Protein AF-A0A374BL50-F1 (afdb_monomer)

Structure (mmCIF, N/CA/C/O backbone):
data_AF-A0A374BL50-F1
#
_entry.id   AF-A0A374BL50-F1
#
loop_
_atom_site.group_PDB
_atom_site.id
_atom_site.type_symbol
_atom_site.label_atom_id
_atom_site.label_alt_id
_atom_site.label_comp_id
_atom_site.label_asym_id
_atom_site.label_entity_id
_atom_site.label_seq_id
_atom_site.pdbx_PDB_ins_code
_atom_site.Cartn_x
_atom_site.Cartn_y
_atom_site.Cartn_z
_atom_site.occupancy
_atom_site.B_iso_or_equiv
_atom_site.auth_seq_id
_atom_site.auth_comp_id
_atom_site.auth_asym_id
_atom_site.auth_atom_id
_atom_site.pdbx_PDB_model_num
ATOM 1 N N . MET A 1 1 ? 19.054 -0.940 -31.892 1.00 33.44 1 MET A N 1
ATOM 2 C CA . MET A 1 1 ? 20.082 -1.027 -32.967 1.00 33.44 1 MET A CA 1
ATOM 3 C C . MET A 1 1 ? 20.438 0.393 -33.382 1.00 33.44 1 MET A C 1
ATOM 5 O O . MET A 1 1 ? 19.577 1.066 -33.924 1.00 33.44 1 MET A O 1
ATOM 9 N N . SER A 1 2 ? 21.659 0.861 -33.114 1.00 37.41 2 SER A N 1
ATOM 10 C CA . SER A 1 2 ? 22.033 2.270 -33.328 1.00 37.41 2 SER A CA 1
ATOM 11 C C . SER A 1 2 ? 22.672 2.494 -34.707 1.00 37.41 2 SER A C 1
ATOM 13 O O . SER A 1 2 ? 23.585 1.762 -35.092 1.00 37.41 2 SER A O 1
ATOM 15 N N . PHE A 1 3 ? 22.212 3.503 -35.456 1.00 41.75 3 PHE A N 1
ATOM 16 C CA . PHE A 1 3 ? 22.745 3.871 -36.781 1.00 41.75 3 PHE A CA 1
ATOM 17 C C . PHE A 1 3 ? 23.564 5.167 -36.705 1.00 41.75 3 PHE A C 1
ATOM 19 O O . PHE A 1 3 ? 23.124 6.139 -36.090 1.00 41.75 3 PHE A O 1
ATOM 26 N N . LEU A 1 4 ? 24.747 5.195 -37.332 1.00 45.06 4 LEU A N 1
ATOM 27 C CA . LEU A 1 4 ? 25.677 6.330 -37.273 1.00 45.06 4 LEU A CA 1
ATOM 28 C C . LEU A 1 4 ? 26.194 6.681 -38.677 1.00 45.06 4 LEU A C 1
ATOM 30 O O . LEU A 1 4 ? 26.786 5.840 -39.353 1.00 45.06 4 LEU A O 1
ATOM 34 N N . THR A 1 5 ? 25.976 7.922 -39.123 1.00 43.84 5 THR A N 1
ATOM 35 C CA . THR A 1 5 ? 26.436 8.423 -40.432 1.00 43.84 5 THR A CA 1
ATOM 36 C C . THR A 1 5 ? 27.673 9.313 -40.291 1.00 43.84 5 THR A C 1
ATOM 38 O O . THR A 1 5 ? 27.915 9.940 -39.262 1.00 43.84 5 THR A O 1
ATOM 41 N N . TYR A 1 6 ? 28.523 9.317 -41.323 1.00 47.62 6 TYR A N 1
ATOM 42 C CA . TYR A 1 6 ? 29.935 9.671 -41.165 1.00 47.62 6 TYR A CA 1
ATOM 43 C C . TYR A 1 6 ? 30.295 11.167 -41.327 1.00 47.62 6 TYR A C 1
ATOM 45 O O . TYR A 1 6 ? 31.395 11.555 -40.936 1.00 47.62 6 TYR A O 1
ATOM 53 N N . GLN A 1 7 ? 29.451 12.051 -41.866 1.00 40.59 7 GLN A N 1
ATOM 54 C CA . GLN A 1 7 ? 29.935 13.398 -42.220 1.00 40.59 7 GLN A CA 1
ATOM 55 C C . GLN A 1 7 ? 29.113 14.547 -41.650 1.00 40.59 7 GLN A C 1
ATOM 57 O O . GLN A 1 7 ? 28.039 14.864 -42.137 1.00 40.59 7 GLN A O 1
ATOM 62 N N . ASN A 1 8 ? 29.738 15.212 -40.673 1.00 31.22 8 ASN A N 1
ATOM 63 C CA . ASN A 1 8 ? 29.365 16.475 -40.041 1.00 31.22 8 ASN A CA 1
ATOM 64 C C . ASN A 1 8 ? 28.033 16.478 -39.284 1.00 31.22 8 ASN A C 1
ATOM 66 O O . ASN A 1 8 ? 26.981 16.756 -39.835 1.00 31.22 8 ASN A O 1
ATOM 70 N N . ALA A 1 9 ? 28.154 16.300 -37.966 1.00 38.78 9 ALA A N 1
ATOM 71 C CA . ALA A 1 9 ? 27.214 16.793 -36.965 1.00 38.78 9 ALA A CA 1
ATOM 72 C C . ALA A 1 9 ? 25.729 16.489 -37.241 1.00 38.78 9 ALA A C 1
ATOM 74 O O . ALA A 1 9 ? 24.912 17.382 -37.452 1.00 38.78 9 ALA A O 1
ATOM 75 N N . GLY A 1 10 ? 25.382 15.219 -37.056 1.00 37.03 10 GLY A N 1
ATOM 76 C CA . GLY A 1 10 ? 24.228 14.897 -36.233 1.00 37.03 10 GLY A CA 1
ATOM 77 C C . GLY A 1 10 ? 23.183 14.012 -36.894 1.00 37.03 10 GLY A C 1
ATOM 78 O O . GLY A 1 10 ? 22.658 14.298 -37.965 1.00 37.03 10 GLY A O 1
ATOM 79 N N . GLY A 1 11 ? 22.900 12.925 -36.188 1.00 42.06 11 GLY A N 1
ATOM 80 C CA . GLY A 1 11 ? 21.750 12.071 -36.423 1.00 42.06 11 GLY A CA 1
ATOM 81 C C . GLY A 1 11 ? 22.007 10.685 -35.862 1.00 42.06 11 GLY A C 1
ATOM 82 O O . GLY A 1 11 ? 22.181 9.752 -36.636 1.00 42.06 11 GLY A O 1
ATOM 83 N N . MET A 1 12 ? 22.103 10.551 -34.535 1.00 45.78 12 MET A N 1
ATOM 84 C CA . MET A 1 12 ? 21.940 9.244 -33.894 1.00 45.78 12 MET A CA 1
ATOM 85 C C . MET A 1 12 ? 20.463 8.874 -33.978 1.00 45.78 12 MET A C 1
ATOM 87 O O . MET A 1 12 ? 19.620 9.700 -33.638 1.00 45.78 12 MET A O 1
ATOM 91 N N . ASN A 1 13 ? 20.173 7.644 -34.393 1.00 47.66 13 ASN A N 1
ATOM 92 C CA . ASN A 1 13 ? 18.867 7.022 -34.208 1.00 47.66 13 ASN A CA 1
ATOM 93 C C . ASN A 1 13 ? 19.090 5.769 -33.365 1.00 47.66 13 ASN A C 1
ATOM 95 O O . ASN A 1 13 ? 19.925 4.934 -33.729 1.00 47.66 13 ASN A O 1
ATOM 99 N N . THR A 1 14 ? 18.426 5.703 -32.217 1.00 47.06 14 THR A N 1
ATOM 100 C CA . THR A 1 14 ? 18.691 4.720 -31.155 1.00 47.06 14 THR A CA 1
ATOM 101 C C . THR A 1 14 ? 17.743 3.519 -31.208 1.00 47.06 14 THR A C 1
ATOM 103 O O . THR A 1 14 ? 18.144 2.419 -30.828 1.00 47.06 14 THR A O 1
ATOM 106 N N . ASP A 1 15 ? 16.545 3.688 -31.775 1.00 45.22 15 ASP A N 1
ATOM 107 C CA . ASP A 1 15 ? 15.545 2.631 -31.968 1.00 45.22 15 ASP A CA 1
ATOM 108 C C . ASP A 1 15 ? 15.338 2.255 -33.455 1.00 45.22 15 ASP A C 1
ATOM 110 O O . ASP A 1 15 ? 15.730 2.977 -34.382 1.00 45.22 15 ASP A O 1
ATOM 114 N N . PHE A 1 16 ? 14.726 1.090 -33.697 1.00 47.72 16 PHE A N 1
ATOM 115 C CA . PHE A 1 16 ? 14.512 0.546 -35.045 1.00 47.72 16 PHE A CA 1
ATOM 116 C C . PHE A 1 16 ? 13.621 1.445 -35.924 1.00 47.72 16 PHE A C 1
ATOM 118 O O . PHE A 1 16 ? 13.878 1.591 -37.124 1.00 47.72 16 PHE A O 1
ATOM 125 N N . THR A 1 17 ? 12.615 2.093 -35.338 1.00 45.84 17 THR A N 1
ATOM 126 C CA . THR A 1 17 ? 11.646 2.964 -36.024 1.00 45.84 17 THR A CA 1
ATOM 127 C C . THR A 1 17 ? 12.295 4.264 -36.505 1.00 45.84 17 THR A C 1
ATOM 129 O O . THR A 1 17 ? 12.089 4.690 -37.649 1.00 45.84 17 THR A O 1
ATOM 132 N N . SER A 1 18 ? 13.163 4.847 -35.687 1.00 50.06 18 SER A N 1
ATOM 133 C CA . SER A 1 18 ? 13.964 6.036 -35.968 1.00 50.06 18 SER A CA 1
ATOM 134 C C . SER A 1 18 ? 15.027 5.756 -37.024 1.00 50.06 18 SER A C 1
ATOM 136 O O . SER A 1 18 ? 15.184 6.529 -37.972 1.00 50.06 18 SER A O 1
ATOM 138 N N . VAL A 1 19 ? 15.702 4.601 -36.945 1.00 52.47 19 VAL A N 1
ATOM 139 C CA . VAL A 1 19 ? 16.656 4.162 -37.978 1.00 52.47 19 VAL A CA 1
ATOM 140 C C . VAL A 1 19 ? 15.948 3.964 -39.321 1.00 52.47 19 VAL A C 1
ATOM 142 O O . VAL A 1 19 ? 16.404 4.483 -40.342 1.00 52.47 19 VAL A O 1
ATOM 145 N N . LYS A 1 20 ? 14.797 3.279 -39.334 1.00 52.19 20 LYS A N 1
ATOM 146 C CA . LYS A 1 20 ? 13.976 3.061 -40.539 1.00 52.19 20 LYS A CA 1
ATOM 147 C C . LYS A 1 20 ? 13.470 4.378 -41.132 1.00 52.19 20 LYS A C 1
ATOM 149 O O . LYS A 1 20 ? 13.414 4.518 -42.353 1.00 52.19 20 LYS A O 1
ATOM 154 N N . SER A 1 21 ? 13.128 5.348 -40.289 1.00 53.53 21 SER A N 1
ATOM 155 C CA . SER A 1 21 ? 12.676 6.677 -40.714 1.00 53.53 21 SER A CA 1
ATOM 156 C C . SER A 1 21 ? 13.815 7.524 -41.283 1.00 53.53 21 SER A C 1
ATOM 158 O O . SER A 1 21 ? 13.632 8.169 -42.313 1.00 53.53 21 SER A O 1
ATOM 160 N N . ALA A 1 22 ? 15.008 7.471 -40.691 1.00 52.91 22 ALA A N 1
ATOM 161 C CA . ALA A 1 22 ? 16.180 8.184 -41.196 1.00 52.91 22 ALA A CA 1
ATOM 162 C C . ALA A 1 22 ? 16.725 7.605 -42.510 1.00 52.91 22 ALA A C 1
ATOM 164 O O . ALA A 1 22 ? 17.205 8.354 -43.356 1.00 52.91 22 ALA A O 1
ATOM 165 N N . LEU A 1 23 ? 16.604 6.289 -42.715 1.00 55.06 23 LEU A N 1
ATOM 166 C CA . LEU A 1 23 ? 16.967 5.616 -43.968 1.00 55.06 23 LEU A CA 1
ATOM 167 C C . LEU A 1 23 ? 15.950 5.829 -45.106 1.00 55.06 23 LEU A C 1
ATOM 169 O O . LEU A 1 23 ? 16.266 5.534 -46.256 1.00 55.06 23 LEU A O 1
ATOM 173 N N . LYS A 1 24 ? 14.732 6.308 -44.808 1.00 49.97 24 LYS A N 1
ATOM 174 C CA . LYS A 1 24 ? 13.670 6.569 -45.801 1.00 49.97 24 LYS A CA 1
ATOM 175 C C . LYS A 1 24 ? 13.839 7.885 -46.568 1.00 49.97 24 LYS A C 1
ATOM 177 O O . LYS A 1 24 ? 13.199 8.041 -47.606 1.00 49.97 24 LYS A O 1
ATOM 182 N N . TRP A 1 25 ? 14.632 8.831 -46.068 1.00 40.72 25 TRP A N 1
ATOM 183 C CA . TRP A 1 25 ? 14.906 10.079 -46.786 1.00 40.72 25 TRP A CA 1
ATOM 184 C C . TRP A 1 25 ? 15.932 9.843 -47.905 1.00 40.72 25 TRP A C 1
ATOM 186 O O . TRP A 1 25 ? 16.776 8.958 -47.782 1.00 40.72 25 TRP A O 1
ATOM 196 N N . ASP A 1 26 ? 15.804 10.608 -49.000 1.00 43.47 26 ASP A N 1
ATOM 197 C CA . ASP A 1 26 ? 16.636 10.570 -50.220 1.00 43.47 26 ASP A CA 1
ATOM 198 C C . ASP A 1 26 ? 18.128 10.301 -49.934 1.00 43.47 26 ASP A C 1
ATOM 200 O O . ASP A 1 26 ? 18.617 10.721 -48.880 1.00 43.47 26 ASP A O 1
ATOM 204 N N . PRO A 1 27 ? 18.876 9.653 -50.863 1.00 47.25 27 PRO A N 1
ATOM 205 C CA . PRO A 1 27 ? 20.282 9.305 -50.670 1.00 47.25 27 PRO A CA 1
ATOM 206 C C . PRO A 1 27 ? 21.025 10.473 -50.038 1.00 47.25 27 PRO A C 1
ATOM 208 O O . PRO A 1 27 ? 21.060 11.575 -50.584 1.00 47.25 27 PRO A O 1
ATOM 211 N N . ILE A 1 28 ? 21.566 10.225 -48.849 1.00 50.12 28 ILE A N 1
ATOM 212 C CA . ILE A 1 28 ? 22.195 11.245 -48.024 1.00 50.12 28 ILE A CA 1
ATOM 213 C C . ILE A 1 28 ? 23.483 11.698 -48.737 1.00 50.12 28 ILE A C 1
ATOM 215 O O . ILE A 1 28 ? 24.560 11.131 -48.552 1.00 50.12 28 ILE A O 1
ATOM 219 N N . TYR A 1 29 ? 23.360 12.688 -49.623 1.00 42.19 29 TYR A N 1
ATOM 220 C CA . TYR A 1 29 ? 24.457 13.235 -50.414 1.00 42.19 29 TYR A CA 1
ATOM 221 C C . TYR A 1 29 ? 25.183 14.318 -49.614 1.00 42.19 29 TYR A C 1
ATOM 223 O O . TYR A 1 29 ? 24.723 15.455 -49.517 1.00 42.19 29 TYR A O 1
ATOM 231 N N . TYR A 1 30 ? 26.371 13.987 -49.109 1.00 48.94 30 TYR A N 1
ATOM 232 C CA . TYR A 1 30 ? 27.316 14.961 -48.562 1.00 48.94 30 TYR A CA 1
ATOM 233 C C . TYR A 1 30 ? 28.615 14.961 -49.375 1.00 48.94 30 TYR A C 1
ATOM 235 O O . TYR A 1 30 ? 29.140 13.919 -49.763 1.00 48.94 30 TYR A O 1
ATOM 243 N N . SER A 1 31 ? 29.118 16.154 -49.703 1.00 38.53 31 SER A N 1
ATOM 244 C CA . SER A 1 31 ? 30.274 16.315 -50.586 1.00 38.53 31 SER A CA 1
ATOM 245 C C . SER A 1 31 ? 31.608 16.243 -49.825 1.00 38.53 31 SER A C 1
ATOM 247 O O . SER A 1 31 ? 31.864 17.107 -48.985 1.00 38.53 31 SER A O 1
ATOM 249 N N . ARG A 1 32 ? 32.493 15.335 -50.279 1.00 51.47 32 ARG A N 1
ATOM 250 C CA . ARG A 1 32 ? 33.956 15.171 -50.033 1.00 51.47 32 ARG A CA 1
ATOM 251 C C . ARG A 1 32 ? 34.375 13.984 -49.141 1.00 51.47 32 ARG A C 1
ATOM 253 O O . ARG A 1 32 ? 33.601 13.430 -48.388 1.00 51.47 32 ARG A O 1
ATOM 260 N N . THR A 1 33 ? 35.634 13.573 -49.328 1.00 53.88 33 THR A N 1
ATOM 26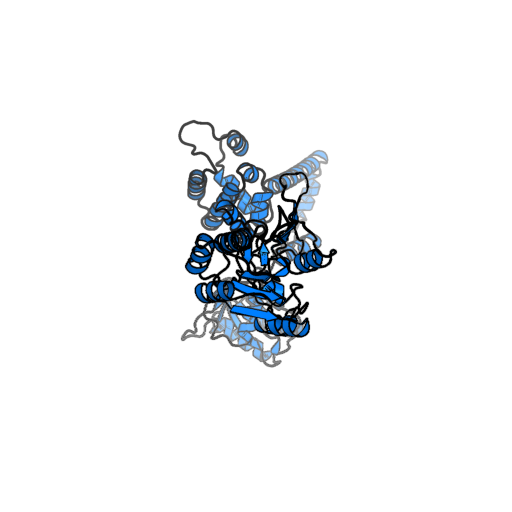1 C CA . THR A 1 33 ? 36.359 12.351 -48.891 1.00 53.88 33 THR A CA 1
ATOM 262 C C . THR A 1 33 ? 35.903 11.631 -47.610 1.00 53.88 33 THR A C 1
ATOM 264 O O . THR A 1 33 ? 35.863 12.231 -46.538 1.00 53.88 33 THR A O 1
ATOM 267 N N . ALA A 1 34 ? 35.713 10.307 -47.701 1.00 55.69 34 ALA A N 1
ATOM 268 C CA . ALA A 1 34 ? 35.482 9.403 -46.570 1.00 55.69 34 ALA A CA 1
ATOM 269 C C . ALA A 1 34 ? 36.708 9.321 -45.634 1.00 55.69 34 ALA A C 1
ATOM 271 O O . ALA A 1 34 ? 37.814 9.016 -46.070 1.00 55.69 34 ALA A O 1
ATOM 272 N N . ASN A 1 35 ? 36.528 9.559 -44.333 1.00 68.75 35 ASN A N 1
ATOM 273 C CA . ASN A 1 35 ? 37.573 9.445 -43.311 1.00 68.75 35 ASN A CA 1
ATOM 274 C C . ASN A 1 35 ? 37.141 8.416 -42.246 1.00 68.75 35 ASN A C 1
ATOM 276 O O . ASN A 1 35 ? 36.729 8.707 -41.125 1.00 68.75 35 ASN A O 1
ATOM 280 N N . ALA A 1 36 ? 37.259 7.146 -42.634 1.00 69.94 36 ALA A N 1
ATOM 281 C CA . ALA A 1 36 ? 36.863 5.992 -41.828 1.00 69.94 36 ALA A CA 1
ATOM 282 C C . ALA A 1 36 ? 37.413 6.007 -40.392 1.00 69.94 36 ALA A C 1
ATOM 284 O O . ALA A 1 36 ? 36.740 5.542 -39.477 1.00 69.94 36 ALA A O 1
ATOM 285 N N . SER A 1 37 ? 38.596 6.597 -40.178 1.00 70.44 37 SER A N 1
ATOM 286 C CA . SER A 1 37 ? 39.203 6.742 -38.849 1.00 70.44 37 SER A CA 1
ATOM 287 C C . SER A 1 37 ? 38.293 7.463 -37.859 1.00 70.44 37 SER A C 1
ATOM 289 O O . SER A 1 37 ? 38.127 7.000 -36.737 1.00 70.44 37 SER A O 1
ATOM 291 N N . TYR A 1 38 ? 37.681 8.575 -38.265 1.00 63.66 38 TYR A N 1
ATOM 292 C CA . TYR A 1 38 ? 36.820 9.345 -37.369 1.00 63.66 38 TYR A CA 1
ATOM 293 C C . TYR A 1 38 ? 35.494 8.621 -37.085 1.00 63.66 38 TYR A C 1
ATOM 295 O O . TYR A 1 38 ? 35.028 8.632 -35.952 1.00 63.66 38 TYR A O 1
ATOM 303 N N . GLY A 1 39 ? 34.919 7.937 -38.080 1.00 65.25 39 GLY A N 1
ATOM 304 C CA . GLY A 1 39 ? 33.624 7.264 -37.947 1.00 65.25 39 GLY A CA 1
ATOM 305 C C . GLY A 1 39 ? 33.715 6.044 -37.051 1.00 65.25 39 GLY A C 1
ATOM 306 O O . GLY A 1 39 ? 32.942 5.895 -36.110 1.00 65.25 39 GLY A O 1
ATOM 307 N N . ILE A 1 40 ? 34.729 5.216 -37.303 1.00 73.25 40 ILE A N 1
ATOM 308 C CA . ILE A 1 40 ? 35.036 4.054 -36.471 1.00 73.25 40 ILE A CA 1
ATOM 309 C C . ILE A 1 40 ? 35.467 4.498 -35.073 1.00 73.25 40 ILE A C 1
ATOM 311 O O . ILE A 1 40 ? 35.054 3.891 -34.092 1.00 73.25 40 ILE A O 1
ATOM 315 N N . GLY A 1 41 ? 36.260 5.568 -34.964 1.00 64.19 41 GLY A N 1
ATOM 316 C CA . GLY A 1 41 ? 36.694 6.095 -33.676 1.00 64.19 41 GLY A CA 1
ATOM 317 C C . GLY A 1 41 ? 35.541 6.566 -32.799 1.00 64.19 41 GLY A C 1
ATOM 318 O O . GLY A 1 41 ? 35.484 6.203 -31.629 1.00 64.19 41 GLY A O 1
ATOM 319 N N . LEU A 1 42 ? 34.600 7.319 -33.370 1.00 61.38 42 LEU A N 1
ATOM 320 C CA . LEU A 1 42 ? 33.415 7.783 -32.654 1.00 61.38 42 LEU A CA 1
ATOM 321 C C . LEU A 1 42 ? 32.501 6.617 -32.260 1.00 61.38 42 LEU A C 1
ATOM 323 O O . LEU A 1 42 ? 32.089 6.540 -31.107 1.00 61.38 42 LEU A O 1
ATOM 327 N N . ALA A 1 43 ? 32.245 5.685 -33.183 1.00 67.56 43 ALA A N 1
ATOM 328 C CA . ALA A 1 43 ? 31.451 4.491 -32.899 1.00 67.56 43 ALA A CA 1
ATOM 329 C C . ALA A 1 43 ? 32.069 3.653 -31.769 1.00 67.56 43 ALA A C 1
ATOM 331 O O . ALA A 1 43 ? 31.365 3.233 -30.859 1.00 67.56 43 ALA A O 1
ATOM 332 N N . ALA A 1 44 ? 33.389 3.456 -31.784 1.00 69.25 44 ALA A N 1
ATOM 333 C CA . ALA A 1 44 ? 34.070 2.685 -30.753 1.00 69.25 44 ALA A CA 1
ATOM 334 C C . ALA A 1 44 ? 34.000 3.361 -29.374 1.00 69.25 44 ALA A C 1
ATOM 336 O O . ALA A 1 44 ? 33.802 2.665 -28.386 1.00 69.25 44 ALA A O 1
ATOM 337 N N . VAL A 1 45 ? 34.135 4.693 -29.302 1.00 64.38 45 VAL A N 1
ATOM 338 C CA . VAL A 1 45 ? 34.012 5.456 -28.044 1.00 64.38 45 VAL A CA 1
ATOM 339 C C . VAL A 1 45 ? 32.604 5.352 -27.461 1.00 64.38 45 VAL A C 1
ATOM 341 O O . VAL A 1 45 ? 32.478 5.112 -26.268 1.00 64.38 45 VAL A O 1
ATOM 344 N N . ILE A 1 46 ? 31.565 5.470 -28.292 1.00 59.06 46 ILE A N 1
ATOM 345 C CA . ILE A 1 46 ? 30.164 5.341 -27.852 1.00 59.06 46 ILE A CA 1
ATOM 346 C C . ILE A 1 46 ? 29.915 3.950 -27.267 1.00 59.06 46 ILE A C 1
ATOM 348 O O . ILE A 1 46 ? 29.424 3.820 -26.153 1.00 59.06 46 ILE A O 1
ATOM 352 N N . LEU A 1 47 ? 30.357 2.909 -27.973 1.00 65.19 47 LEU A N 1
ATOM 353 C CA . LEU A 1 47 ? 30.214 1.523 -27.525 1.00 65.19 47 LEU A CA 1
ATOM 354 C C . LEU A 1 47 ? 31.038 1.181 -26.267 1.00 65.19 47 LEU A C 1
ATOM 356 O O . LEU A 1 47 ? 30.899 0.081 -25.745 1.00 65.19 47 LEU A O 1
ATOM 360 N N . ASN A 1 48 ? 31.912 2.081 -25.807 1.00 61.53 48 ASN A N 1
ATOM 361 C CA . ASN A 1 48 ? 32.709 1.922 -24.590 1.00 61.53 48 ASN A CA 1
ATOM 362 C C . ASN A 1 48 ? 32.123 2.665 -23.375 1.00 61.53 48 ASN A C 1
ATOM 364 O O . ASN A 1 48 ? 32.516 2.360 -22.254 1.00 61.53 48 ASN A O 1
ATOM 368 N N . ASP A 1 49 ? 31.257 3.660 -23.585 1.00 50.78 49 ASP A N 1
ATOM 369 C CA . ASP A 1 49 ? 30.714 4.517 -22.514 1.00 50.78 49 ASP A CA 1
ATOM 370 C C . ASP A 1 49 ? 29.382 3.986 -21.950 1.00 50.78 49 ASP A C 1
ATOM 372 O O . ASP A 1 49 ? 28.937 4.389 -20.880 1.00 50.78 49 ASP A O 1
ATOM 376 N N . GLU A 1 50 ? 28.747 3.045 -22.648 1.00 46.16 50 GLU A N 1
ATOM 377 C CA . GLU A 1 50 ? 27.427 2.524 -22.299 1.00 46.16 50 GLU A CA 1
ATOM 378 C C . GLU A 1 50 ? 27.528 1.111 -21.711 1.00 46.16 50 GLU A C 1
ATOM 380 O O . GLU A 1 50 ? 28.388 0.315 -22.091 1.00 46.16 50 GLU A O 1
ATOM 385 N N . ALA A 1 51 ? 26.607 0.782 -20.801 1.00 42.34 51 ALA A N 1
ATOM 386 C CA . ALA A 1 51 ? 26.394 -0.519 -20.161 1.00 42.34 51 ALA A CA 1
ATOM 387 C C . ALA A 1 51 ? 26.007 -1.657 -21.145 1.00 42.34 51 ALA A C 1
ATOM 389 O O . ALA A 1 51 ? 25.281 -2.585 -20.800 1.00 42.34 51 ALA A O 1
ATOM 390 N N . MET A 1 52 ? 26.491 -1.601 -22.386 1.00 45.09 52 MET A N 1
ATOM 391 C CA . MET A 1 52 ? 26.310 -2.591 -23.436 1.00 45.09 52 MET A CA 1
ATOM 392 C C . MET A 1 52 ? 27.303 -3.738 -23.227 1.00 45.09 52 MET A C 1
ATOM 394 O O . MET A 1 52 ? 28.434 -3.720 -23.717 1.00 45.09 52 MET A O 1
ATOM 398 N N . GLY A 1 53 ? 26.894 -4.754 -22.469 1.00 41.09 53 GLY A N 1
ATOM 399 C CA . GLY A 1 53 ? 27.673 -5.978 -22.297 1.00 41.09 53 GLY A CA 1
ATOM 400 C C . GLY A 1 53 ? 28.086 -6.595 -23.642 1.00 41.09 53 GLY A C 1
ATOM 401 O O . GLY A 1 53 ? 27.253 -6.766 -24.518 1.00 41.09 53 GLY A O 1
ATOM 402 N N . TYR A 1 54 ? 29.382 -6.903 -23.783 1.00 45.16 54 TYR A N 1
ATOM 403 C CA . TYR A 1 54 ? 30.112 -7.844 -24.668 1.00 45.16 54 TYR A CA 1
ATOM 404 C C . TYR A 1 54 ? 29.619 -8.248 -26.090 1.00 45.16 54 TYR A C 1
ATOM 406 O O . TYR A 1 54 ? 30.303 -9.046 -26.730 1.00 45.16 54 TYR A O 1
ATOM 414 N N . ASN A 1 55 ? 28.528 -7.709 -26.640 1.00 55.47 55 ASN A N 1
ATOM 415 C CA . ASN A 1 55 ? 27.919 -8.119 -27.917 1.00 55.47 55 ASN A CA 1
ATOM 416 C C . ASN A 1 55 ? 27.821 -6.990 -28.961 1.00 55.47 55 ASN A C 1
ATOM 418 O O . ASN A 1 55 ? 27.269 -7.192 -30.047 1.00 55.47 55 ASN A O 1
ATOM 422 N N . SER A 1 56 ? 28.387 -5.819 -28.675 1.00 66.31 56 SER A N 1
ATOM 423 C CA . SER A 1 56 ? 28.406 -4.671 -29.584 1.00 66.31 56 SER A CA 1
ATOM 424 C C . SER A 1 56 ? 29.310 -4.905 -30.796 1.00 66.31 56 SER A C 1
ATOM 426 O O . SER A 1 56 ? 30.435 -5.380 -30.665 1.00 66.31 56 SER A O 1
ATOM 428 N N . LYS A 1 57 ? 28.839 -4.548 -31.997 1.00 74.12 57 LYS A N 1
ATOM 429 C CA . LYS A 1 57 ? 29.573 -4.718 -33.263 1.00 74.12 57 LYS A CA 1
ATOM 430 C C . LYS A 1 57 ? 29.558 -3.412 -34.047 1.00 74.12 57 LYS A C 1
ATOM 432 O O . LYS A 1 57 ? 28.534 -2.737 -34.096 1.00 74.12 57 LYS A O 1
ATOM 437 N N . ILE A 1 58 ? 30.658 -3.092 -34.724 1.00 78.94 58 ILE A N 1
ATOM 438 C CA . ILE A 1 58 ? 30.699 -1.983 -35.686 1.00 78.94 58 ILE A CA 1
ATOM 439 C C . ILE A 1 58 ? 30.551 -2.568 -37.087 1.00 78.94 58 ILE A C 1
ATOM 441 O O . ILE A 1 58 ? 31.337 -3.428 -37.478 1.00 78.94 58 ILE A O 1
ATOM 445 N N . VAL A 1 59 ? 29.574 -2.088 -37.856 1.00 80.50 59 VAL A N 1
ATOM 446 C CA . VAL A 1 59 ? 29.432 -2.407 -39.284 1.00 80.50 59 VAL A CA 1
ATOM 447 C C . VAL A 1 59 ? 29.766 -1.159 -40.095 1.00 80.50 59 VAL A C 1
ATOM 449 O O . VAL A 1 59 ? 29.083 -0.145 -39.994 1.00 80.50 59 VAL A O 1
ATOM 452 N N . PHE A 1 60 ? 30.831 -1.226 -40.891 1.00 82.69 60 PHE A N 1
ATOM 453 C CA . PHE A 1 60 ? 31.310 -0.124 -41.718 1.00 82.69 60 PHE A CA 1
ATOM 454 C C . PHE A 1 60 ? 31.113 -0.443 -43.201 1.00 82.69 60 PHE A C 1
ATOM 456 O O . PHE A 1 60 ? 31.704 -1.390 -43.718 1.00 82.69 60 PHE A O 1
ATOM 463 N N . ILE A 1 61 ? 30.301 0.352 -43.895 1.00 81.81 61 ILE A N 1
ATOM 464 C CA . ILE A 1 61 ? 30.006 0.177 -45.323 1.00 81.81 61 ILE A CA 1
ATOM 465 C C . ILE A 1 61 ? 30.847 1.166 -46.131 1.00 81.81 61 ILE A C 1
ATOM 467 O O . ILE A 1 61 ? 30.889 2.354 -45.813 1.00 81.81 61 ILE A O 1
ATOM 471 N N . THR A 1 62 ? 31.533 0.689 -47.169 1.00 81.25 62 THR A N 1
ATOM 472 C CA . THR A 1 62 ? 32.392 1.523 -48.013 1.00 81.25 62 THR A CA 1
ATOM 473 C C . THR A 1 62 ? 32.506 0.986 -49.433 1.00 81.25 62 THR A C 1
ATOM 475 O O . THR A 1 62 ? 32.481 -0.219 -49.662 1.00 81.25 62 THR A O 1
ATOM 478 N N . ASP A 1 63 ? 32.652 1.892 -50.390 1.00 83.69 63 ASP A N 1
ATOM 479 C CA . ASP A 1 63 ? 32.873 1.615 -51.809 1.00 83.69 63 ASP A CA 1
ATOM 480 C C . ASP A 1 63 ? 34.329 1.860 -52.250 1.00 83.69 63 ASP A C 1
ATOM 482 O O . ASP A 1 63 ? 34.655 1.833 -53.437 1.00 83.69 63 ASP A O 1
ATOM 486 N N . SER A 1 64 ? 35.219 2.143 -51.296 1.00 82.31 64 SER A N 1
ATOM 487 C CA . SER A 1 64 ? 36.596 2.532 -51.570 1.00 82.31 64 SER A CA 1
ATOM 488 C C . SER A 1 64 ? 37.562 2.059 -50.487 1.00 82.31 64 SER A C 1
ATOM 490 O O . SER A 1 64 ? 37.192 1.711 -49.366 1.00 82.31 64 SER A O 1
ATOM 492 N N . SER A 1 65 ? 38.853 2.035 -50.825 1.00 80.75 65 SER A N 1
ATOM 493 C CA . SER A 1 65 ? 39.896 1.725 -49.848 1.00 80.75 65 SER A CA 1
ATOM 494 C C . SER A 1 65 ? 40.023 2.875 -48.850 1.00 80.75 65 SER A C 1
ATOM 496 O O . SER A 1 65 ? 40.322 4.004 -49.238 1.00 80.75 65 SER A O 1
ATOM 498 N N . VAL A 1 66 ? 39.879 2.574 -47.560 1.00 82.19 66 VAL A N 1
ATOM 499 C CA . VAL A 1 66 ? 39.973 3.555 -46.470 1.00 82.19 66 VAL A CA 1
ATOM 500 C C . VAL A 1 66 ? 41.059 3.182 -45.464 1.00 82.19 66 VAL A C 1
ATOM 502 O O . VAL A 1 66 ? 41.355 2.008 -45.246 1.00 82.19 66 VAL A O 1
ATOM 505 N N . SER A 1 67 ? 41.650 4.191 -44.824 1.00 83.00 67 SER A N 1
ATOM 506 C CA . SER A 1 67 ? 42.614 4.009 -43.735 1.00 83.00 67 SER A CA 1
ATOM 507 C C . SER A 1 67 ? 41.972 4.287 -42.378 1.00 83.00 67 SER A C 1
ATOM 509 O O . SER A 1 67 ? 41.290 5.305 -42.202 1.00 83.00 67 SER A O 1
ATOM 511 N N . VAL A 1 68 ? 42.253 3.420 -41.406 1.00 81.06 68 VAL A N 1
ATOM 512 C CA . VAL A 1 68 ? 41.805 3.568 -40.017 1.00 81.06 68 VAL A CA 1
ATOM 513 C C . VAL A 1 68 ? 43.013 3.830 -39.125 1.00 81.06 68 VAL A C 1
ATOM 515 O O . VAL A 1 68 ? 43.991 3.084 -39.148 1.00 81.06 68 VAL A O 1
ATOM 518 N N . ASP A 1 69 ? 42.954 4.903 -38.342 1.00 80.06 69 ASP A N 1
ATOM 519 C CA . ASP A 1 69 ? 43.988 5.254 -37.379 1.00 80.06 69 ASP A CA 1
ATOM 520 C C . ASP A 1 69 ? 44.138 4.136 -36.338 1.00 80.06 69 ASP A C 1
ATOM 522 O O . ASP A 1 69 ? 43.177 3.705 -35.694 1.00 80.06 69 ASP A O 1
ATOM 526 N N . SER A 1 70 ? 45.380 3.684 -36.155 1.00 80.56 70 SER A N 1
ATOM 527 C CA . SER A 1 70 ? 45.745 2.613 -35.226 1.00 80.56 70 SER A CA 1
ATOM 528 C C . SER A 1 70 ? 45.268 2.836 -33.788 1.00 80.56 70 SER A C 1
ATOM 530 O O . SER A 1 70 ? 45.067 1.862 -33.063 1.00 80.56 70 SER A O 1
ATOM 532 N N . ARG A 1 71 ? 45.066 4.091 -33.363 1.00 78.00 71 ARG A N 1
ATOM 533 C CA . ARG A 1 71 ? 44.553 4.426 -32.027 1.00 78.00 71 ARG A CA 1
ATOM 534 C C . ARG A 1 71 ? 43.143 3.881 -31.812 1.00 78.00 71 ARG A C 1
ATOM 536 O O . ARG A 1 71 ? 42.883 3.294 -30.768 1.00 78.00 71 ARG A O 1
ATOM 543 N N . PHE A 1 72 ? 42.270 4.006 -32.810 1.00 78.56 72 PHE A N 1
ATOM 544 C CA . PHE A 1 72 ? 40.889 3.523 -32.728 1.00 78.56 72 PHE A CA 1
ATOM 545 C C . PHE A 1 72 ? 40.797 2.006 -32.891 1.00 78.56 72 PHE A C 1
ATOM 547 O O . PHE A 1 72 ? 39.981 1.373 -32.231 1.00 78.56 72 PHE A O 1
ATOM 554 N N . LEU A 1 73 ? 41.691 1.406 -33.684 1.00 82.25 73 LEU A N 1
ATOM 555 C CA . LEU A 1 73 ? 41.807 -0.053 -33.762 1.00 82.25 73 LEU A CA 1
ATOM 556 C C . LEU A 1 73 ? 42.228 -0.646 -32.415 1.00 82.25 73 LEU A C 1
ATOM 558 O O . LEU A 1 73 ? 41.592 -1.574 -31.934 1.00 82.25 73 LEU A O 1
ATOM 562 N N . LYS A 1 74 ? 43.252 -0.078 -31.764 1.00 80.50 74 LYS A N 1
ATOM 563 C CA . LYS A 1 74 ? 43.668 -0.500 -30.415 1.00 80.50 74 LYS A CA 1
ATOM 564 C C . LYS A 1 74 ? 42.547 -0.339 -29.395 1.00 80.50 74 LYS A C 1
ATOM 566 O O . LYS A 1 74 ? 42.371 -1.209 -28.552 1.00 80.50 74 LYS A O 1
ATOM 571 N N . PHE A 1 75 ? 41.792 0.751 -29.488 1.00 77.25 75 PHE A N 1
ATOM 572 C CA . PHE A 1 75 ? 40.647 0.992 -28.622 1.00 77.25 75 PHE A CA 1
ATOM 573 C C . PHE A 1 75 ? 39.564 -0.085 -28.798 1.00 77.25 75 PHE A C 1
ATOM 575 O O . PHE A 1 75 ? 39.161 -0.706 -27.822 1.00 77.25 75 PHE A O 1
ATOM 582 N N . ALA A 1 76 ? 39.170 -0.386 -30.039 1.00 79.06 76 ALA A N 1
ATOM 583 C CA . ALA A 1 76 ? 38.208 -1.449 -30.334 1.00 79.06 76 ALA A CA 1
ATOM 584 C C . ALA A 1 76 ? 38.697 -2.834 -29.869 1.00 79.06 76 ALA A C 1
ATOM 586 O O . ALA A 1 76 ? 37.926 -3.587 -29.283 1.00 79.06 76 ALA A O 1
ATOM 587 N N . ILE A 1 77 ? 39.985 -3.149 -30.053 1.00 84.12 77 ILE A N 1
ATOM 588 C CA . ILE A 1 77 ? 40.598 -4.405 -29.582 1.00 84.12 77 ILE A CA 1
ATOM 589 C C . ILE A 1 77 ? 40.522 -4.522 -28.059 1.00 84.12 77 ILE A C 1
ATOM 591 O O . ILE A 1 77 ? 40.075 -5.546 -27.544 1.00 84.12 77 ILE A O 1
ATOM 595 N N . ASN A 1 78 ? 40.939 -3.478 -27.337 1.00 80.38 78 ASN A N 1
ATOM 596 C CA . ASN A 1 78 ? 40.941 -3.473 -25.873 1.00 80.38 78 ASN A CA 1
ATOM 597 C C . ASN A 1 78 ? 39.531 -3.669 -25.304 1.00 80.38 78 ASN A C 1
ATOM 599 O O . ASN A 1 78 ? 39.364 -4.364 -24.305 1.00 80.38 78 ASN A O 1
ATOM 603 N N . ASN A 1 79 ? 38.532 -3.113 -25.988 1.00 74.62 79 ASN A N 1
ATOM 604 C CA . ASN A 1 79 ? 37.129 -3.196 -25.601 1.00 74.62 79 ASN A CA 1
ATOM 605 C C . ASN A 1 79 ? 36.386 -4.383 -26.231 1.00 74.62 79 ASN A C 1
ATOM 607 O O . ASN A 1 79 ? 35.180 -4.510 -26.056 1.00 74.62 79 ASN A O 1
ATOM 611 N N . LYS A 1 80 ? 37.097 -5.279 -26.935 1.00 78.88 80 LYS A N 1
ATOM 612 C CA . LYS A 1 80 ? 36.543 -6.475 -27.596 1.00 78.88 80 LYS A CA 1
ATOM 613 C C . LYS A 1 80 ? 35.390 -6.167 -28.567 1.00 78.88 80 LYS A C 1
ATOM 615 O O . LYS A 1 80 ? 34.456 -6.954 -28.681 1.00 78.88 80 LYS A O 1
ATOM 620 N N . ILE A 1 81 ? 35.468 -5.043 -29.281 1.00 80.31 81 ILE A N 1
ATOM 621 C CA . ILE A 1 81 ? 34.464 -4.606 -30.259 1.00 80.31 81 ILE A CA 1
ATOM 622 C C . ILE A 1 81 ? 34.887 -5.078 -31.664 1.00 80.31 81 ILE A C 1
ATOM 624 O O . ILE A 1 81 ? 35.808 -4.492 -32.245 1.00 80.31 81 ILE A O 1
ATOM 628 N N . PRO A 1 82 ? 34.236 -6.100 -32.252 1.00 83.81 82 PRO A N 1
ATOM 629 C CA . PRO A 1 82 ? 34.525 -6.531 -33.614 1.00 83.81 82 PRO A CA 1
ATOM 630 C C . PRO A 1 82 ? 34.055 -5.512 -34.655 1.00 83.81 82 PRO A C 1
ATOM 632 O O . PRO A 1 82 ? 32.936 -4.992 -34.592 1.00 83.81 82 PRO A O 1
ATOM 635 N N . ILE A 1 83 ? 34.906 -5.272 -35.658 1.00 86.50 83 ILE A N 1
ATOM 636 C CA . ILE A 1 83 ? 34.614 -4.375 -36.780 1.00 86.50 83 ILE A CA 1
ATOM 637 C C . ILE A 1 83 ? 34.430 -5.189 -38.061 1.00 86.50 83 ILE A C 1
ATOM 639 O O . ILE A 1 83 ? 35.353 -5.844 -38.551 1.00 86.50 83 ILE A O 1
ATOM 643 N N . TYR A 1 84 ? 33.233 -5.110 -38.629 1.00 87.19 84 TYR A N 1
ATOM 644 C CA . TYR A 1 84 ? 32.862 -5.728 -39.892 1.00 87.19 84 TYR A CA 1
ATOM 645 C C . TYR A 1 84 ? 32.876 -4.691 -41.011 1.00 87.19 84 TYR A C 1
ATOM 647 O O . TYR A 1 84 ? 32.287 -3.622 -40.869 1.00 87.19 84 TYR A O 1
ATOM 655 N N . PHE A 1 85 ? 33.514 -5.007 -42.137 1.00 87.31 85 PHE A N 1
ATOM 656 C CA . PHE A 1 85 ? 33.561 -4.117 -43.300 1.00 87.31 85 PHE A CA 1
ATOM 657 C C . PHE A 1 85 ? 32.727 -4.685 -44.442 1.00 87.31 85 PHE A C 1
ATOM 659 O O . PHE A 1 85 ? 32.959 -5.818 -44.855 1.00 87.31 85 PHE A O 1
ATOM 666 N N . PHE A 1 86 ? 31.818 -3.889 -44.995 1.00 87.12 86 PHE A N 1
ATOM 667 C CA . PHE A 1 86 ? 31.117 -4.181 -46.243 1.00 87.12 86 PHE A CA 1
ATOM 668 C C . PHE A 1 86 ? 31.723 -3.354 -47.362 1.00 87.12 86 PHE A C 1
ATOM 670 O O . PHE A 1 86 ? 31.552 -2.139 -47.413 1.00 87.12 86 PHE A O 1
ATOM 677 N N . CYS A 1 87 ? 32.437 -4.034 -48.246 1.00 86.56 87 CYS A N 1
ATOM 678 C CA . CYS A 1 87 ? 33.083 -3.464 -49.412 1.00 86.56 87 CYS A CA 1
ATOM 679 C C . CYS A 1 87 ? 32.146 -3.603 -50.612 1.00 86.56 87 CYS A C 1
ATOM 681 O O . CYS A 1 87 ? 31.861 -4.723 -51.038 1.00 86.56 87 CYS A O 1
ATOM 683 N N . ILE A 1 88 ? 31.658 -2.480 -51.134 1.00 84.81 88 ILE A N 1
ATOM 684 C CA . ILE A 1 88 ? 30.752 -2.435 -52.282 1.00 84.81 88 ILE A CA 1
ATOM 685 C C . ILE A 1 88 ? 31.553 -2.058 -53.530 1.00 84.81 88 ILE A C 1
ATOM 687 O O . ILE A 1 88 ? 32.080 -0.956 -53.630 1.00 84.81 88 ILE A O 1
ATOM 691 N N . GLY A 1 89 ? 31.628 -2.964 -54.501 1.00 82.06 89 GLY A N 1
ATOM 692 C CA . GLY A 1 89 ? 32.387 -2.761 -55.737 1.00 82.06 89 GLY A CA 1
ATOM 693 C C . GLY A 1 89 ? 33.826 -3.281 -55.682 1.00 82.06 89 GLY A C 1
ATOM 694 O O . GLY A 1 89 ? 34.212 -4.020 -54.778 1.00 82.06 89 GLY A O 1
ATOM 695 N N . ASP A 1 90 ? 34.612 -2.934 -56.705 1.00 84.12 90 ASP A N 1
ATOM 696 C CA . ASP A 1 90 ? 35.952 -3.485 -56.930 1.00 84.12 90 ASP A CA 1
ATOM 697 C C . ASP A 1 90 ? 37.059 -2.497 -56.541 1.00 84.12 90 ASP A C 1
ATOM 699 O O . ASP A 1 90 ? 37.384 -1.567 -57.279 1.00 84.12 90 ASP A O 1
ATOM 703 N N . PHE A 1 91 ? 37.678 -2.731 -55.382 1.00 86.56 91 PHE A N 1
ATOM 704 C CA . PHE A 1 91 ? 38.834 -1.978 -54.891 1.00 86.56 91 PHE A CA 1
ATOM 705 C C . PHE A 1 91 ? 39.729 -2.841 -53.987 1.00 86.56 91 PHE A C 1
ATOM 707 O O . PHE A 1 91 ? 39.387 -3.962 -53.617 1.00 86.56 91 PHE A O 1
ATOM 714 N N . ASN A 1 92 ? 40.913 -2.332 -53.637 1.00 86.38 92 ASN A N 1
ATOM 715 C CA . ASN A 1 92 ? 41.847 -3.054 -52.773 1.00 86.38 92 ASN A CA 1
ATOM 716 C C . ASN A 1 92 ? 41.348 -3.091 -51.317 1.00 86.38 92 ASN A C 1
ATOM 718 O O . ASN A 1 92 ? 41.279 -2.057 -50.656 1.00 86.38 92 ASN A O 1
ATOM 722 N N . THR A 1 93 ? 41.062 -4.288 -50.804 1.00 87.19 93 THR A N 1
ATOM 723 C CA . THR A 1 93 ? 40.531 -4.516 -49.450 1.00 87.19 93 THR A CA 1
ATOM 724 C C . THR A 1 93 ? 41.575 -5.026 -48.452 1.00 87.19 93 THR A C 1
ATOM 726 O O . THR A 1 93 ? 41.240 -5.268 -47.293 1.00 87.19 93 THR A O 1
ATOM 729 N N . ALA A 1 94 ? 42.848 -5.163 -48.845 1.00 87.94 94 ALA A N 1
ATOM 730 C CA . ALA A 1 94 ? 43.881 -5.803 -48.021 1.00 87.94 94 ALA A CA 1
ATOM 731 C C . ALA A 1 94 ? 44.047 -5.155 -46.633 1.00 87.94 94 ALA A C 1
ATOM 733 O O . ALA A 1 94 ? 44.164 -5.856 -45.628 1.00 87.94 94 ALA A O 1
ATOM 734 N N . ALA A 1 95 ? 44.000 -3.821 -46.562 1.00 86.56 95 ALA A N 1
ATOM 735 C CA . ALA A 1 95 ? 44.069 -3.097 -45.292 1.00 86.56 95 ALA A CA 1
ATOM 736 C C . ALA A 1 95 ? 42.842 -3.371 -44.403 1.00 86.56 95 ALA A C 1
ATOM 738 O O . ALA A 1 95 ? 42.989 -3.590 -43.202 1.00 86.56 95 ALA A O 1
ATOM 739 N N . LEU A 1 96 ? 41.646 -3.428 -44.998 1.00 89.44 96 LEU A N 1
ATOM 740 C CA . LEU A 1 96 ? 40.388 -3.682 -44.289 1.00 89.44 96 LEU A CA 1
ATOM 741 C C . LEU A 1 96 ? 40.329 -5.107 -43.737 1.00 89.44 96 LEU A C 1
ATOM 743 O O . LEU A 1 96 ? 39.873 -5.308 -42.615 1.00 89.44 96 LEU A O 1
ATOM 747 N N . ILE A 1 97 ? 40.854 -6.081 -44.490 1.00 87.38 97 ILE A N 1
ATOM 748 C CA . ILE A 1 97 ? 41.005 -7.468 -44.026 1.00 87.38 97 ILE A CA 1
ATOM 749 C C . ILE A 1 97 ? 41.884 -7.503 -42.775 1.00 87.38 97 ILE A C 1
ATOM 751 O O . ILE A 1 97 ? 41.502 -8.120 -41.782 1.00 87.38 97 ILE A O 1
ATOM 755 N N . GLY A 1 98 ? 43.010 -6.782 -42.789 1.00 86.38 98 GLY A N 1
ATOM 756 C CA . GLY A 1 98 ? 43.879 -6.658 -41.621 1.00 86.38 98 GLY A CA 1
ATOM 757 C C . GLY A 1 98 ? 43.167 -6.039 -40.413 1.00 86.38 98 GLY A C 1
ATOM 758 O O . GLY A 1 98 ? 43.250 -6.572 -39.310 1.00 86.38 98 GLY A O 1
ATOM 759 N N . TYR A 1 99 ? 42.420 -4.949 -40.607 1.00 91.19 99 TYR A N 1
ATOM 760 C CA . TYR A 1 99 ? 41.678 -4.288 -39.524 1.00 91.19 99 TYR A CA 1
ATOM 761 C C . TYR A 1 99 ? 40.575 -5.173 -38.925 1.00 91.19 99 TYR A C 1
ATOM 763 O O . TYR A 1 99 ? 40.433 -5.243 -37.701 1.00 91.19 99 TYR A O 1
ATOM 771 N N . ALA A 1 100 ? 39.818 -5.873 -39.773 1.00 87.69 100 ALA A N 1
ATOM 772 C CA . ALA A 1 100 ? 38.762 -6.786 -39.347 1.00 87.69 100 ALA A CA 1
ATOM 773 C C . ALA A 1 100 ? 39.330 -7.945 -38.517 1.00 87.69 100 ALA A C 1
ATOM 775 O O . ALA A 1 100 ? 38.859 -8.206 -37.413 1.00 87.69 100 ALA A O 1
ATOM 776 N N . GLN A 1 101 ? 40.402 -8.582 -38.998 1.00 84.69 101 GLN A N 1
ATOM 777 C CA . GLN A 1 101 ? 41.053 -9.690 -38.294 1.00 84.69 101 GLN A CA 1
ATOM 778 C C . GLN A 1 101 ? 41.592 -9.273 -36.925 1.00 84.69 101 GLN A C 1
ATOM 780 O O . GLN A 1 101 ? 41.419 -10.006 -35.955 1.00 84.69 101 GLN A O 1
ATOM 785 N N . LEU A 1 102 ? 42.203 -8.087 -36.830 1.00 88.38 102 LEU A N 1
ATOM 786 C CA . LEU A 1 102 ? 42.743 -7.580 -35.568 1.00 88.38 102 LEU A CA 1
ATOM 787 C C . LEU A 1 102 ? 41.662 -7.371 -34.502 1.00 88.38 102 LEU A C 1
ATOM 789 O O . LEU A 1 102 ? 41.935 -7.573 -33.325 1.00 88.38 102 LEU A O 1
ATOM 793 N N . THR A 1 103 ? 40.454 -6.977 -34.905 1.00 87.44 103 THR A N 1
ATOM 794 C CA . THR A 1 103 ? 39.338 -6.674 -33.990 1.00 87.44 103 THR A CA 1
ATOM 795 C C . THR A 1 103 ? 38.402 -7.862 -33.752 1.00 87.44 103 THR A C 1
ATOM 797 O O . THR A 1 103 ? 37.509 -7.770 -32.919 1.00 87.44 103 THR A O 1
ATOM 800 N N . GLY A 1 104 ? 38.597 -8.986 -34.451 1.00 82.75 104 GLY A N 1
ATOM 801 C CA . GLY A 1 104 ? 37.702 -10.149 -34.384 1.00 82.75 104 GLY A CA 1
ATOM 802 C C . GLY A 1 104 ? 36.454 -10.041 -35.272 1.00 82.75 104 GLY A C 1
ATOM 803 O O . GLY A 1 104 ? 35.498 -10.788 -35.077 1.00 82.75 104 GLY A O 1
ATOM 804 N N . GLY A 1 105 ? 36.440 -9.114 -36.234 1.00 85.12 105 GLY A N 1
ATOM 805 C CA . GLY A 1 105 ? 35.396 -8.984 -37.251 1.00 85.12 105 GLY A CA 1
ATOM 806 C C . GLY A 1 105 ? 35.743 -9.664 -38.582 1.00 85.12 105 GLY A C 1
ATOM 807 O O . GLY A 1 105 ? 36.678 -10.460 -38.686 1.00 85.12 105 GLY A O 1
ATOM 808 N N . LYS A 1 106 ? 34.977 -9.352 -39.635 1.00 87.06 106 LYS A N 1
ATOM 809 C CA . LYS A 1 106 ? 35.119 -9.945 -40.980 1.00 87.06 106 LYS A CA 1
ATOM 810 C C . LYS A 1 106 ? 34.860 -8.915 -42.082 1.00 87.06 106 LYS A C 1
ATOM 812 O O . LYS A 1 106 ? 34.078 -7.984 -41.904 1.00 87.06 106 LYS A O 1
ATOM 817 N N . VAL A 1 107 ? 35.510 -9.101 -43.230 1.00 86.00 107 VAL A N 1
ATOM 818 C CA . VAL A 1 107 ? 35.234 -8.333 -44.450 1.00 86.00 107 VAL A CA 1
ATOM 819 C C . VAL A 1 107 ? 34.266 -9.107 -45.335 1.00 86.00 107 VAL A C 1
ATOM 821 O O . VAL A 1 107 ? 34.477 -10.286 -45.615 1.00 86.00 107 VAL A O 1
ATOM 824 N N . TYR A 1 108 ? 33.240 -8.411 -45.801 1.00 86.56 108 TYR A N 1
ATOM 825 C CA . TYR A 1 108 ? 32.284 -8.851 -46.801 1.00 86.56 108 TYR A CA 1
ATOM 826 C C . TYR A 1 108 ? 32.501 -8.014 -48.049 1.00 86.56 108 TYR A C 1
ATOM 828 O O . TYR A 1 108 ? 32.619 -6.794 -47.969 1.00 86.56 108 TYR A O 1
ATOM 836 N N . SER A 1 109 ? 32.617 -8.659 -49.201 1.00 82.75 109 SER A N 1
ATOM 837 C CA . SER A 1 109 ? 32.772 -7.976 -50.483 1.00 82.75 109 SER A CA 1
ATOM 838 C C . SER A 1 109 ? 31.588 -8.333 -51.357 1.00 82.75 109 SER A C 1
ATOM 840 O O . SER A 1 109 ? 31.292 -9.512 -51.535 1.00 82.75 109 SER A O 1
ATOM 842 N N . ALA A 1 110 ? 30.919 -7.317 -51.882 1.00 82.19 110 ALA A N 1
ATOM 843 C CA . ALA A 1 110 ? 29.761 -7.478 -52.739 1.00 82.19 110 ALA A CA 1
ATOM 844 C C . ALA A 1 110 ? 29.912 -6.590 -53.974 1.00 82.19 110 ALA A C 1
ATOM 846 O O . ALA A 1 110 ? 30.167 -5.390 -53.876 1.00 82.19 110 ALA A O 1
ATOM 847 N N . LYS A 1 111 ? 29.745 -7.187 -55.150 1.00 80.88 111 LYS A N 1
ATOM 848 C CA . LYS A 1 111 ? 29.726 -6.504 -56.449 1.00 80.88 111 LYS A CA 1
ATOM 849 C C . LYS A 1 111 ? 28.304 -6.329 -56.968 1.00 80.88 111 LYS A C 1
ATOM 851 O O . LYS A 1 111 ? 28.059 -5.501 -57.840 1.00 80.88 111 LYS A O 1
ATOM 856 N N . THR A 1 112 ? 27.367 -7.108 -56.434 1.00 76.31 112 THR A N 1
ATOM 857 C CA . THR A 1 112 ? 25.952 -7.092 -56.806 1.00 76.31 112 THR A CA 1
ATOM 858 C C . THR A 1 112 ? 25.059 -6.904 -55.583 1.00 76.31 112 THR A C 1
ATOM 860 O O . THR A 1 112 ? 25.417 -7.272 -54.466 1.00 76.31 112 THR A O 1
ATOM 863 N N . ALA A 1 113 ? 23.847 -6.385 -55.792 1.00 71.62 113 ALA A N 1
ATOM 864 C CA . ALA A 1 113 ? 22.848 -6.262 -54.727 1.00 71.62 113 ALA A CA 1
ATOM 865 C C . ALA A 1 113 ? 22.493 -7.619 -54.080 1.00 71.62 113 ALA A C 1
ATOM 867 O O . ALA A 1 113 ? 22.205 -7.683 -52.888 1.00 71.62 113 ALA A O 1
ATOM 868 N N . ALA A 1 114 ? 22.562 -8.716 -54.843 1.00 72.94 114 ALA A N 1
ATOM 869 C CA . ALA A 1 114 ? 22.332 -10.062 -54.323 1.00 72.94 114 ALA A CA 1
ATOM 870 C C . ALA A 1 114 ? 23.416 -10.491 -53.315 1.00 72.94 114 ALA A C 1
ATOM 872 O O . ALA A 1 114 ? 23.097 -11.039 -52.262 1.00 72.94 114 ALA A O 1
ATOM 873 N N . GLU A 1 115 ? 24.684 -10.184 -53.597 1.00 76.44 115 GLU A N 1
ATOM 874 C CA . GLU A 1 115 ? 25.809 -10.465 -52.693 1.00 76.44 115 GLU A CA 1
ATOM 875 C C . GLU A 1 115 ? 25.777 -9.586 -51.431 1.00 76.44 115 GLU A C 1
ATOM 877 O O . GLU A 1 115 ? 26.204 -10.031 -50.362 1.00 76.44 115 GLU A O 1
ATOM 882 N N . ILE A 1 116 ? 25.222 -8.367 -51.522 1.00 73.12 116 ILE A N 1
ATOM 883 C CA . ILE A 1 116 ? 24.944 -7.523 -50.348 1.00 73.12 116 ILE A CA 1
ATOM 884 C C . ILE A 1 116 ? 23.932 -8.227 -49.441 1.00 73.12 116 ILE A C 1
ATOM 886 O O . ILE A 1 116 ? 24.210 -8.419 -48.260 1.00 73.12 116 ILE A O 1
ATOM 890 N N . ASN A 1 117 ? 22.799 -8.677 -49.992 1.00 68.31 117 ASN A N 1
ATOM 891 C CA . ASN A 1 117 ? 21.763 -9.375 -49.222 1.00 68.31 117 ASN A CA 1
ATOM 892 C C . ASN A 1 117 ? 22.295 -10.656 -48.564 1.00 68.31 117 ASN A C 1
ATOM 894 O O . ASN A 1 117 ? 22.009 -10.915 -47.396 1.00 68.31 117 ASN A O 1
ATOM 898 N N . GLN A 1 118 ? 23.114 -11.428 -49.281 1.00 73.62 118 GLN A N 1
ATOM 899 C CA . GLN A 1 118 ? 23.772 -12.608 -48.720 1.00 73.62 118 GLN A CA 1
ATOM 900 C C . GLN A 1 118 ? 24.684 -12.240 -47.539 1.00 73.62 118 GLN A C 1
ATOM 902 O O . GLN A 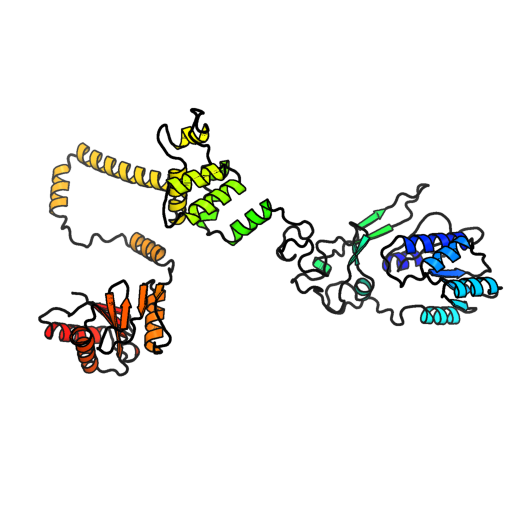1 118 ? 24.619 -12.874 -46.488 1.00 73.62 118 GLN A O 1
ATOM 907 N N . SER A 1 119 ? 25.493 -11.191 -47.691 1.00 75.31 119 SER A N 1
ATOM 908 C CA . SER A 1 119 ? 26.405 -10.723 -46.644 1.00 75.31 119 SER A CA 1
ATOM 909 C C . SER A 1 119 ? 25.658 -10.175 -45.418 1.00 75.31 119 SER A C 1
ATOM 911 O O . SER A 1 119 ? 26.078 -10.406 -44.286 1.00 75.31 119 SER A O 1
ATOM 913 N N . CYS A 1 120 ? 24.520 -9.500 -45.618 1.00 66.62 120 CYS A N 1
ATOM 914 C CA . CYS A 1 120 ? 23.652 -9.035 -44.533 1.00 66.62 120 CYS A CA 1
ATOM 915 C C . CYS A 1 120 ? 23.053 -10.202 -43.732 1.00 66.62 120 CYS A C 1
ATOM 917 O O . CYS A 1 120 ? 23.047 -10.151 -42.503 1.00 66.62 120 CYS A O 1
ATOM 919 N N . ASN A 1 121 ? 22.623 -11.275 -44.404 1.00 65.06 121 ASN A N 1
ATOM 920 C CA . ASN A 1 121 ? 22.055 -12.464 -43.755 1.00 65.06 121 ASN A CA 1
ATOM 921 C C . ASN A 1 121 ? 23.074 -13.244 -42.901 1.00 65.06 121 ASN A C 1
ATOM 923 O O . ASN A 1 121 ? 22.683 -13.954 -41.979 1.00 65.06 121 ASN A O 1
ATOM 927 N N . GLU A 1 122 ? 24.375 -13.125 -43.189 1.00 67.56 122 GLU A N 1
ATOM 928 C CA . GLU A 1 122 ? 25.437 -13.756 -42.390 1.00 67.56 122 GLU A CA 1
ATOM 929 C C . GLU A 1 122 ? 25.739 -13.009 -41.076 1.00 67.56 122 GLU A C 1
ATOM 931 O O . GLU A 1 122 ? 26.274 -13.614 -40.145 1.00 67.56 122 GLU A O 1
ATOM 936 N N . ILE A 1 123 ? 25.416 -11.713 -40.984 1.00 62.53 123 ILE A N 1
ATOM 937 C CA . ILE A 1 123 ? 25.750 -10.856 -39.827 1.00 62.53 123 ILE A CA 1
ATOM 938 C C . ILE A 1 123 ? 24.528 -10.498 -38.986 1.00 62.53 123 ILE A C 1
ATOM 940 O O . ILE A 1 123 ? 24.659 -10.338 -37.768 1.00 62.53 123 ILE A O 1
ATOM 944 N N . GLY A 1 124 ? 23.371 -10.326 -39.628 1.00 52.66 124 GLY A N 1
ATOM 945 C CA . GLY A 1 124 ? 22.119 -10.011 -38.954 1.00 52.66 124 GLY A CA 1
ATOM 946 C C . GLY A 1 124 ? 21.633 -11.160 -38.063 1.00 52.66 124 GLY A C 1
ATOM 947 O O . GLY A 1 124 ? 22.063 -12.306 -38.235 1.00 52.66 124 GLY A O 1
ATOM 948 N N . PRO A 1 125 ? 20.734 -10.889 -37.099 1.00 47.09 125 PRO A N 1
ATOM 949 C CA . PRO A 1 125 ? 20.012 -11.960 -36.425 1.00 47.09 125 PRO A CA 1
ATOM 950 C C . PRO A 1 125 ? 19.305 -12.822 -37.482 1.00 47.09 125 PRO A C 1
ATOM 952 O O . PRO A 1 125 ? 18.686 -12.299 -38.408 1.00 47.09 125 PRO A O 1
ATOM 955 N N . LYS A 1 126 ? 19.421 -14.153 -37.365 1.00 41.12 126 LYS A N 1
ATOM 956 C CA . LYS A 1 126 ? 18.881 -15.123 -38.345 1.00 41.12 126 LYS A CA 1
ATOM 957 C C . LYS A 1 126 ? 17.350 -15.077 -38.482 1.00 41.12 126 LYS A C 1
ATOM 959 O O . LYS A 1 126 ? 16.804 -15.700 -39.386 1.00 41.12 126 LYS A O 1
ATOM 964 N N . THR A 1 127 ? 16.685 -14.313 -37.625 1.00 36.00 127 THR A N 1
ATOM 965 C CA . THR A 1 127 ? 15.256 -14.021 -37.631 1.00 36.00 127 THR A CA 1
ATOM 966 C C . THR A 1 127 ? 15.070 -12.562 -37.222 1.00 36.00 127 THR A C 1
ATOM 968 O O . THR A 1 127 ? 15.250 -12.212 -36.062 1.00 36.00 127 THR A O 1
ATOM 971 N N . PHE A 1 128 ? 14.720 -11.698 -38.175 1.00 38.88 128 PHE A N 1
ATOM 972 C CA . PHE A 1 128 ? 14.018 -10.455 -37.862 1.00 38.88 128 PHE A CA 1
ATOM 973 C C . PHE A 1 128 ? 12.554 -10.839 -37.623 1.00 38.88 128 PHE A C 1
ATOM 975 O O . PHE A 1 128 ? 11.785 -10.958 -38.576 1.00 38.88 128 PHE A O 1
ATOM 982 N N . VAL A 1 129 ? 12.194 -11.119 -36.371 1.00 38.69 129 VAL A N 1
ATOM 983 C CA . VAL A 1 129 ? 10.791 -11.220 -35.946 1.00 38.69 129 VAL A CA 1
ATOM 984 C C . VAL A 1 129 ? 10.338 -9.789 -35.692 1.00 38.69 129 VAL A C 1
ATOM 986 O O . VAL A 1 129 ? 10.596 -9.213 -34.645 1.00 38.69 129 VAL A O 1
ATOM 989 N N . GLY A 1 130 ? 9.823 -9.153 -36.741 1.00 48.22 130 GLY A N 1
ATOM 990 C CA . GLY A 1 130 ? 9.166 -7.860 -36.615 1.00 48.22 130 GLY A CA 1
ATOM 991 C C . GLY A 1 130 ? 7.782 -8.044 -36.005 1.00 48.22 130 GLY A C 1
ATOM 992 O O . GLY A 1 130 ? 7.091 -8.994 -36.366 1.00 48.22 130 GLY A O 1
ATOM 993 N N . GLU A 1 131 ? 7.404 -7.124 -35.118 1.00 55.25 131 GLU A N 1
ATOM 994 C CA . GLU A 1 131 ? 6.025 -6.872 -34.659 1.00 55.25 131 GLU A CA 1
ATOM 995 C C . GLU A 1 131 ? 5.307 -8.055 -33.986 1.00 55.25 131 GLU A C 1
ATOM 997 O O . GLU A 1 131 ? 4.100 -7.999 -33.790 1.00 55.25 131 GLU A O 1
ATOM 1002 N N . THR A 1 132 ? 6.017 -9.138 -33.655 1.00 65.50 132 THR A N 1
ATOM 1003 C CA . THR A 1 132 ? 5.446 -10.212 -32.835 1.00 65.50 132 THR A CA 1
ATOM 1004 C C . THR A 1 132 ? 5.597 -9.806 -31.381 1.00 65.50 132 THR A C 1
ATOM 1006 O O . THR A 1 132 ? 6.704 -9.465 -30.978 1.00 65.50 132 THR A O 1
ATOM 1009 N N . ASP A 1 133 ? 4.480 -9.835 -30.678 1.00 79.38 133 ASP A N 1
ATOM 1010 C CA . ASP A 1 133 ? 4.283 -9.630 -29.248 1.00 79.38 133 ASP A CA 1
ATOM 1011 C C . 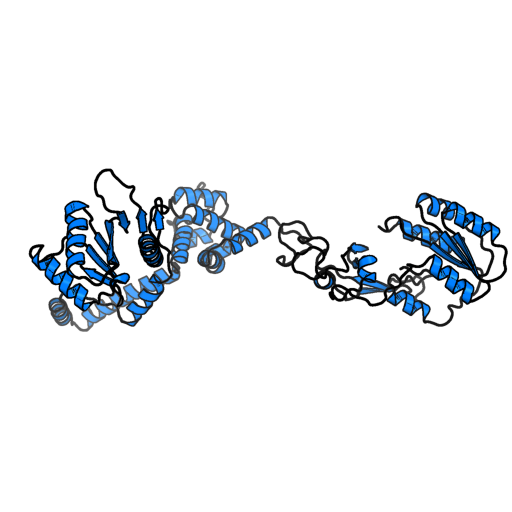ASP A 1 133 ? 3.639 -10.947 -28.774 1.00 79.38 133 ASP A C 1
ATOM 1013 O O . ASP A 1 133 ? 2.595 -11.352 -29.307 1.00 79.38 133 ASP A O 1
ATOM 1017 N N . THR A 1 134 ? 4.374 -11.741 -27.992 1.00 82.94 134 THR A N 1
ATOM 1018 C CA . THR A 1 134 ? 4.047 -13.166 -27.777 1.00 82.94 134 THR A CA 1
ATOM 1019 C C . THR A 1 134 ? 3.193 -13.396 -26.545 1.00 82.94 134 THR A C 1
ATOM 1021 O O . THR A 1 134 ? 2.330 -14.280 -26.567 1.00 82.94 134 THR A O 1
ATOM 1024 N N . ASP A 1 135 ? 3.431 -12.623 -25.502 1.00 83.19 135 ASP A N 1
ATOM 1025 C CA . ASP A 1 135 ? 2.654 -12.563 -24.269 1.00 83.19 135 ASP A CA 1
ATOM 1026 C C . ASP A 1 135 ? 1.500 -11.559 -24.340 1.00 83.19 135 ASP A C 1
ATOM 1028 O O . ASP A 1 135 ? 0.498 -11.760 -23.650 1.00 83.19 135 ASP A O 1
ATOM 1032 N N . GLY A 1 136 ? 1.543 -10.602 -25.265 1.00 85.75 136 GLY A N 1
ATOM 1033 C CA . GLY A 1 136 ? 0.440 -9.692 -25.547 1.00 85.75 136 GLY A CA 1
ATOM 1034 C C . GLY A 1 136 ? 0.415 -8.465 -24.645 1.00 85.75 136 GLY A C 1
ATOM 1035 O O . GLY A 1 136 ? -0.662 -7.875 -24.506 1.00 85.75 136 GLY A O 1
ATOM 1036 N N . ASP A 1 137 ? 1.544 -8.107 -24.034 1.00 83.88 137 ASP A N 1
ATOM 1037 C CA . ASP A 1 137 ? 1.688 -6.941 -23.158 1.00 83.88 137 ASP A CA 1
ATOM 1038 C C . ASP A 1 137 ? 1.832 -5.634 -23.962 1.00 83.88 137 ASP A C 1
ATOM 1040 O O . ASP A 1 137 ? 1.724 -4.537 -23.433 1.00 83.88 137 ASP A O 1
ATOM 1044 N N . GLY A 1 138 ? 2.001 -5.693 -25.283 1.00 78.62 138 GLY A N 1
ATOM 1045 C CA . GLY A 1 138 ? 2.143 -4.515 -26.135 1.00 78.62 138 GLY A CA 1
ATOM 1046 C C . GLY A 1 138 ? 3.581 -4.041 -26.349 1.00 78.62 138 GLY A C 1
ATOM 1047 O O . GLY A 1 138 ? 3.773 -3.101 -27.134 1.00 78.62 138 GLY A O 1
ATOM 1048 N N . PHE A 1 139 ? 4.579 -4.702 -25.761 1.00 74.44 139 PHE A N 1
ATOM 1049 C CA . PHE A 1 139 ? 5.945 -4.676 -26.258 1.00 74.44 139 PHE A CA 1
ATOM 1050 C C . PHE A 1 139 ? 6.158 -5.782 -27.288 1.00 74.44 139 PHE A C 1
ATOM 1052 O O . PHE A 1 139 ? 5.596 -6.868 -27.259 1.00 74.44 139 PHE A O 1
ATOM 1059 N N . THR A 1 140 ? 6.962 -5.494 -28.307 1.00 71.38 140 THR A N 1
ATOM 1060 C CA . THR A 1 140 ? 7.338 -6.541 -29.255 1.00 71.38 140 THR A CA 1
ATOM 1061 C C . THR A 1 140 ? 8.479 -7.367 -28.677 1.00 71.38 140 THR A C 1
ATOM 1063 O O . THR A 1 140 ? 9.418 -6.804 -28.114 1.00 71.38 140 THR A O 1
ATOM 1066 N N . ASN A 1 141 ? 8.530 -8.666 -28.992 1.00 64.62 141 ASN A N 1
ATOM 1067 C CA . ASN A 1 141 ? 9.617 -9.547 -28.553 1.00 64.62 141 ASN A CA 1
ATOM 1068 C C . ASN A 1 141 ? 11.013 -8.957 -28.830 1.00 64.62 141 ASN A C 1
ATOM 1070 O O . ASN A 1 141 ? 11.990 -9.270 -28.156 1.00 64.62 141 ASN A O 1
ATOM 1074 N N . ILE A 1 142 ? 11.159 -8.163 -29.900 1.00 63.38 142 ILE A N 1
ATOM 1075 C CA . ILE A 1 142 ? 12.441 -7.547 -30.253 1.00 63.38 142 ILE A CA 1
ATOM 1076 C C . ILE A 1 142 ? 12.796 -6.356 -29.358 1.00 63.38 142 ILE A C 1
ATOM 1078 O O . ILE A 1 142 ? 13.989 -6.126 -29.158 1.00 63.38 142 ILE A O 1
ATOM 1082 N N . GLU A 1 143 ? 11.818 -5.601 -28.860 1.00 68.00 143 GLU A N 1
ATOM 1083 C CA . GLU A 1 143 ? 12.025 -4.513 -27.896 1.00 68.00 143 GLU A CA 1
ATOM 1084 C C . GLU A 1 143 ? 12.536 -5.086 -26.577 1.00 68.00 143 GLU A C 1
ATOM 1086 O O . GLU A 1 143 ? 13.609 -4.699 -26.116 1.00 68.00 143 GLU A O 1
ATOM 1091 N N . GLU A 1 144 ? 11.875 -6.122 -26.087 1.00 68.50 144 GLU A N 1
ATOM 1092 C CA . GLU A 1 144 ? 12.194 -6.813 -24.841 1.00 68.50 144 GLU A CA 1
ATOM 1093 C C . GLU A 1 144 ? 13.527 -7.568 -24.898 1.00 68.50 144 GLU A C 1
ATOM 1095 O O . GLU A 1 144 ? 14.424 -7.349 -24.082 1.00 68.50 144 GLU A O 1
ATOM 1100 N N . MET A 1 145 ? 13.759 -8.363 -25.955 1.00 63.28 145 MET A N 1
ATOM 1101 C CA . MET A 1 145 ? 15.050 -9.035 -26.175 1.00 63.28 145 MET A CA 1
ATOM 1102 C C . MET A 1 145 ? 16.213 -8.051 -26.384 1.00 63.28 145 MET A C 1
ATOM 1104 O O . MET A 1 145 ? 17.380 -8.431 -26.231 1.00 63.28 145 MET A O 1
ATOM 1108 N N . SER A 1 146 ? 15.925 -6.817 -26.815 1.00 59.84 146 SER A N 1
ATOM 1109 C CA . SER A 1 146 ? 16.930 -5.754 -26.949 1.00 59.84 146 SER A CA 1
ATOM 1110 C C . SER A 1 146 ? 17.138 -4.965 -25.653 1.00 59.84 146 SER A C 1
ATOM 1112 O O . SER A 1 146 ? 18.149 -4.262 -25.556 1.00 59.84 146 SER A O 1
ATOM 1114 N N . GLY A 1 147 ? 16.220 -5.102 -24.695 1.00 63.44 147 GLY A N 1
ATOM 1115 C CA . GLY A 1 147 ? 16.124 -4.324 -23.470 1.00 63.44 147 GLY A CA 1
ATOM 1116 C C . GLY A 1 147 ? 15.495 -2.939 -23.681 1.00 63.44 147 GLY A C 1
ATOM 1117 O O . GLY A 1 147 ? 15.834 -2.212 -24.624 1.00 63.44 147 GLY A O 1
ATOM 1118 N N . LEU A 1 148 ? 14.614 -2.554 -22.757 1.00 69.25 148 LEU A N 1
ATOM 1119 C CA . LEU A 1 148 ? 13.908 -1.274 -22.724 1.00 69.25 148 LEU A CA 1
ATOM 1120 C C . LEU A 1 148 ? 14.832 -0.180 -22.169 1.00 69.25 148 LEU A C 1
ATOM 1122 O O . LEU A 1 148 ? 15.408 -0.310 -21.087 1.00 69.25 148 LEU A O 1
ATOM 1126 N N . ILE A 1 149 ? 15.012 0.912 -22.920 1.00 61.44 149 ILE A N 1
ATOM 1127 C CA . ILE A 1 149 ? 15.917 2.008 -22.532 1.00 61.44 149 ILE A CA 1
ATOM 1128 C C . ILE A 1 149 ? 15.123 3.127 -21.852 1.00 61.44 149 ILE A C 1
ATOM 1130 O O . ILE A 1 149 ? 14.377 3.857 -22.511 1.00 61.44 149 ILE A O 1
ATOM 1134 N N . VAL A 1 150 ? 15.356 3.330 -20.555 1.00 62.06 150 VAL A N 1
ATOM 1135 C CA . VAL A 1 150 ? 14.613 4.313 -19.749 1.00 62.06 150 VAL A CA 1
ATOM 1136 C C . VAL A 1 150 ? 15.313 5.679 -19.656 1.00 62.06 150 VAL A C 1
ATOM 1138 O O . VAL A 1 150 ? 16.541 5.794 -19.568 1.00 62.06 150 VAL A O 1
ATOM 1141 N N . SER A 1 151 ? 14.513 6.749 -19.711 1.00 55.12 151 SER A N 1
ATOM 1142 C CA . SER A 1 151 ? 14.939 8.152 -19.883 1.00 55.12 151 SER A CA 1
ATOM 1143 C C . SER A 1 151 ? 15.734 8.728 -18.715 1.00 55.12 151 SER A C 1
ATOM 1145 O O . SER A 1 151 ? 16.615 9.568 -18.913 1.00 55.12 151 SER A O 1
ATOM 1147 N N . SER A 1 152 ? 15.435 8.271 -17.501 1.00 50.28 152 SER A N 1
ATOM 1148 C CA . SER A 1 152 ? 15.913 8.855 -16.248 1.00 50.28 152 SER A CA 1
ATOM 1149 C C . SER A 1 152 ? 17.419 8.671 -16.033 1.00 50.28 152 SER A C 1
ATOM 1151 O O . SER A 1 152 ? 18.059 9.503 -15.387 1.00 50.28 152 SER A O 1
ATOM 1153 N N . ASN A 1 153 ? 18.013 7.617 -16.600 1.00 50.66 153 ASN A N 1
ATOM 1154 C CA . ASN A 1 153 ? 19.423 7.267 -16.393 1.00 50.66 153 ASN A CA 1
ATOM 1155 C C . ASN A 1 153 ? 20.065 6.450 -17.538 1.00 50.66 153 ASN A C 1
ATOM 1157 O O . ASN A 1 153 ? 21.206 6.015 -17.387 1.00 50.66 153 ASN A O 1
ATOM 1161 N N . CYS A 1 154 ? 19.377 6.247 -18.672 1.00 49.19 154 CYS A N 1
ATOM 1162 C CA . CYS A 1 154 ? 19.820 5.354 -19.757 1.00 49.19 154 CYS A CA 1
ATOM 1163 C C . CYS A 1 154 ? 20.093 3.908 -19.288 1.00 49.19 154 CYS A C 1
ATOM 1165 O O . CYS A 1 154 ? 20.909 3.207 -19.894 1.00 49.19 154 CYS A O 1
ATOM 1167 N N . LYS A 1 155 ? 19.444 3.465 -18.201 1.00 59.34 155 LYS A N 1
ATOM 1168 C CA . LYS A 1 155 ? 19.453 2.065 -17.770 1.00 59.34 155 LYS A CA 1
ATOM 1169 C C . LYS A 1 155 ? 18.706 1.231 -18.809 1.00 59.34 155 LYS A C 1
ATOM 1171 O O . LYS A 1 155 ? 17.734 1.689 -19.407 1.00 59.34 155 LYS A O 1
ATOM 1176 N N . ILE A 1 156 ? 19.209 0.022 -19.027 1.00 61.12 156 ILE A N 1
ATOM 1177 C CA . ILE A 1 156 ? 18.520 -1.006 -19.799 1.00 61.12 156 ILE A CA 1
ATOM 1178 C C . ILE A 1 156 ? 17.783 -1.878 -18.791 1.00 61.12 156 ILE A C 1
ATOM 1180 O O . ILE A 1 156 ? 18.414 -2.422 -17.880 1.00 61.12 156 ILE A O 1
ATOM 1184 N N . VAL A 1 157 ? 16.473 -1.970 -18.952 1.00 68.25 157 VAL A N 1
ATOM 1185 C CA . VAL A 1 157 ? 15.613 -2.904 -18.231 1.00 68.25 157 VAL A CA 1
ATOM 1186 C C . VAL A 1 157 ? 15.351 -4.086 -19.160 1.00 68.25 157 VAL A C 1
ATOM 1188 O O . VAL A 1 157 ? 15.115 -3.883 -20.350 1.00 68.25 157 VAL A O 1
ATOM 1191 N N . ASN A 1 158 ? 15.500 -5.311 -18.660 1.00 74.12 158 ASN A N 1
ATOM 1192 C CA . ASN A 1 158 ? 15.269 -6.512 -19.463 1.00 74.12 158 ASN A CA 1
ATOM 1193 C C . ASN A 1 158 ? 13.997 -7.186 -18.967 1.00 74.12 158 ASN A C 1
ATOM 1195 O O . ASN A 1 158 ? 13.900 -7.437 -17.769 1.00 74.12 158 ASN A O 1
ATOM 1199 N N . THR A 1 159 ? 13.123 -7.519 -19.902 1.00 76.69 159 THR A N 1
ATOM 1200 C CA . THR A 1 159 ? 11.874 -8.249 -19.690 1.00 76.69 159 THR A CA 1
ATOM 1201 C C . THR A 1 159 ? 11.942 -9.623 -20.365 1.00 76.69 159 THR A C 1
ATOM 1203 O O . THR A 1 159 ? 12.871 -9.902 -21.146 1.00 76.69 159 THR A O 1
ATOM 1206 N N . ASP A 1 160 ? 11.023 -10.522 -20.024 1.00 80.38 160 ASP A N 1
ATOM 1207 C CA . ASP A 1 160 ? 10.875 -11.832 -20.655 1.00 80.38 160 ASP A CA 1
ATOM 1208 C C . ASP A 1 160 ? 9.683 -11.832 -21.611 1.00 80.38 160 ASP A C 1
ATOM 1210 O O . ASP A 1 160 ? 8.576 -12.094 -21.180 1.00 80.38 160 ASP A O 1
ATOM 1214 N N . TYR A 1 161 ? 9.960 -11.710 -22.914 1.00 79.88 161 TYR A N 1
ATOM 1215 C CA . TYR A 1 161 ? 8.991 -11.683 -24.032 1.00 79.88 161 TYR A CA 1
ATOM 1216 C C . TYR A 1 161 ? 7.959 -12.819 -24.145 1.00 79.88 161 TYR A C 1
ATOM 1218 O O . TYR A 1 161 ? 7.277 -12.973 -25.163 1.00 79.88 161 TYR A O 1
ATOM 1226 N N . MET A 1 162 ? 7.956 -13.747 -23.198 1.00 85.88 162 MET A N 1
ATOM 1227 C CA . MET A 1 162 ? 6.989 -14.828 -23.075 1.00 85.88 162 MET A CA 1
ATOM 1228 C C . MET A 1 162 ? 6.063 -14.648 -21.860 1.00 85.88 162 MET A C 1
ATOM 1230 O O . MET A 1 162 ? 5.242 -15.543 -21.610 1.00 85.88 162 MET A O 1
ATOM 1234 N N . LYS A 1 163 ? 6.225 -13.573 -21.083 1.00 87.94 163 LYS A N 1
ATOM 1235 C CA . LYS A 1 163 ? 5.561 -13.276 -19.814 1.00 87.94 163 LYS A CA 1
ATOM 1236 C C . LYS A 1 163 ? 5.214 -11.785 -19.802 1.00 87.94 163 LYS A C 1
ATOM 1238 O O . LYS A 1 163 ? 6.098 -10.966 -19.640 1.00 87.94 163 LYS A O 1
ATOM 1243 N N . ALA A 1 164 ? 3.916 -11.489 -19.871 1.00 91.31 164 ALA A N 1
ATOM 1244 C CA . ALA A 1 164 ? 3.426 -10.113 -19.830 1.00 91.31 164 ALA A CA 1
ATOM 1245 C C . ALA A 1 164 ? 3.798 -9.380 -18.532 1.00 91.31 164 ALA A C 1
ATOM 1247 O O . ALA A 1 164 ? 3.960 -8.175 -18.556 1.00 91.31 164 ALA A O 1
ATOM 1248 N N . ASP A 1 165 ? 3.942 -10.131 -17.440 1.00 93.50 165 ASP A N 1
ATOM 1249 C CA . ASP A 1 165 ? 4.434 -9.704 -16.132 1.00 93.50 165 ASP A CA 1
ATOM 1250 C C . ASP A 1 165 ? 5.725 -10.505 -15.867 1.00 93.50 165 ASP A C 1
ATOM 1252 O O . ASP A 1 165 ? 5.713 -11.739 -15.659 1.00 93.50 165 ASP A O 1
ATOM 1256 N N . THR A 1 166 ? 6.872 -9.844 -16.030 1.00 91.62 166 THR A N 1
ATOM 1257 C CA . THR A 1 166 ? 8.172 -10.516 -16.004 1.00 91.62 166 THR A CA 1
ATOM 1258 C C . THR A 1 166 ? 8.506 -11.046 -14.604 1.00 91.62 166 THR A C 1
ATOM 1260 O O . THR A 1 166 ? 9.023 -12.176 -14.497 1.00 91.62 166 THR A O 1
ATOM 1263 N N . ASP A 1 167 ? 8.208 -10.295 -13.545 1.00 90.25 167 ASP A N 1
ATOM 1264 C CA . ASP A 1 167 ? 8.582 -10.601 -12.158 1.00 90.25 167 ASP A CA 1
ATOM 1265 C C . ASP A 1 167 ? 7.458 -11.185 -11.278 1.00 90.25 167 ASP A C 1
ATOM 1267 O O . ASP A 1 167 ? 7.734 -11.638 -10.160 1.00 90.25 167 ASP A O 1
ATOM 1271 N N . ASP A 1 168 ? 6.272 -11.348 -11.861 1.00 93.06 168 ASP A N 1
ATOM 1272 C CA . ASP A 1 168 ? 5.063 -11.948 -11.303 1.00 93.06 168 ASP A CA 1
ATOM 1273 C C . ASP A 1 168 ? 4.454 -11.148 -10.118 1.00 93.06 168 ASP A C 1
ATOM 1275 O O . ASP A 1 168 ? 3.927 -11.764 -9.176 1.00 93.06 168 ASP A O 1
ATOM 1279 N N . ASP A 1 169 ? 4.532 -9.809 -10.132 1.00 88.81 169 ASP A N 1
ATOM 1280 C CA . ASP A 1 169 ? 3.993 -8.910 -9.091 1.00 88.81 169 ASP A CA 1
ATOM 1281 C C . ASP A 1 169 ? 2.533 -8.457 -9.314 1.00 88.81 169 ASP A C 1
ATOM 1283 O O . ASP A 1 169 ? 1.867 -7.977 -8.388 1.00 88.81 169 ASP A O 1
ATOM 1287 N N . GLY A 1 170 ? 1.990 -8.712 -10.507 1.00 91.19 170 GLY A N 1
ATOM 1288 C CA . GLY A 1 170 ? 0.632 -8.361 -10.907 1.00 91.19 170 GLY A CA 1
ATOM 1289 C C . GLY A 1 170 ? 0.500 -7.112 -11.781 1.00 91.19 170 GLY A C 1
ATOM 1290 O O . GLY A 1 170 ? -0.648 -6.757 -12.084 1.00 91.19 170 GLY A O 1
ATOM 1291 N N . LEU A 1 171 ? 1.602 -6.475 -12.178 1.00 90.56 171 LEU A N 1
ATOM 1292 C CA . LEU A 1 171 ? 1.672 -5.436 -13.204 1.00 90.56 171 LEU A CA 1
ATOM 1293 C C . LEU A 1 171 ? 2.279 -6.013 -14.491 1.00 90.56 171 LEU A C 1
ATOM 1295 O O . LEU A 1 171 ? 3.258 -6.746 -14.458 1.00 90.56 171 LEU A O 1
ATOM 1299 N N . ASP A 1 172 ? 1.685 -5.693 -15.643 1.00 92.94 172 ASP A N 1
ATOM 1300 C CA . ASP A 1 172 ? 2.310 -6.046 -16.922 1.00 92.94 172 ASP A CA 1
ATOM 1301 C C . ASP A 1 172 ? 3.495 -5.085 -17.199 1.00 92.94 172 ASP A C 1
ATOM 1303 O O . ASP A 1 172 ? 3.441 -3.897 -16.858 1.00 92.94 172 ASP A O 1
ATOM 1307 N N . ASP A 1 173 ? 4.538 -5.543 -17.897 1.00 86.94 173 ASP A N 1
ATOM 1308 C CA . ASP A 1 173 ? 5.786 -4.797 -18.120 1.00 86.94 173 ASP A CA 1
ATOM 1309 C C . ASP A 1 173 ? 5.543 -3.422 -18.788 1.00 86.94 173 ASP A C 1
ATOM 1311 O O . ASP A 1 173 ? 6.291 -2.455 -18.588 1.00 86.94 173 ASP A O 1
ATOM 1315 N N . ASN A 1 174 ? 4.479 -3.309 -19.592 1.00 86.25 174 ASN A N 1
ATOM 1316 C CA . ASN A 1 174 ? 4.047 -2.076 -20.259 1.00 86.25 174 ASN A CA 1
ATOM 1317 C C . ASN A 1 174 ? 3.329 -1.066 -19.335 1.00 86.25 174 ASN A C 1
ATOM 1319 O O . ASN A 1 174 ? 3.213 0.114 -19.688 1.00 86.25 174 ASN A O 1
ATOM 1323 N N . GLU A 1 175 ? 2.809 -1.505 -18.188 1.00 89.25 175 GLU A N 1
ATOM 1324 C CA . GLU A 1 175 ? 2.222 -0.656 -17.147 1.00 89.25 175 GLU A CA 1
ATOM 1325 C C . GLU A 1 175 ? 3.341 -0.059 -16.284 1.00 89.25 175 GLU A C 1
ATOM 1327 O O . GLU A 1 175 ? 3.312 1.123 -15.908 1.00 89.25 175 GLU A O 1
ATOM 1332 N N . GLU A 1 176 ? 4.381 -0.856 -16.059 1.00 87.88 176 GLU A N 1
ATOM 1333 C CA . GLU A 1 176 ? 5.588 -0.481 -15.334 1.00 87.88 176 GLU A CA 1
ATOM 1334 C C . GLU A 1 176 ? 6.516 0.422 -16.152 1.00 87.88 176 GLU A C 1
ATOM 1336 O O . GLU A 1 176 ? 7.151 1.339 -15.620 1.00 87.88 176 GLU A O 1
ATOM 1341 N N . VAL A 1 177 ? 6.575 0.219 -17.470 1.00 84.25 177 VAL A N 1
ATOM 1342 C CA . VAL A 1 177 ? 7.389 1.012 -18.394 1.00 84.25 177 VAL A CA 1
ATOM 1343 C C . VAL A 1 177 ? 6.515 1.602 -19.500 1.00 84.25 177 VAL A C 1
ATOM 1345 O O . VAL A 1 177 ? 6.037 0.909 -20.386 1.00 84.25 177 VAL A O 1
ATOM 1348 N N . ASP A 1 178 ? 6.367 2.928 -19.513 1.00 70.75 178 ASP A N 1
ATOM 1349 C CA . ASP A 1 178 ? 5.513 3.616 -20.483 1.00 70.75 178 ASP A CA 1
ATOM 1350 C C . ASP A 1 178 ? 6.041 3.479 -21.926 1.00 70.75 178 ASP A C 1
ATOM 1352 O O . ASP A 1 178 ? 7.241 3.596 -22.227 1.00 70.75 178 ASP A O 1
ATOM 1356 N N . VAL A 1 179 ? 5.095 3.318 -22.847 1.00 59.19 179 VAL A N 1
ATOM 1357 C CA . VAL A 1 179 ? 5.290 3.327 -24.298 1.00 59.19 179 VAL A CA 1
ATOM 1358 C C . VAL A 1 179 ? 5.434 4.767 -24.831 1.00 59.19 179 VAL A C 1
ATOM 1360 O O . VAL A 1 179 ? 5.898 4.971 -25.959 1.00 59.19 179 VAL A O 1
ATOM 1363 N N . GLU A 1 180 ? 5.080 5.800 -24.051 1.00 54.41 180 GLU A N 1
ATOM 1364 C CA . GLU A 1 180 ? 5.210 7.204 -24.453 1.00 54.41 180 GLU A CA 1
ATOM 1365 C C . GLU A 1 180 ? 6.683 7.638 -24.554 1.00 54.41 180 GLU A C 1
ATOM 1367 O O . GLU A 1 180 ? 7.377 8.002 -23.601 1.00 54.41 180 GLU A O 1
ATOM 1372 N N . LEU A 1 181 ? 7.177 7.625 -25.789 1.00 54.72 181 LEU A N 1
ATOM 1373 C CA . LEU A 1 181 ? 8.551 7.980 -26.089 1.00 54.72 181 LEU A CA 1
ATOM 1374 C C . LEU A 1 181 ? 8.802 9.480 -25.869 1.00 54.72 181 LEU A C 1
ATOM 1376 O O . LEU A 1 181 ? 8.356 10.333 -26.646 1.00 54.72 181 LEU A O 1
ATOM 1380 N N . THR A 1 182 ? 9.629 9.825 -24.882 1.00 49.16 182 THR A N 1
ATOM 1381 C CA . THR A 1 182 ? 10.029 11.224 -24.678 1.00 49.16 182 THR A CA 1
ATOM 1382 C C . THR A 1 182 ? 11.006 11.664 -25.769 1.00 49.16 182 THR A C 1
ATOM 1384 O O . THR A 1 182 ? 12.150 11.208 -25.819 1.00 49.16 182 THR A O 1
ATOM 1387 N N . LYS A 1 183 ? 10.580 12.597 -26.631 1.00 51.12 183 LYS A N 1
ATOM 1388 C CA . LYS A 1 183 ? 11.427 13.203 -27.670 1.00 51.12 183 LYS A CA 1
ATOM 1389 C C . LYS A 1 183 ? 12.355 14.255 -27.060 1.00 51.12 183 LYS A C 1
ATOM 1391 O O . LYS A 1 183 ? 11.920 15.358 -26.731 1.00 51.12 183 LYS A O 1
ATOM 1396 N N . VAL A 1 184 ? 13.654 13.969 -27.006 1.00 45.38 184 VAL A N 1
ATOM 1397 C CA . VAL A 1 184 ? 14.662 14.959 -26.589 1.00 45.38 184 VAL A CA 1
ATOM 1398 C C . VAL A 1 184 ? 15.358 15.556 -27.811 1.00 45.38 184 VAL A C 1
ATOM 1400 O O . VAL A 1 184 ? 16.044 14.852 -28.555 1.00 45.38 184 VAL A O 1
ATOM 1403 N N . GLU A 1 185 ? 15.203 16.868 -28.013 1.00 46.78 185 GLU A N 1
ATOM 1404 C CA . GLU A 1 185 ? 15.963 17.628 -29.013 1.00 46.78 185 GLU A CA 1
ATOM 1405 C C . GLU A 1 185 ? 17.289 18.098 -28.413 1.00 46.78 185 GLU A C 1
ATOM 1407 O O . GLU A 1 185 ? 17.323 18.917 -27.493 1.00 46.78 185 GLU A O 1
ATOM 1412 N N . VAL A 1 186 ? 18.405 17.593 -28.939 1.00 43.59 186 VAL A N 1
ATOM 1413 C CA . VAL A 1 186 ? 19.736 18.005 -28.473 1.00 43.59 186 VAL A CA 1
ATOM 1414 C C . VAL A 1 186 ? 20.233 19.174 -29.336 1.00 43.59 186 VAL A C 1
ATOM 1416 O O . VAL A 1 186 ? 20.312 19.028 -30.562 1.00 43.59 186 VAL A O 1
ATOM 1419 N N . PRO A 1 187 ? 20.592 20.335 -28.750 1.00 40.78 187 PRO A N 1
ATOM 1420 C CA . PRO A 1 187 ? 21.078 21.474 -29.520 1.00 40.78 187 PRO A CA 1
ATOM 1421 C C . PRO A 1 187 ? 22.387 21.140 -30.250 1.00 40.78 187 PRO A C 1
ATOM 1423 O O . PRO A 1 187 ? 23.441 20.968 -29.635 1.00 40.78 187 PRO A O 1
ATOM 1426 N N . GLY A 1 188 ? 22.340 21.084 -31.581 1.00 43.00 188 GLY A N 1
ATOM 1427 C CA . GLY A 1 188 ? 23.537 21.016 -32.414 1.00 43.00 188 GLY A CA 1
ATOM 1428 C C . GLY A 1 188 ? 24.265 22.365 -32.445 1.00 43.00 188 GLY A C 1
ATOM 1429 O O . GLY A 1 188 ? 23.644 23.430 -32.497 1.00 43.00 188 GLY A O 1
ATOM 1430 N N . LYS A 1 189 ? 25.605 22.362 -32.464 1.00 41.88 189 LYS A N 1
ATOM 1431 C CA . LYS A 1 189 ? 26.357 23.567 -32.857 1.00 41.88 189 LYS A CA 1
ATOM 1432 C C . LYS A 1 189 ? 26.092 23.828 -34.346 1.00 41.88 189 LYS A C 1
ATOM 1434 O O . LYS A 1 189 ? 26.435 22.984 -35.161 1.00 41.88 189 LYS A O 1
ATOM 1439 N N . GLN A 1 190 ? 25.578 25.025 -34.660 1.00 41.44 190 GLN A N 1
ATOM 1440 C CA . GLN A 1 190 ? 25.170 25.545 -35.987 1.00 41.44 190 GLN A CA 1
ATOM 1441 C C . GLN A 1 190 ? 23.683 25.407 -36.375 1.00 41.44 190 GLN A C 1
ATOM 1443 O O . GLN A 1 190 ? 23.364 25.278 -37.550 1.00 41.44 190 GLN A O 1
ATOM 1448 N N . GLY A 1 191 ? 22.756 25.537 -35.421 1.00 40.19 191 GLY A N 1
ATOM 1449 C CA . GLY A 1 191 ? 21.379 25.953 -35.740 1.00 40.19 191 GLY A CA 1
ATOM 1450 C C . GLY A 1 191 ? 20.483 24.909 -36.416 1.00 40.19 191 GLY A C 1
ATOM 1451 O O . GLY A 1 191 ? 19.339 25.232 -36.710 1.00 40.19 191 GLY A O 1
ATOM 1452 N N . ASN A 1 192 ? 20.958 23.674 -36.590 1.00 40.28 192 ASN A N 1
ATOM 1453 C CA . ASN A 1 192 ? 20.123 22.508 -36.864 1.00 40.28 192 ASN A CA 1
ATOM 1454 C C . ASN A 1 192 ? 20.173 21.580 -35.632 1.00 40.28 192 ASN A C 1
ATOM 1456 O O . ASN A 1 192 ? 21.262 21.111 -35.284 1.00 40.28 192 ASN A O 1
ATOM 1460 N N . PRO A 1 193 ? 19.053 21.346 -34.922 1.00 39.97 193 PRO A N 1
ATOM 1461 C CA . PRO A 1 193 ? 18.979 20.287 -33.922 1.00 39.97 193 PRO A CA 1
ATOM 1462 C C . PRO A 1 193 ? 19.045 18.948 -34.661 1.00 39.97 193 PRO A C 1
ATOM 1464 O O . PRO A 1 193 ? 18.158 18.624 -35.443 1.00 39.97 193 PRO A O 1
ATOM 1467 N N . SER A 1 194 ? 20.128 18.197 -34.471 1.00 44.28 194 SER A N 1
ATOM 1468 C CA . SER A 1 194 ? 20.429 17.045 -35.329 1.00 44.28 194 SER A CA 1
ATOM 1469 C C . SER A 1 194 ? 20.429 15.704 -34.592 1.00 44.28 194 SER A C 1
ATOM 1471 O O . SER A 1 194 ? 21.067 14.774 -35.057 1.00 44.28 194 SER A O 1
ATOM 1473 N N . THR A 1 195 ? 19.743 15.535 -33.462 1.00 42.59 195 THR A N 1
ATOM 1474 C CA . THR A 1 195 ? 19.542 14.192 -32.877 1.00 42.59 195 THR A CA 1
ATOM 1475 C C . THR A 1 195 ? 18.215 14.123 -32.137 1.00 42.59 195 THR A C 1
ATOM 1477 O O . THR A 1 195 ? 17.972 14.962 -31.268 1.00 42.59 195 THR A O 1
ATOM 1480 N N . PHE A 1 196 ? 17.409 13.111 -32.461 1.00 40.97 196 PHE A N 1
ATOM 1481 C CA . PHE A 1 196 ? 16.222 12.725 -31.705 1.00 40.97 196 PHE A CA 1
ATOM 1482 C C . PHE A 1 196 ? 16.586 11.498 -30.874 1.00 40.97 196 PHE A C 1
ATOM 1484 O O . PHE A 1 196 ? 17.094 10.518 -31.417 1.00 40.97 196 PHE A O 1
ATOM 1491 N N . LYS A 1 197 ? 16.375 11.572 -29.562 1.00 45.25 197 LYS A N 1
ATOM 1492 C CA . LYS A 1 197 ? 16.397 10.393 -28.696 1.00 45.25 197 LYS A CA 1
ATOM 1493 C C . LYS A 1 197 ? 14.978 10.137 -28.220 1.00 45.25 197 LYS A C 1
ATOM 1495 O O . LYS A 1 197 ? 14.289 11.095 -27.869 1.00 45.25 197 LYS A O 1
ATOM 1500 N N . TYR A 1 198 ? 14.593 8.872 -28.249 1.00 49.22 198 TYR A N 1
ATOM 1501 C CA . TYR A 1 198 ? 13.342 8.355 -27.724 1.00 49.22 198 TYR A CA 1
ATOM 1502 C C . TYR A 1 198 ? 13.692 7.456 -26.542 1.00 49.22 198 TYR A C 1
ATOM 1504 O O . TYR A 1 198 ? 14.611 6.641 -26.644 1.00 49.22 198 TYR A O 1
ATOM 1512 N N . TYR A 1 199 ? 13.018 7.673 -25.421 1.00 56.47 199 TYR A N 1
ATOM 1513 C CA . TYR A 1 199 ? 13.245 6.961 -24.173 1.00 56.47 199 TYR A CA 1
ATOM 1514 C C . TYR A 1 199 ? 11.907 6.584 -23.553 1.00 56.47 199 TYR A C 1
ATOM 1516 O O . TYR A 1 199 ? 10.968 7.379 -23.649 1.00 56.47 199 TYR A O 1
ATOM 1524 N N . HIS A 1 200 ? 11.876 5.446 -22.868 1.00 66.88 200 HIS A N 1
ATOM 1525 C CA . HIS A 1 200 ? 10.741 5.031 -22.054 1.00 66.88 200 HIS A CA 1
ATOM 1526 C C . HIS A 1 200 ? 10.734 5.765 -20.709 1.00 66.88 200 HIS A C 1
ATOM 1528 O O . HIS A 1 200 ? 11.796 6.123 -20.173 1.00 66.88 200 HIS A O 1
ATOM 1534 N N . HIS A 1 201 ? 9.549 6.013 -20.162 1.00 73.31 201 HIS A N 1
ATOM 1535 C CA . HIS A 1 201 ? 9.408 6.402 -18.762 1.00 73.31 201 HIS A CA 1
ATOM 1536 C C . HIS A 1 201 ? 9.293 5.129 -17.924 1.00 73.31 201 HIS A C 1
ATOM 1538 O O . HIS A 1 201 ? 8.535 4.242 -18.272 1.00 73.31 201 HIS A O 1
ATOM 1544 N N . MET A 1 202 ? 10.055 5.039 -16.836 1.00 81.19 202 MET A N 1
ATOM 1545 C CA . MET A 1 202 ? 9.959 3.934 -15.879 1.00 81.19 202 MET A CA 1
ATOM 1546 C C . MET A 1 202 ? 9.087 4.373 -14.700 1.00 81.19 202 MET A C 1
ATOM 1548 O O . MET A 1 202 ? 9.423 5.388 -14.082 1.00 81.19 202 MET A O 1
ATOM 1552 N N . ASN A 1 203 ? 7.989 3.669 -14.444 1.00 86.12 203 ASN A N 1
ATOM 1553 C CA . ASN A 1 203 ? 7.152 3.800 -13.248 1.00 86.12 203 ASN A CA 1
ATOM 1554 C C . ASN A 1 203 ? 7.656 2.844 -12.154 1.00 86.12 203 ASN A C 1
ATOM 1556 O O . ASN A 1 203 ? 7.816 3.287 -11.022 1.00 86.12 203 ASN A O 1
ATOM 1560 N N . SER A 1 204 ? 8.019 1.619 -12.543 1.00 88.62 204 SER A N 1
ATOM 1561 C CA . SER A 1 204 ? 8.695 0.570 -11.757 1.00 88.62 204 SER A CA 1
ATOM 1562 C C . SER A 1 204 ? 9.641 -0.250 -12.663 1.00 88.62 204 SER A C 1
ATOM 1564 O O . SER A 1 204 ? 9.729 -0.013 -13.871 1.00 88.62 204 SER A O 1
ATOM 1566 N N . ASP A 1 205 ? 10.492 -1.089 -12.074 1.00 86.88 205 ASP A N 1
ATOM 1567 C CA . ASP A 1 205 ? 11.476 -1.958 -12.728 1.00 86.88 205 ASP A CA 1
ATOM 1568 C C . ASP A 1 205 ? 10.879 -3.367 -12.913 1.00 86.88 205 ASP A C 1
ATOM 1570 O O . ASP A 1 205 ? 11.052 -4.153 -11.988 1.00 86.88 205 ASP A O 1
ATOM 1574 N N . PRO A 1 206 ? 10.360 -3.741 -14.105 1.00 89.19 206 PRO A N 1
ATOM 1575 C CA . PRO A 1 206 ? 9.637 -5.006 -14.376 1.00 89.19 206 PRO A CA 1
ATOM 1576 C C . PRO A 1 206 ? 10.410 -6.308 -14.143 1.00 89.19 206 PRO A C 1
ATOM 1578 O O . PRO A 1 206 ? 9.991 -7.412 -14.462 1.00 89.19 206 PRO A O 1
ATOM 1581 N N . SER A 1 207 ? 11.644 -6.205 -13.660 1.00 87.38 207 SER A N 1
ATOM 1582 C CA . SER A 1 207 ? 12.443 -7.358 -13.257 1.00 87.38 207 SER A CA 1
ATOM 1583 C C . SER A 1 207 ? 12.459 -7.571 -11.741 1.00 87.38 207 SER A C 1
ATOM 1585 O O . SER A 1 207 ? 13.256 -8.386 -11.247 1.00 87.38 207 SER A O 1
ATOM 1587 N N . LYS A 1 208 ? 11.659 -6.806 -10.995 1.00 89.62 208 LYS A N 1
ATOM 1588 C CA . LYS A 1 208 ? 11.584 -6.783 -9.540 1.00 89.62 208 LYS A CA 1
ATOM 15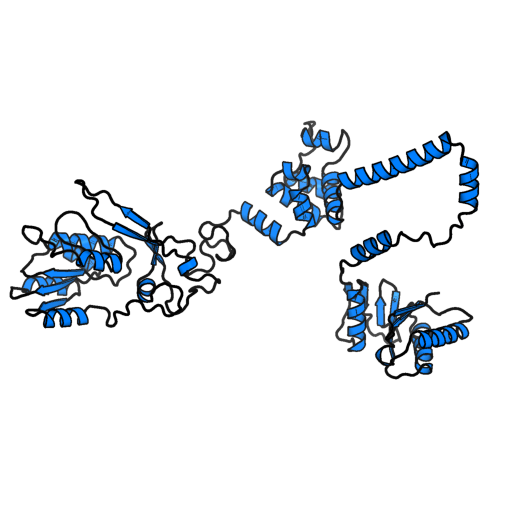89 C C . LYS A 1 208 ? 10.191 -6.362 -9.047 1.00 89.62 208 LYS A C 1
ATOM 1591 O O . LYS A 1 208 ? 9.898 -5.179 -9.008 1.00 89.62 208 LYS A O 1
ATOM 1596 N N . ALA A 1 209 ? 9.524 -7.300 -8.385 1.00 93.75 209 ALA A N 1
ATOM 1597 C CA . ALA A 1 209 ? 8.266 -7.035 -7.691 1.00 93.75 209 ALA A CA 1
ATOM 1598 C C . ALA A 1 209 ? 8.294 -5.895 -6.646 1.00 93.75 209 ALA A C 1
ATOM 1600 O O . ALA A 1 209 ? 7.245 -5.424 -6.246 1.00 93.75 209 ALA A O 1
ATOM 1601 N N . ASP A 1 210 ? 9.474 -5.496 -6.154 1.00 92.44 210 ASP A N 1
ATOM 1602 C CA . ASP A 1 210 ? 9.686 -4.344 -5.262 1.00 92.44 210 ASP A CA 1
ATOM 1603 C C . ASP A 1 210 ? 10.911 -3.580 -5.785 1.00 92.44 210 ASP A C 1
ATOM 1605 O O . ASP A 1 210 ? 12.079 -3.981 -5.598 1.00 92.44 210 ASP A O 1
ATOM 1609 N N . THR A 1 211 ? 10.647 -2.518 -6.540 1.00 90.94 211 THR A N 1
ATOM 1610 C CA . THR A 1 211 ? 11.649 -1.812 -7.337 1.00 90.94 211 THR A CA 1
ATOM 1611 C C . THR A 1 211 ? 12.708 -1.136 -6.479 1.00 90.94 211 THR A C 1
ATOM 1613 O O . THR A 1 211 ? 13.917 -1.194 -6.799 1.00 90.94 211 THR A O 1
ATOM 1616 N N . ASP A 1 212 ? 12.274 -0.485 -5.402 1.00 87.56 212 ASP A N 1
ATOM 1617 C CA . ASP A 1 212 ? 13.117 0.318 -4.525 1.00 87.56 212 ASP A CA 1
ATOM 1618 C C . ASP A 1 212 ? 13.599 -0.414 -3.261 1.00 87.56 212 ASP A C 1
ATOM 1620 O O . ASP A 1 212 ? 14.571 0.027 -2.623 1.00 87.56 212 ASP A O 1
ATOM 1624 N N . GLY A 1 213 ? 13.043 -1.595 -2.996 1.00 90.75 213 GLY A N 1
ATOM 1625 C CA . GLY A 1 213 ? 13.470 -2.520 -1.958 1.00 90.75 213 GLY A CA 1
ATOM 1626 C C . GLY A 1 213 ? 12.981 -2.141 -0.567 1.00 90.75 213 GLY A C 1
ATOM 1627 O O . GLY A 1 213 ? 13.672 -2.452 0.418 1.00 90.75 213 GLY A O 1
ATOM 1628 N N . ASP A 1 214 ? 11.878 -1.407 -0.458 1.00 85.31 214 ASP A N 1
ATOM 1629 C CA . ASP A 1 214 ? 11.335 -1.001 0.827 1.00 85.31 214 ASP A CA 1
ATOM 1630 C C . ASP A 1 214 ? 10.424 -2.074 1.464 1.00 85.31 214 ASP A C 1
ATOM 1632 O O . ASP A 1 214 ? 10.227 -2.087 2.685 1.00 85.31 214 ASP A O 1
ATOM 1636 N N . GLY A 1 215 ? 9.971 -3.060 0.694 1.00 87.06 215 GLY A N 1
ATOM 1637 C CA . GLY A 1 215 ? 9.129 -4.165 1.138 1.00 87.06 215 GLY A CA 1
ATOM 1638 C C . GLY A 1 215 ? 7.631 -3.956 0.924 1.00 87.06 215 GLY A C 1
ATOM 1639 O O . GLY A 1 215 ? 6.853 -4.655 1.581 1.00 87.06 215 GLY A O 1
ATOM 1640 N N . LEU A 1 216 ? 7.239 -2.996 0.085 1.00 87.25 216 LEU A N 1
ATOM 1641 C CA . LEU A 1 216 ? 5.949 -2.968 -0.600 1.00 87.25 216 LEU A CA 1
ATOM 1642 C C . LEU A 1 216 ? 6.156 -3.417 -2.045 1.00 87.25 216 LEU A C 1
ATOM 1644 O O . LEU A 1 216 ? 7.110 -2.983 -2.677 1.00 87.25 216 LEU A O 1
ATOM 1648 N N . ASP A 1 217 ? 5.283 -4.297 -2.532 1.00 90.38 217 ASP A N 1
ATOM 1649 C CA . ASP A 1 217 ? 5.316 -4.687 -3.941 1.00 90.38 217 ASP A CA 1
ATOM 1650 C C . ASP A 1 217 ? 4.811 -3.506 -4.799 1.00 90.38 217 ASP A C 1
ATOM 1652 O O . ASP A 1 217 ? 3.943 -2.745 -4.347 1.00 90.38 217 ASP A O 1
ATOM 1656 N N . ASP A 1 218 ? 5.312 -3.348 -6.024 1.00 89.75 218 ASP A N 1
ATOM 1657 C CA . ASP A 1 218 ? 5.098 -2.146 -6.844 1.00 89.75 218 ASP A CA 1
ATOM 1658 C C . ASP A 1 218 ? 3.609 -1.916 -7.176 1.00 89.75 218 ASP A C 1
ATOM 1660 O O . ASP A 1 218 ? 3.151 -0.773 -7.252 1.00 89.75 218 ASP A O 1
ATOM 1664 N N . MET A 1 219 ? 2.811 -2.989 -7.258 1.00 89.12 219 MET A N 1
ATOM 1665 C CA . MET A 1 219 ? 1.347 -2.924 -7.391 1.00 89.12 219 MET A CA 1
ATOM 1666 C C . MET A 1 219 ? 0.643 -2.230 -6.204 1.00 89.12 219 MET A C 1
ATOM 1668 O O . MET A 1 219 ? -0.421 -1.616 -6.366 1.00 89.12 219 MET A O 1
ATOM 1672 N N . GLU A 1 220 ? 1.187 -2.360 -4.991 1.00 85.06 220 GLU A N 1
ATOM 1673 C CA . GLU A 1 220 ? 0.635 -1.779 -3.760 1.00 85.06 220 GLU A CA 1
ATOM 1674 C C . GLU A 1 220 ? 1.309 -0.452 -3.374 1.00 85.06 220 GLU A C 1
ATOM 1676 O O . GLU A 1 220 ? 0.737 0.317 -2.587 1.00 85.06 220 GLU A O 1
ATOM 1681 N N . ASP A 1 221 ? 2.495 -0.166 -3.918 1.00 84.62 221 ASP A N 1
ATOM 1682 C CA . ASP A 1 221 ? 3.237 1.059 -3.646 1.00 84.62 221 ASP A CA 1
ATOM 1683 C C . ASP A 1 221 ? 2.705 2.252 -4.460 1.00 84.62 221 ASP A C 1
ATOM 1685 O O . ASP A 1 221 ? 2.442 2.208 -5.659 1.00 84.62 221 ASP A O 1
ATOM 1689 N N . PHE A 1 222 ? 2.540 3.382 -3.779 1.00 85.44 222 PHE A N 1
ATOM 1690 C CA . PHE A 1 222 ? 2.142 4.635 -4.405 1.00 85.44 222 PHE A CA 1
ATOM 1691 C C . PHE A 1 222 ? 3.307 5.344 -5.122 1.00 85.44 222 PHE A C 1
ATOM 1693 O O . PHE A 1 222 ? 3.056 6.175 -5.999 1.00 85.44 222 PHE A O 1
ATOM 1700 N N . ASP A 1 223 ? 4.559 5.079 -4.732 1.00 86.56 223 ASP A N 1
ATOM 1701 C CA . ASP A 1 223 ? 5.766 5.650 -5.353 1.00 86.56 223 ASP A CA 1
ATOM 1702 C C . ASP A 1 223 ? 6.876 4.577 -5.488 1.00 86.56 223 ASP A C 1
ATOM 1704 O O . ASP A 1 223 ? 7.897 4.691 -4.810 1.00 86.56 223 ASP A O 1
ATOM 1708 N N . PRO A 1 224 ? 6.718 3.585 -6.396 1.00 87.19 224 PRO A N 1
ATOM 1709 C CA . PRO A 1 224 ? 7.555 2.367 -6.481 1.00 87.19 224 PRO A CA 1
ATOM 1710 C C . PRO A 1 224 ? 9.068 2.585 -6.667 1.00 87.19 224 PRO A C 1
ATOM 1712 O O . PRO A 1 224 ? 9.897 1.690 -6.525 1.00 87.19 224 PRO A O 1
ATOM 1715 N N . ILE A 1 225 ? 9.473 3.791 -7.064 1.00 86.75 225 ILE A N 1
ATOM 1716 C CA . ILE A 1 225 ? 10.876 4.140 -7.333 1.00 86.75 225 ILE A CA 1
ATOM 1717 C C . ILE A 1 225 ? 11.540 4.885 -6.174 1.00 86.75 225 ILE A C 1
ATOM 1719 O O . ILE A 1 225 ? 12.698 5.320 -6.306 1.00 86.75 225 ILE A O 1
ATOM 1723 N N . LYS A 1 226 ? 10.826 5.111 -5.069 1.00 88.69 226 LYS A N 1
ATOM 1724 C CA . LYS A 1 226 ? 11.306 5.925 -3.960 1.00 88.69 226 LYS A CA 1
ATOM 1725 C C . LYS A 1 226 ? 10.931 5.310 -2.604 1.00 88.69 226 LYS A C 1
ATOM 1727 O O . LYS A 1 226 ? 9.830 5.555 -2.110 1.00 88.69 226 LYS A O 1
ATOM 1732 N N . PRO A 1 227 ? 11.932 4.775 -1.876 1.00 89.56 227 PRO A N 1
ATOM 1733 C CA . PRO A 1 227 ? 11.655 3.978 -0.695 1.00 89.56 227 PRO A CA 1
ATOM 1734 C C . PRO A 1 227 ? 11.038 4.841 0.399 1.00 89.56 227 PRO A C 1
ATOM 1736 O O . PRO A 1 227 ? 11.510 5.962 0.672 1.00 89.56 227 PRO A O 1
ATOM 1739 N N . LEU A 1 228 ? 10.025 4.300 1.074 1.00 86.50 228 LEU A N 1
ATOM 1740 C CA . LEU A 1 228 ? 9.375 4.929 2.212 1.00 86.50 228 LEU A CA 1
ATOM 1741 C C . LEU A 1 228 ? 10.403 5.248 3.292 1.00 86.50 228 LEU A C 1
ATOM 1743 O O . LEU A 1 228 ? 11.213 4.423 3.733 1.00 86.50 228 LEU A O 1
ATOM 1747 N N . SER A 1 229 ? 10.321 6.467 3.810 1.00 88.75 229 SER A N 1
ATOM 1748 C CA . SER A 1 229 ? 11.019 6.805 5.039 1.00 88.75 229 SER A CA 1
ATOM 1749 C C . SER A 1 229 ? 10.457 6.003 6.218 1.00 88.75 229 SER A C 1
ATOM 1751 O O . SER A 1 229 ? 9.308 5.563 6.228 1.00 88.75 229 SER A O 1
ATOM 1753 N N . ASN A 1 230 ? 11.246 5.878 7.288 1.00 88.31 230 ASN A N 1
ATOM 1754 C CA . ASN A 1 230 ? 10.788 5.230 8.523 1.00 88.31 230 ASN A CA 1
ATOM 1755 C C . ASN A 1 230 ? 9.492 5.846 9.080 1.00 88.31 230 ASN A C 1
ATOM 1757 O O . ASN A 1 230 ? 8.693 5.150 9.703 1.00 88.31 230 ASN A O 1
ATOM 1761 N N . ASP A 1 231 ? 9.294 7.152 8.894 1.00 88.06 231 ASP A N 1
ATOM 1762 C CA . ASP A 1 231 ? 8.097 7.853 9.353 1.00 88.06 231 ASP A CA 1
ATOM 1763 C C . ASP A 1 231 ? 6.877 7.481 8.501 1.00 88.06 231 ASP A C 1
ATOM 1765 O O . ASP A 1 231 ? 5.816 7.199 9.056 1.00 88.06 231 ASP A O 1
ATOM 1769 N N . GLU A 1 232 ? 7.029 7.416 7.176 1.00 85.75 232 GLU A N 1
ATOM 1770 C CA . GLU A 1 232 ? 5.963 6.995 6.258 1.00 85.75 232 GLU A CA 1
ATOM 1771 C C . GLU A 1 232 ? 5.593 5.522 6.478 1.00 85.75 232 GLU A C 1
ATOM 1773 O O . GLU A 1 232 ? 4.412 5.213 6.628 1.00 85.75 232 GLU A O 1
ATOM 1778 N N . ARG A 1 233 ? 6.583 4.639 6.662 1.00 86.56 233 ARG A N 1
ATOM 1779 C CA . ARG A 1 233 ? 6.353 3.231 7.024 1.00 86.56 233 ARG A CA 1
ATOM 1780 C C . ARG A 1 233 ? 5.589 3.080 8.336 1.00 86.56 233 ARG A C 1
ATOM 1782 O O . ARG A 1 233 ? 4.628 2.326 8.414 1.00 86.56 233 ARG A O 1
ATOM 1789 N N . ASN A 1 234 ? 5.951 3.855 9.362 1.00 85.81 234 ASN A N 1
ATOM 1790 C CA . ASN A 1 234 ? 5.219 3.862 10.632 1.00 85.81 234 ASN A CA 1
ATOM 1791 C C . ASN A 1 234 ? 3.749 4.285 10.471 1.00 85.81 234 ASN A C 1
ATOM 1793 O O . ASN A 1 234 ? 2.897 3.833 11.241 1.00 85.81 234 ASN A O 1
ATOM 1797 N N . ILE A 1 235 ? 3.462 5.183 9.526 1.00 86.50 235 ILE A N 1
ATOM 1798 C CA . ILE A 1 235 ? 2.102 5.629 9.210 1.00 86.50 235 ILE A CA 1
ATOM 1799 C C . ILE A 1 235 ? 1.352 4.533 8.448 1.00 86.50 235 ILE A C 1
ATOM 1801 O O . ILE A 1 235 ? 0.231 4.203 8.835 1.00 86.50 235 ILE A O 1
ATOM 1805 N N . TYR A 1 236 ? 1.978 3.943 7.430 1.00 83.81 236 TYR A N 1
ATOM 1806 C CA . TYR A 1 236 ? 1.429 2.836 6.648 1.00 83.81 236 TYR A CA 1
ATOM 1807 C C . TYR A 1 236 ? 1.059 1.642 7.541 1.00 83.81 236 TYR A C 1
ATOM 1809 O O . TYR A 1 236 ? -0.102 1.230 7.600 1.00 83.81 236 TYR A O 1
ATOM 1817 N N . ASP A 1 237 ? 2.010 1.184 8.360 1.00 86.75 237 ASP A N 1
ATOM 1818 C CA . ASP A 1 237 ? 1.812 0.093 9.315 1.00 86.75 237 ASP A CA 1
ATOM 1819 C C . ASP A 1 237 ? 0.679 0.387 10.300 1.00 86.75 237 ASP A C 1
ATOM 1821 O O . ASP A 1 237 ? -0.063 -0.515 10.696 1.00 86.75 237 ASP A O 1
ATOM 1825 N N . PHE A 1 238 ? 0.536 1.645 10.728 1.00 88.25 238 PHE A N 1
ATOM 1826 C CA . PHE A 1 238 ? -0.555 2.033 11.609 1.00 88.25 238 PHE A CA 1
ATOM 1827 C C . PHE A 1 238 ? -1.910 1.850 10.927 1.00 88.25 238 PHE A C 1
ATOM 1829 O O . PHE A 1 238 ? -2.764 1.186 11.506 1.00 88.25 238 PHE A O 1
ATOM 1836 N N . PHE A 1 239 ? -2.110 2.395 9.725 1.00 85.94 239 PHE A N 1
ATOM 1837 C CA . PHE A 1 239 ? -3.408 2.327 9.049 1.00 85.94 239 PHE A CA 1
ATOM 1838 C C . PHE A 1 239 ? -3.809 0.896 8.672 1.00 85.94 239 PHE A C 1
ATOM 1840 O O . PHE A 1 239 ? -4.982 0.558 8.808 1.00 85.94 239 PHE A O 1
ATOM 1847 N N . ASN A 1 240 ? -2.851 0.033 8.324 1.00 85.56 240 ASN A N 1
ATOM 1848 C CA . ASN A 1 240 ? -3.124 -1.376 8.021 1.00 85.56 240 ASN A CA 1
ATOM 1849 C C . ASN A 1 240 ? -3.453 -2.234 9.254 1.00 85.56 240 ASN A C 1
ATOM 1851 O O . ASN A 1 240 ? -4.082 -3.283 9.131 1.00 85.56 240 ASN A O 1
ATOM 1855 N N . ASN A 1 241 ? -3.047 -1.802 10.453 1.00 87.31 241 ASN A N 1
ATOM 1856 C CA . ASN A 1 241 ? -3.228 -2.559 11.699 1.00 87.31 241 ASN A CA 1
ATOM 1857 C C . ASN A 1 241 ? -4.108 -1.839 12.737 1.00 87.31 241 ASN A C 1
ATOM 1859 O O . ASN A 1 241 ? -4.165 -2.257 13.902 1.00 87.31 241 ASN A O 1
ATOM 1863 N N . ALA A 1 242 ? -4.719 -0.711 12.382 1.00 86.81 242 ALA A N 1
ATOM 1864 C CA . ALA A 1 242 ? -5.595 0.052 13.262 1.00 86.81 242 ALA A CA 1
ATOM 1865 C C . ALA A 1 242 ? -7.038 -0.439 13.149 1.00 86.81 242 ALA A C 1
ATOM 1867 O O . ALA A 1 242 ? -7.526 -0.741 12.065 1.00 86.81 242 ALA A O 1
ATOM 1868 N N . GLU A 1 243 ? -7.743 -0.482 14.278 1.00 89.50 243 GLU A N 1
ATOM 1869 C CA . GLU A 1 243 ? -9.198 -0.628 14.252 1.00 89.50 243 GLU A CA 1
ATOM 1870 C C . GLU A 1 243 ? -9.846 0.700 13.810 1.00 89.50 243 GLU A C 1
ATOM 1872 O O . GLU A 1 243 ? -9.326 1.781 14.102 1.00 89.50 243 GLU A O 1
ATOM 1877 N N . ASP A 1 244 ? -11.022 0.649 13.172 1.00 87.62 244 ASP A N 1
ATOM 1878 C CA . ASP A 1 244 ? -11.738 1.834 12.659 1.00 87.62 244 ASP A CA 1
ATOM 1879 C C . ASP A 1 244 ? -11.860 2.967 13.691 1.00 87.62 244 ASP A C 1
ATOM 1881 O O . ASP A 1 244 ? -11.746 4.155 13.375 1.00 87.62 244 ASP A O 1
ATOM 1885 N N . TYR A 1 245 ? -12.088 2.616 14.961 1.00 85.31 245 TYR A N 1
ATOM 1886 C CA . TYR A 1 245 ? -12.229 3.608 16.022 1.00 85.31 245 TYR A CA 1
ATOM 1887 C C . TYR A 1 245 ? -10.916 4.321 16.354 1.00 85.31 245 TYR A C 1
ATOM 1889 O O . TYR A 1 245 ? -10.954 5.461 16.813 1.00 85.31 245 TYR A O 1
ATOM 1897 N N . GLU A 1 246 ? -9.770 3.672 16.150 1.00 90.56 246 GLU A N 1
ATOM 1898 C CA . GLU A 1 246 ? -8.448 4.252 16.377 1.00 90.56 246 GLU A CA 1
ATOM 1899 C C . GLU A 1 246 ? -8.098 5.232 15.262 1.00 90.56 246 GLU A C 1
ATOM 1901 O O . GLU A 1 246 ? -7.556 6.304 15.535 1.00 90.56 246 GLU A O 1
ATOM 1906 N N . ILE A 1 247 ? -8.493 4.911 14.027 1.00 86.75 247 ILE A N 1
ATOM 1907 C CA . ILE A 1 247 ? -8.411 5.829 12.889 1.00 86.75 247 ILE A CA 1
ATOM 1908 C C . ILE A 1 247 ? -9.256 7.073 13.171 1.00 86.75 247 ILE A C 1
ATOM 1910 O O . ILE A 1 247 ? -8.739 8.189 13.119 1.00 86.75 247 ILE A O 1
ATOM 1914 N N . ARG A 1 248 ? -10.525 6.903 13.572 1.00 85.81 248 ARG A N 1
ATOM 1915 C CA . ARG A 1 248 ? -11.374 8.034 13.991 1.00 85.81 248 ARG A CA 1
ATOM 1916 C C . ARG A 1 248 ? -10.780 8.794 15.171 1.00 85.81 248 ARG A C 1
ATOM 1918 O O . ARG A 1 248 ? -10.801 10.015 15.174 1.00 85.81 248 ARG A O 1
ATOM 1925 N N . TYR A 1 249 ? -10.202 8.109 16.153 1.00 85.19 249 TYR A N 1
ATOM 1926 C CA . TYR A 1 249 ? -9.556 8.776 17.281 1.00 85.19 249 TYR A CA 1
ATOM 1927 C C . TYR A 1 249 ? -8.396 9.670 16.829 1.00 85.19 249 TYR A C 1
ATOM 1929 O O . TYR A 1 249 ? -8.237 10.763 17.359 1.00 85.19 249 TYR A O 1
ATOM 1937 N N . VAL A 1 250 ? -7.603 9.262 15.837 1.00 87.00 250 VAL A N 1
ATOM 1938 C CA . VAL A 1 250 ? -6.535 10.110 15.282 1.00 87.00 250 VAL A CA 1
ATOM 1939 C C . VAL A 1 250 ? -7.098 11.246 14.421 1.00 87.00 250 VAL A C 1
ATOM 1941 O O . VAL A 1 250 ? -6.614 12.376 14.511 1.00 87.00 250 VAL A O 1
ATOM 1944 N N . LEU A 1 251 ? -8.119 10.962 13.609 1.00 84.06 251 LEU A N 1
ATOM 1945 C CA . LEU A 1 251 ? -8.640 11.881 12.594 1.00 84.06 251 LEU A CA 1
ATOM 1946 C C . LEU A 1 251 ? -9.722 12.841 13.083 1.00 84.06 251 LEU A C 1
ATOM 1948 O O . LEU A 1 251 ? -9.882 13.893 12.480 1.00 84.06 251 LEU A O 1
ATOM 1952 N N . GLU A 1 252 ? -10.472 12.523 14.132 1.00 82.31 252 GLU A N 1
ATOM 1953 C CA . GLU A 1 252 ? -11.632 13.307 14.588 1.00 82.31 252 GLU A CA 1
ATOM 1954 C C . GLU A 1 252 ? -11.370 14.002 15.923 1.00 82.31 252 GLU A C 1
ATOM 1956 O O . GLU A 1 252 ? -11.958 15.048 16.195 1.00 82.31 252 GLU A O 1
ATOM 1961 N N . ASN A 1 253 ? -10.469 13.463 16.751 1.00 75.31 253 ASN A N 1
ATOM 1962 C CA . ASN A 1 253 ? -10.151 14.048 18.045 1.00 75.31 253 ASN A CA 1
ATOM 1963 C C . ASN A 1 253 ? -9.334 15.344 17.863 1.00 75.31 253 ASN A C 1
ATOM 1965 O O . ASN A 1 253 ? -8.147 15.283 17.516 1.00 75.31 253 ASN A O 1
ATOM 1969 N N . PRO A 1 254 ? -9.900 16.526 18.179 1.00 72.69 254 PRO A N 1
ATOM 1970 C CA . PRO A 1 254 ? -9.233 17.805 17.929 1.00 72.69 254 PRO A CA 1
ATOM 1971 C C . PRO A 1 254 ? -7.942 17.992 18.733 1.00 72.69 254 PRO A C 1
ATOM 1973 O O . PRO A 1 254 ? -7.112 18.837 18.394 1.00 72.69 254 PRO A O 1
ATOM 1976 N N . TRP A 1 255 ? -7.775 17.242 19.825 1.00 71.56 255 TRP A N 1
ATOM 1977 C CA . TRP A 1 255 ? -6.594 17.301 20.683 1.00 71.56 255 TRP A CA 1
ATOM 1978 C C . TRP A 1 255 ? -5.452 16.471 20.111 1.00 71.56 255 TRP A C 1
ATOM 1980 O O . TRP A 1 255 ? -4.305 16.912 20.123 1.00 71.56 255 TRP A O 1
ATOM 1990 N N . ILE A 1 256 ? -5.771 15.300 19.561 1.00 77.12 256 ILE A N 1
ATOM 1991 C CA . ILE A 1 256 ? -4.789 14.418 18.930 1.00 77.12 256 ILE A CA 1
ATOM 1992 C C . ILE A 1 256 ? -4.281 15.007 17.617 1.00 77.12 256 ILE A C 1
ATOM 1994 O O . ILE A 1 256 ? -3.082 14.930 17.355 1.00 77.12 256 ILE A O 1
ATOM 1998 N N . GLN A 1 257 ? -5.143 15.666 16.839 1.00 77.25 257 GLN A N 1
ATOM 1999 C CA . GLN A 1 257 ? -4.744 16.336 15.596 1.00 77.25 257 GLN A CA 1
ATOM 2000 C C . GLN A 1 257 ? -3.647 17.396 15.808 1.00 77.25 257 GLN A C 1
ATOM 2002 O O . GLN A 1 257 ? -2.780 17.575 14.957 1.00 77.25 257 GLN A O 1
ATOM 2007 N N . GLN A 1 258 ? -3.646 18.086 16.954 1.00 74.25 258 GLN A N 1
ATOM 2008 C CA . GLN A 1 258 ? -2.665 19.140 17.251 1.00 74.25 258 GLN A CA 1
ATOM 2009 C C . GLN A 1 258 ? -1.251 18.607 17.520 1.00 74.25 258 GLN A C 1
ATOM 2011 O O . GLN A 1 258 ? -0.292 19.375 17.461 1.00 74.25 258 GLN A O 1
ATOM 2016 N N . LEU A 1 259 ? -1.102 17.313 17.819 1.00 76.19 259 LEU A N 1
ATOM 2017 C CA . LEU A 1 259 ? 0.195 16.694 18.110 1.00 76.19 259 LEU A CA 1
ATOM 2018 C C . LEU A 1 259 ? 1.009 16.388 16.844 1.00 76.19 259 LEU A C 1
ATOM 2020 O O . LEU A 1 259 ? 2.230 16.238 16.930 1.00 76.19 259 LEU A O 1
ATOM 2024 N N . GLY A 1 260 ? 0.342 16.311 15.689 1.00 80.81 260 GLY A N 1
ATOM 2025 C CA . GLY A 1 260 ? 0.907 15.807 14.441 1.00 80.81 260 GLY A CA 1
ATOM 2026 C C . GLY A 1 260 ? 0.907 14.275 14.366 1.00 80.81 260 GLY A C 1
ATOM 2027 O O . GLY A 1 260 ? 1.020 13.583 15.377 1.00 80.81 260 GLY A O 1
ATOM 2028 N N . THR A 1 261 ? 0.821 13.753 13.141 1.00 84.62 261 THR A N 1
ATOM 2029 C CA . THR A 1 261 ? 0.486 12.353 12.829 1.00 84.62 261 THR A CA 1
ATOM 2030 C C . THR A 1 261 ? 1.305 11.316 13.598 1.00 84.62 261 THR A C 1
ATOM 2032 O O . THR A 1 261 ? 0.737 10.435 14.236 1.00 84.62 261 THR A O 1
ATOM 2035 N N . LEU A 1 262 ? 2.636 11.432 13.606 1.00 87.88 262 LEU A N 1
ATOM 2036 C CA . LEU A 1 262 ? 3.509 10.439 14.249 1.00 87.88 262 LEU A CA 1
ATOM 2037 C C . LEU A 1 262 ? 3.282 10.346 15.763 1.00 87.88 262 LEU A C 1
ATOM 2039 O O . LEU A 1 262 ? 3.223 9.255 16.325 1.00 87.88 262 LEU A O 1
ATOM 2043 N N . LYS A 1 263 ? 3.082 11.488 16.431 1.00 88.44 263 LYS A N 1
ATOM 2044 C CA . LYS A 1 263 ? 2.790 11.521 17.871 1.00 88.44 263 LYS A CA 1
ATOM 2045 C C . LYS A 1 263 ? 1.379 11.032 18.175 1.00 88.44 263 LYS A C 1
ATOM 2047 O O . LYS A 1 263 ? 1.164 10.422 19.220 1.00 88.44 263 LYS A O 1
ATOM 2052 N N . SER A 1 264 ? 0.429 11.286 17.278 1.00 87.06 264 SER A N 1
ATOM 2053 C CA . SER A 1 264 ? -0.929 10.748 17.360 1.00 87.06 264 SER A CA 1
ATOM 2054 C C . SER A 1 264 ? -0.924 9.218 17.303 1.00 87.06 264 SER A C 1
ATOM 2056 O O . SER A 1 264 ? -1.555 8.575 18.141 1.00 87.06 264 SER A O 1
ATOM 2058 N N . ILE A 1 265 ? -0.153 8.637 16.380 1.00 91.25 265 ILE A N 1
ATOM 2059 C CA . ILE A 1 265 ? 0.038 7.185 16.259 1.00 91.25 265 ILE A CA 1
ATOM 2060 C C . ILE A 1 265 ? 0.696 6.618 17.521 1.00 91.25 265 ILE A C 1
ATOM 2062 O O . ILE A 1 265 ? 0.233 5.617 18.069 1.00 91.25 265 ILE A O 1
ATOM 2066 N N . GLU A 1 266 ? 1.738 7.275 18.033 1.00 93.00 266 GLU A N 1
ATOM 2067 C CA . GLU A 1 266 ? 2.410 6.838 19.260 1.00 93.00 266 GLU A CA 1
ATOM 2068 C C . GLU A 1 266 ? 1.474 6.889 20.480 1.00 93.00 266 GLU A C 1
ATOM 2070 O O . GLU A 1 266 ? 1.474 5.982 21.314 1.00 93.00 266 GLU A O 1
ATOM 2075 N N . CYS A 1 267 ? 0.596 7.896 20.549 1.00 88.94 267 CYS A N 1
ATOM 2076 C CA . CYS A 1 267 ? -0.459 7.976 21.558 1.00 88.94 267 CYS A CA 1
ATOM 2077 C C . CYS A 1 267 ? -1.387 6.755 21.494 1.00 88.94 267 CYS A C 1
ATOM 2079 O O . CYS A 1 267 ? -1.646 6.128 22.522 1.00 88.94 267 CYS A O 1
ATOM 2081 N N . VAL A 1 268 ? -1.828 6.366 20.291 1.00 93.00 268 VAL A N 1
ATOM 2082 C CA . VAL A 1 268 ? -2.646 5.159 20.103 1.00 93.00 268 VAL A CA 1
ATOM 2083 C C . VAL A 1 268 ? -1.896 3.907 20.550 1.00 93.00 268 VAL A C 1
ATOM 2085 O O . VAL A 1 268 ? -2.470 3.106 21.284 1.00 93.00 268 VAL A O 1
ATOM 2088 N N . LYS A 1 269 ? -0.617 3.743 20.189 1.00 94.31 269 LYS A N 1
ATOM 2089 C CA . LYS A 1 269 ? 0.197 2.586 20.608 1.00 94.31 269 LYS A CA 1
ATOM 2090 C C . LYS A 1 269 ? 0.270 2.463 22.136 1.00 94.31 269 LYS A C 1
ATOM 2092 O O . LYS A 1 269 ? 0.064 1.371 22.672 1.00 94.31 269 LYS A O 1
ATOM 2097 N N . ILE A 1 270 ? 0.491 3.576 22.841 1.00 92.19 270 ILE A N 1
ATOM 2098 C CA . ILE A 1 270 ? 0.508 3.619 24.314 1.00 92.19 270 ILE A CA 1
ATOM 2099 C C . ILE A 1 270 ? -0.876 3.275 24.884 1.00 92.19 270 ILE A C 1
ATOM 2101 O O . ILE A 1 270 ? -0.986 2.427 25.773 1.00 92.19 270 ILE A O 1
ATOM 2105 N N . CYS A 1 271 ? -1.945 3.885 24.363 1.00 89.56 271 CYS A N 1
ATOM 2106 C CA . CYS A 1 271 ? -3.313 3.602 24.800 1.00 89.56 271 CYS A CA 1
ATOM 2107 C C . CYS A 1 271 ? -3.678 2.125 24.590 1.00 89.56 271 CYS A C 1
ATOM 2109 O O . CYS A 1 271 ? -4.145 1.467 25.520 1.00 89.56 271 CYS A O 1
ATOM 2111 N N . ARG A 1 272 ? -3.390 1.573 23.407 1.00 93.44 272 ARG A N 1
ATOM 2112 C CA . ARG A 1 272 ? -3.634 0.171 23.047 1.00 93.44 272 ARG A CA 1
ATOM 2113 C C . ARG A 1 272 ? -2.920 -0.785 24.005 1.00 93.44 272 ARG A C 1
ATOM 2115 O O . ARG A 1 272 ? -3.536 -1.725 24.505 1.00 93.44 272 ARG A O 1
ATOM 2122 N N . LYS A 1 273 ? -1.648 -0.517 24.317 1.00 93.75 273 LYS A N 1
ATOM 2123 C CA . LYS A 1 273 ? -0.834 -1.305 25.259 1.00 93.75 273 LYS A CA 1
ATOM 2124 C C . LYS A 1 273 ? -1.441 -1.367 26.664 1.00 93.75 273 LYS A C 1
ATOM 2126 O O . LYS A 1 273 ? -1.398 -2.417 27.302 1.00 93.75 273 LYS A O 1
ATOM 2131 N N . HIS A 1 274 ? -2.028 -0.268 27.130 1.00 89.44 274 HIS A N 1
ATOM 2132 C CA . HIS A 1 274 ? -2.575 -0.145 28.484 1.00 89.44 274 HIS A CA 1
ATOM 2133 C C . HIS A 1 274 ? -4.099 -0.327 28.577 1.00 89.44 274 HIS A C 1
ATOM 2135 O O . HIS A 1 274 ? -4.686 -0.119 29.639 1.00 89.44 274 HIS A O 1
ATOM 2141 N N . LEU A 1 275 ? -4.755 -0.790 27.506 1.00 86.06 275 LEU A N 1
ATOM 2142 C CA . LEU A 1 275 ? -6.201 -1.062 27.484 1.00 86.06 275 LEU A CA 1
ATOM 2143 C C . LEU A 1 275 ? -6.669 -2.033 28.583 1.00 86.06 275 LEU A C 1
ATOM 2145 O O . LEU A 1 275 ? -7.805 -1.939 29.054 1.00 86.06 275 LEU A O 1
ATOM 2149 N N . VAL A 1 276 ? -5.815 -2.989 28.962 1.00 85.31 276 VAL A N 1
ATOM 2150 C CA . VAL A 1 276 ? -6.146 -4.037 29.940 1.00 85.31 276 VAL A CA 1
ATOM 2151 C C . VAL A 1 276 ? -5.788 -3.615 31.363 1.00 85.31 276 VAL A C 1
ATOM 2153 O O . VAL A 1 276 ? -6.609 -3.777 32.263 1.00 85.31 276 VAL A O 1
ATOM 2156 N N . ASP A 1 277 ? -4.579 -3.089 31.579 1.00 87.12 277 ASP A N 1
ATOM 2157 C CA . ASP A 1 277 ? -4.093 -2.759 32.925 1.00 87.12 277 ASP A CA 1
ATOM 2158 C C . ASP A 1 277 ? -4.619 -1.419 33.456 1.00 87.12 277 ASP A C 1
ATOM 2160 O O . ASP A 1 277 ? -4.748 -1.263 34.672 1.00 87.12 277 ASP A O 1
ATOM 2164 N N . ARG A 1 278 ? -4.964 -0.484 32.556 1.00 81.94 278 ARG A N 1
ATOM 2165 C CA . ARG A 1 278 ? -5.469 0.861 32.861 1.00 81.94 278 ARG A CA 1
ATOM 2166 C C . ARG A 1 278 ? -4.572 1.623 33.848 1.00 81.94 278 ARG A C 1
ATOM 2168 O O . ARG A 1 278 ? -5.055 2.421 34.655 1.00 81.94 278 ARG A O 1
ATOM 2175 N N . ASP A 1 279 ? -3.259 1.380 33.814 1.00 85.19 279 ASP A N 1
ATOM 2176 C CA . ASP A 1 279 ? -2.307 2.001 34.739 1.00 85.19 279 ASP A CA 1
ATOM 2177 C C . ASP A 1 279 ? -1.968 3.434 34.302 1.00 85.19 279 ASP A C 1
ATOM 2179 O O . ASP A 1 279 ? -0.996 3.691 33.588 1.00 85.19 279 ASP A O 1
ATOM 2183 N N . LEU A 1 280 ? -2.771 4.389 34.777 1.00 78.62 280 LEU A N 1
ATOM 2184 C CA . LEU A 1 280 ? -2.664 5.810 34.423 1.00 78.62 280 LEU A CA 1
ATOM 2185 C C . LEU A 1 280 ? -1.271 6.407 34.668 1.00 78.62 280 LEU A C 1
ATOM 2187 O O . LEU A 1 280 ? -0.845 7.282 33.919 1.00 78.62 280 LEU A O 1
ATOM 2191 N N . LYS A 1 281 ? -0.528 5.934 35.678 1.00 81.62 281 LYS A N 1
ATOM 2192 C CA . LYS A 1 281 ? 0.826 6.445 35.952 1.00 81.62 281 LYS A CA 1
ATOM 2193 C C . LYS A 1 281 ? 1.839 5.950 34.927 1.00 81.62 281 LYS A C 1
ATOM 2195 O O . LYS A 1 281 ? 2.768 6.683 34.594 1.00 81.62 281 LYS A O 1
ATOM 2200 N N . LYS A 1 282 ? 1.700 4.707 34.455 1.00 87.69 282 LYS A N 1
ATOM 2201 C CA . LYS A 1 282 ? 2.551 4.186 33.376 1.00 87.69 282 LYS A CA 1
ATOM 2202 C C . LYS A 1 282 ? 2.250 4.892 32.065 1.00 87.69 282 LYS A C 1
ATOM 2204 O O . LYS A 1 282 ? 3.188 5.371 31.438 1.00 87.69 282 LYS A O 1
ATOM 2209 N N . ILE A 1 283 ? 0.966 5.040 31.737 1.00 83.62 283 ILE A N 1
ATOM 2210 C CA . ILE A 1 283 ? 0.511 5.776 30.553 1.00 83.62 283 ILE A CA 1
ATOM 2211 C C . ILE A 1 283 ? 1.104 7.190 30.552 1.00 83.62 283 ILE A C 1
ATOM 2213 O O . ILE A 1 283 ? 1.715 7.595 29.570 1.00 83.62 283 ILE A O 1
ATOM 2217 N N . GLU A 1 284 ? 0.994 7.919 31.668 1.00 81.81 284 GLU A N 1
ATOM 2218 C CA . GLU A 1 284 ? 1.562 9.264 31.801 1.00 81.81 284 GLU A CA 1
ATOM 2219 C C . GLU A 1 284 ? 3.074 9.287 31.541 1.00 81.81 284 GLU A C 1
ATOM 2221 O O . GLU A 1 284 ? 3.558 10.104 30.760 1.00 81.81 284 GLU A O 1
ATOM 2226 N N . ASN A 1 285 ? 3.829 8.377 32.161 1.00 85.56 285 ASN A N 1
ATOM 2227 C CA . ASN A 1 285 ? 5.277 8.318 31.974 1.00 85.56 285 ASN A CA 1
ATOM 2228 C C . ASN A 1 285 ? 5.656 8.011 30.519 1.00 85.56 285 ASN A C 1
ATOM 2230 O O . ASN A 1 285 ? 6.556 8.656 29.986 1.00 85.56 285 ASN A O 1
ATOM 2234 N N . GLU A 1 286 ? 4.967 7.073 29.867 1.00 89.81 286 GLU A N 1
ATOM 2235 C CA . GLU A 1 286 ? 5.224 6.721 28.467 1.00 89.81 286 GLU A CA 1
ATOM 2236 C C . GLU A 1 286 ? 4.859 7.871 27.521 1.00 89.81 286 GLU A C 1
ATOM 2238 O O . GLU A 1 286 ? 5.646 8.199 26.635 1.00 89.81 286 GLU A O 1
ATOM 2243 N N . MET A 1 287 ? 3.747 8.573 27.765 1.00 86.12 287 MET A N 1
ATOM 2244 C CA . MET A 1 287 ? 3.370 9.765 26.995 1.00 86.12 287 MET A CA 1
ATOM 2245 C C . MET A 1 287 ? 4.361 10.927 27.184 1.00 86.12 287 MET A C 1
ATOM 2247 O O . MET A 1 287 ? 4.632 11.671 26.237 1.00 86.12 287 MET A O 1
ATOM 2251 N N . ILE A 1 288 ? 4.937 11.094 28.382 1.00 82.19 288 ILE A N 1
ATOM 2252 C CA . ILE A 1 288 ? 6.019 12.065 28.619 1.00 82.19 288 ILE A CA 1
ATOM 2253 C C . ILE A 1 288 ? 7.276 11.659 27.842 1.00 82.19 288 ILE A C 1
ATOM 2255 O O . ILE A 1 288 ? 7.882 12.497 27.174 1.00 82.19 288 ILE A O 1
ATOM 2259 N N . THR A 1 289 ? 7.672 10.386 27.913 1.00 87.19 289 THR A N 1
ATOM 2260 C CA . THR A 1 289 ? 8.857 9.867 27.214 1.00 87.19 289 THR A CA 1
ATOM 2261 C C . THR A 1 289 ? 8.722 9.984 25.697 1.00 87.19 289 THR A C 1
ATOM 2263 O O . THR A 1 289 ? 9.684 10.372 25.039 1.00 87.19 289 THR A O 1
ATOM 2266 N N . ALA A 1 290 ? 7.528 9.743 25.155 1.00 84.31 290 ALA A N 1
ATOM 2267 C CA . ALA A 1 290 ? 7.206 9.925 23.740 1.00 84.31 290 ALA A CA 1
ATOM 2268 C C . ALA A 1 290 ? 7.117 11.406 23.311 1.00 84.31 290 ALA A C 1
ATOM 2270 O O . ALA A 1 290 ? 6.909 11.710 22.137 1.00 84.31 290 ALA A O 1
ATOM 2271 N N . GLY A 1 291 ? 7.243 12.360 24.243 1.00 80.12 291 GLY A N 1
ATOM 2272 C CA . GLY A 1 291 ? 7.138 13.790 23.944 1.00 80.12 291 GLY A CA 1
ATOM 2273 C C . GLY A 1 291 ? 5.739 14.220 23.485 1.00 80.12 291 GLY A C 1
ATOM 2274 O O . GLY A 1 291 ? 5.604 15.244 22.804 1.00 80.12 291 GLY A O 1
ATOM 2275 N N . ILE A 1 292 ? 4.716 13.435 23.840 1.00 78.50 292 ILE A N 1
ATOM 2276 C CA . ILE A 1 292 ? 3.293 13.749 23.652 1.00 78.50 292 ILE A CA 1
ATOM 2277 C C . ILE A 1 292 ? 2.865 14.799 24.683 1.00 78.50 292 ILE A C 1
ATOM 2279 O O . ILE A 1 292 ? 2.109 15.716 24.374 1.00 78.50 292 ILE A O 1
ATOM 2283 N N . MET A 1 293 ? 3.397 14.702 25.905 1.00 71.25 293 MET A N 1
ATOM 2284 C CA . MET A 1 293 ? 3.136 15.649 26.988 1.00 71.25 293 MET A CA 1
ATOM 2285 C C . MET A 1 293 ? 4.427 16.084 27.694 1.00 71.25 293 MET A C 1
ATOM 2287 O O . MET A 1 293 ? 5.456 15.416 27.641 1.00 71.25 293 MET A O 1
ATOM 2291 N N . SER A 1 294 ? 4.380 17.239 28.359 1.00 63.75 294 SER A N 1
ATOM 2292 C CA . SER A 1 294 ? 5.513 17.778 29.123 1.00 63.75 294 SER A CA 1
ATOM 2293 C C . SER A 1 294 ? 5.495 17.299 30.576 1.00 63.75 294 SER A C 1
ATOM 2295 O O . SER A 1 294 ? 4.435 17.203 31.188 1.00 63.75 294 SER A O 1
ATOM 2297 N N . ASN A 1 295 ? 6.674 17.046 31.153 1.00 58.03 295 ASN A N 1
ATOM 2298 C CA . ASN A 1 295 ? 6.816 16.659 32.557 1.00 58.03 295 ASN A CA 1
ATOM 2299 C C . ASN A 1 295 ? 6.401 17.817 33.499 1.00 58.03 295 ASN A C 1
ATOM 2301 O O . ASN A 1 295 ? 6.980 18.902 33.395 1.00 58.03 295 ASN A O 1
ATOM 2305 N N . PRO A 1 296 ? 5.485 17.606 34.466 1.00 54.97 296 PRO A N 1
ATOM 2306 C CA . PRO A 1 296 ? 5.073 18.636 35.429 1.00 54.97 296 PRO A CA 1
ATOM 2307 C C . PRO A 1 296 ? 6.180 19.146 36.376 1.00 54.97 296 PRO A C 1
ATOM 2309 O O . PRO A 1 296 ? 5.981 20.119 37.108 1.00 54.97 296 PRO A O 1
ATOM 2312 N N . LYS A 1 297 ? 7.358 18.512 36.425 1.00 48.06 297 LYS A N 1
ATOM 2313 C CA . LYS A 1 297 ? 8.415 18.870 37.383 1.00 48.06 297 LYS A CA 1
ATOM 2314 C C . LYS A 1 297 ? 9.326 19.975 36.849 1.00 48.06 297 LYS A C 1
ATOM 2316 O O . LYS A 1 297 ? 10.328 19.683 36.206 1.00 48.06 297 LYS A O 1
ATOM 2321 N N . ASN A 1 298 ? 8.953 21.229 37.134 1.00 41.22 298 ASN A N 1
ATOM 2322 C CA . ASN A 1 298 ? 9.828 22.380 37.473 1.00 41.22 298 ASN A CA 1
ATOM 2323 C C . ASN A 1 298 ? 9.105 23.739 37.340 1.00 41.22 298 ASN A C 1
ATOM 2325 O O . ASN A 1 298 ? 9.713 24.733 36.944 1.00 41.22 298 ASN A O 1
ATOM 2329 N N . GLY A 1 299 ? 7.801 23.807 37.638 1.00 44.09 299 GLY A N 1
ATOM 2330 C CA . GLY A 1 299 ? 7.078 25.086 37.691 1.00 44.09 299 GLY A CA 1
ATOM 2331 C C . GLY A 1 299 ? 7.019 25.847 36.361 1.00 44.09 299 GLY A C 1
ATOM 2332 O O . GLY A 1 299 ? 6.695 27.033 36.352 1.00 44.09 299 GLY A O 1
ATOM 2333 N N . LYS A 1 300 ? 7.328 25.188 35.237 1.00 43.69 300 LYS A N 1
ATOM 2334 C CA . LYS A 1 300 ? 7.039 25.730 33.913 1.00 43.69 300 LYS A CA 1
ATOM 2335 C C . LYS A 1 300 ? 5.600 25.370 33.555 1.00 43.69 300 LYS A C 1
ATOM 2337 O O . LYS A 1 300 ? 5.200 24.231 33.798 1.00 43.69 300 LYS A O 1
ATOM 2342 N N . PRO A 1 301 ? 4.823 26.328 33.028 1.00 41.28 301 PRO A N 1
ATOM 2343 C CA . PRO A 1 301 ? 3.442 26.093 32.661 1.00 41.28 301 PRO A CA 1
ATOM 2344 C C . PRO A 1 301 ? 3.347 24.873 31.741 1.00 41.28 301 PRO A C 1
ATOM 2346 O O . PRO A 1 301 ? 4.029 24.811 30.720 1.00 41.28 301 PRO A O 1
ATOM 2349 N N . ILE A 1 302 ? 2.479 23.931 32.123 1.00 52.12 302 ILE A N 1
ATOM 2350 C CA . ILE A 1 302 ? 1.808 22.996 31.213 1.00 52.12 302 ILE A CA 1
ATOM 2351 C C . ILE A 1 302 ? 1.441 23.805 29.954 1.00 52.12 302 ILE A C 1
ATOM 2353 O O . ILE A 1 302 ? 0.999 24.947 30.106 1.00 52.12 302 ILE A O 1
ATOM 2357 N N . ASP A 1 303 ? 1.699 23.290 28.748 1.00 54.94 303 ASP A N 1
ATOM 2358 C CA . ASP A 1 303 ? 1.457 24.012 27.486 1.00 54.94 303 ASP A CA 1
ATOM 2359 C C . ASP A 1 303 ? 0.084 24.719 27.513 1.00 54.94 303 ASP A C 1
ATOM 2361 O O . ASP A 1 303 ? -0.848 24.219 28.144 1.00 54.94 303 ASP A O 1
ATOM 2365 N N . LYS A 1 304 ? -0.070 25.893 26.886 1.00 51.69 304 LYS A N 1
ATOM 2366 C CA . LYS A 1 304 ? -1.319 26.684 26.969 1.00 51.69 304 LYS A CA 1
ATOM 2367 C C . LYS A 1 304 ? -2.545 25.861 26.571 1.00 51.69 304 LYS A C 1
ATOM 2369 O O . LYS A 1 304 ? -3.602 26.009 27.179 1.00 51.69 304 LYS A O 1
ATOM 2374 N N . ILE A 1 305 ? -2.366 24.974 25.594 1.00 48.59 305 ILE A N 1
ATOM 2375 C CA . ILE A 1 305 ? -3.361 23.990 25.165 1.00 48.59 305 ILE A CA 1
ATOM 2376 C C . ILE A 1 305 ? -3.714 23.065 26.338 1.00 48.59 305 ILE A C 1
ATOM 2378 O O . ILE A 1 305 ? -4.868 22.911 26.705 1.00 48.59 305 ILE A O 1
ATOM 2382 N N . MET A 1 306 ? -2.711 22.545 27.027 1.00 50.44 306 MET A N 1
ATOM 2383 C CA . MET A 1 306 ? -2.843 21.549 28.081 1.00 50.44 306 MET A CA 1
ATOM 2384 C C . MET A 1 306 ? -3.349 22.131 29.430 1.00 50.44 306 MET A C 1
ATOM 2386 O O . MET A 1 306 ? -4.024 21.434 30.186 1.00 50.44 306 MET A O 1
ATOM 2390 N N . GLN A 1 307 ? -3.137 23.431 29.696 1.00 51.03 307 GLN A N 1
ATOM 2391 C CA . GLN A 1 307 ? -3.789 24.172 30.799 1.00 51.03 307 GLN A CA 1
ATOM 2392 C C . GLN A 1 307 ? -5.261 24.473 30.533 1.00 51.03 307 GLN A C 1
ATOM 2394 O O . GLN A 1 307 ? -6.064 24.498 31.465 1.00 51.03 307 GLN A O 1
ATOM 2399 N N . PHE A 1 308 ? -5.607 24.727 29.271 1.00 47.38 308 PHE A N 1
ATOM 2400 C CA . PHE A 1 308 ? -6.988 24.937 28.861 1.00 47.38 308 PHE A CA 1
ATOM 2401 C C . PHE A 1 308 ? -7.798 23.633 28.959 1.00 47.38 308 PHE A C 1
ATOM 2403 O O . PHE A 1 308 ? -8.931 23.659 29.428 1.00 47.38 308 PHE A O 1
ATOM 2410 N N . LEU A 1 309 ? -7.194 22.492 28.602 1.00 46.12 309 LEU A N 1
ATOM 2411 C CA . LEU A 1 309 ? -7.843 21.173 28.569 1.00 46.12 309 LEU A CA 1
ATOM 2412 C C . LEU A 1 309 ? -8.176 20.582 29.943 1.00 46.12 309 LEU A C 1
ATOM 2414 O O . LEU A 1 309 ? -9.212 19.949 30.111 1.00 46.12 309 LEU A O 1
ATOM 2418 N N . CYS A 1 310 ? -7.304 20.769 30.930 1.00 48.94 310 CYS A N 1
ATOM 2419 C CA . CYS A 1 310 ? -7.410 20.073 32.215 1.00 48.94 310 CYS A CA 1
ATOM 2420 C C . CYS A 1 310 ? -7.994 20.937 33.343 1.00 48.94 310 CYS A C 1
ATOM 2422 O O . CYS A 1 310 ? -8.135 20.476 34.481 1.00 48.94 310 CYS A O 1
ATOM 2424 N N . GLY A 1 311 ? -8.249 22.221 33.079 1.00 49.75 311 GLY A N 1
ATOM 2425 C CA . GLY A 1 311 ? -8.300 23.215 34.146 1.00 49.75 311 GLY A CA 1
ATOM 2426 C C . GLY A 1 311 ? -7.034 23.159 35.017 1.00 49.75 311 GLY A C 1
ATOM 2427 O O . GLY A 1 311 ? -6.034 22.524 34.688 1.00 49.75 311 GLY A O 1
ATOM 2428 N N . HIS A 1 312 ? -7.066 23.794 36.183 1.00 43.62 312 HIS A N 1
ATOM 2429 C CA . HIS A 1 312 ? -5.931 23.800 37.115 1.00 43.62 312 HIS A CA 1
ATOM 2430 C C . HIS A 1 312 ? -5.642 22.416 37.766 1.00 43.62 312 HIS A C 1
ATOM 2432 O O . HIS A 1 312 ? -4.747 22.336 38.603 1.00 43.62 312 HIS A O 1
ATOM 2438 N N . TYR A 1 313 ? -6.394 21.345 37.432 1.00 40.59 313 TYR A N 1
ATOM 2439 C CA . TYR A 1 313 ? -6.465 20.111 38.242 1.00 40.59 313 TYR A CA 1
ATOM 2440 C C . TYR A 1 313 ? -6.555 18.757 37.494 1.00 40.59 313 TYR A C 1
ATOM 2442 O O . TYR A 1 313 ? -6.506 17.722 38.157 1.00 40.59 313 TYR A O 1
ATOM 2450 N N . GLY A 1 314 ? -6.683 18.704 36.164 1.00 51.53 314 GLY A N 1
ATOM 2451 C CA . GLY A 1 314 ? -6.772 17.437 35.413 1.00 51.53 314 GLY A CA 1
ATOM 2452 C C . GLY A 1 314 ? -5.413 16.863 34.983 1.00 51.53 314 GLY A C 1
ATOM 2453 O O . GLY A 1 314 ? -4.490 17.615 34.675 1.00 51.53 314 GLY A O 1
ATOM 2454 N N . ASN A 1 315 ? -5.286 15.530 34.940 1.00 61.75 315 ASN A N 1
ATOM 2455 C CA . ASN A 1 315 ? -4.132 14.846 34.344 1.00 61.75 315 ASN A CA 1
ATOM 2456 C C . ASN A 1 315 ? -4.415 14.575 32.850 1.00 61.75 315 ASN A C 1
ATOM 2458 O O . ASN A 1 315 ? -5.323 13.794 32.548 1.00 61.75 315 ASN A O 1
ATOM 2462 N N . PRO A 1 316 ? -3.656 15.170 31.913 1.00 64.50 316 PRO A N 1
ATOM 2463 C CA . PRO A 1 316 ? -3.921 15.035 30.482 1.00 64.50 316 PRO A CA 1
ATOM 2464 C C . PRO A 1 316 ? -3.913 13.599 29.959 1.00 64.50 316 PRO A C 1
ATOM 2466 O O . PRO A 1 316 ? -4.693 13.263 29.071 1.00 64.50 316 PRO A O 1
ATOM 2469 N N . SER A 1 317 ? -3.066 12.741 30.535 1.00 68.19 317 SER A N 1
ATOM 2470 C CA . SER A 1 317 ? -2.983 11.323 30.160 1.00 68.19 317 SER A CA 1
ATOM 2471 C C . SER A 1 317 ? -4.307 10.593 30.397 1.00 68.19 317 SER A C 1
ATOM 2473 O O . SER A 1 317 ? -4.733 9.777 29.586 1.00 68.19 317 SER A O 1
ATOM 2475 N N . THR A 1 318 ? -5.006 10.947 31.480 1.00 67.50 318 THR A N 1
ATOM 2476 C CA . THR A 1 318 ? -6.305 10.368 31.831 1.00 67.50 318 THR A CA 1
ATOM 2477 C C . THR A 1 318 ? -7.373 10.789 30.833 1.00 67.50 318 THR A C 1
ATOM 2479 O O . THR A 1 318 ? -8.197 9.967 30.452 1.00 67.50 318 THR A O 1
ATOM 2482 N N . MET A 1 319 ? -7.346 12.041 30.375 1.00 71.69 319 MET A N 1
ATOM 2483 C CA . MET A 1 319 ? -8.301 12.545 29.388 1.00 71.69 319 MET A CA 1
ATOM 2484 C C . MET A 1 319 ? -8.088 11.895 28.017 1.00 71.69 319 MET A C 1
ATOM 2486 O O . MET A 1 319 ? -9.048 11.414 27.426 1.00 71.69 319 MET A O 1
ATOM 2490 N N . LEU A 1 320 ? -6.840 11.821 27.538 1.00 76.88 320 LEU A N 1
ATOM 2491 C CA . LEU A 1 320 ? -6.522 11.192 26.251 1.00 76.88 320 LEU A CA 1
ATOM 2492 C C . LEU A 1 320 ? -6.883 9.703 26.241 1.00 76.88 320 LEU A C 1
ATOM 2494 O O . LEU A 1 320 ? -7.504 9.239 25.285 1.00 76.88 320 LEU A O 1
ATOM 2498 N N . PHE A 1 321 ? -6.555 8.979 27.315 1.00 81.50 321 PHE A N 1
ATOM 2499 C CA . PHE A 1 321 ? -6.903 7.566 27.450 1.00 81.50 321 PHE A CA 1
ATOM 2500 C C . PHE A 1 321 ? -8.416 7.352 27.582 1.00 81.50 321 PHE A C 1
ATOM 2502 O O . PHE A 1 321 ? -8.967 6.492 26.904 1.00 81.50 321 PHE A O 1
ATOM 2509 N N . SER A 1 322 ? -9.109 8.164 28.389 1.00 76.69 322 SER A N 1
ATOM 2510 C CA . SER A 1 322 ? -10.569 8.071 28.525 1.00 76.69 322 SER A CA 1
ATOM 2511 C C . SER A 1 322 ? -11.269 8.345 27.197 1.00 76.69 322 SER A C 1
ATOM 2513 O O . SER A 1 322 ? -12.203 7.635 26.844 1.00 76.69 322 SER A O 1
ATOM 2515 N N . GLU A 1 323 ? -10.796 9.330 26.430 1.00 77.94 323 GLU A N 1
ATOM 2516 C CA . GLU A 1 323 ? -11.347 9.613 25.107 1.00 77.94 323 GLU A CA 1
ATOM 2517 C C . GLU A 1 323 ? -11.101 8.452 24.139 1.00 77.94 323 GLU A C 1
ATOM 2519 O O . GLU A 1 323 ? -11.999 8.064 23.403 1.00 77.94 323 GLU A O 1
ATOM 2524 N N . TYR A 1 324 ? -9.929 7.817 24.195 1.00 85.06 324 TYR A N 1
ATOM 2525 C CA . TYR A 1 324 ? -9.650 6.611 23.413 1.00 85.06 324 TYR A CA 1
ATOM 2526 C C . TYR A 1 324 ? -10.617 5.461 23.761 1.00 85.06 324 TYR A C 1
ATOM 2528 O O . TYR A 1 324 ? -11.142 4.792 22.868 1.00 85.06 324 TYR A O 1
ATOM 2536 N N . GLU A 1 325 ? -10.928 5.263 25.047 1.00 81.38 325 GLU A N 1
ATOM 2537 C CA . GLU A 1 325 ? -11.938 4.289 25.479 1.00 81.38 325 GLU A CA 1
ATOM 2538 C C . GLU A 1 325 ? -13.358 4.649 25.023 1.00 81.38 325 GLU A C 1
ATOM 2540 O O . GLU A 1 325 ? -14.147 3.756 24.710 1.00 81.38 325 GLU A O 1
ATOM 2545 N N . LEU A 1 326 ? -13.703 5.936 24.975 1.00 78.56 326 LEU A N 1
ATOM 2546 C CA . LEU A 1 326 ? -14.994 6.380 24.455 1.00 78.56 326 LEU A CA 1
ATOM 2547 C C . LEU A 1 326 ? -15.107 6.086 22.960 1.00 78.56 326 LEU A C 1
ATOM 2549 O O . LEU A 1 326 ? -16.098 5.479 22.548 1.00 78.56 326 LEU A O 1
ATOM 2553 N N . TYR A 1 327 ? -14.076 6.405 22.170 1.00 81.19 327 TYR A N 1
ATOM 2554 C CA . TYR A 1 327 ? -14.069 6.139 20.727 1.00 81.19 327 TYR A CA 1
ATOM 2555 C C . TYR A 1 327 ? -14.221 4.647 20.431 1.00 81.19 327 TYR A C 1
ATOM 2557 O O . TYR A 1 327 ? -14.992 4.272 19.542 1.00 81.19 327 TYR A O 1
ATOM 2565 N N . LYS A 1 328 ? -13.571 3.793 21.231 1.00 84.56 328 LYS A N 1
ATOM 2566 C CA . LYS A 1 328 ? -13.748 2.334 21.187 1.00 84.56 328 LYS A CA 1
ATOM 2567 C C . LYS A 1 328 ? -15.199 1.894 21.403 1.00 84.56 328 LYS A C 1
ATOM 2569 O O . LYS A 1 328 ? -15.633 0.898 20.835 1.00 84.56 328 LYS A O 1
ATOM 2574 N N . ASN A 1 329 ? -15.958 2.640 22.201 1.00 81.38 329 ASN A N 1
ATOM 2575 C CA . ASN A 1 329 ? -17.382 2.411 22.447 1.00 81.38 329 ASN A CA 1
ATOM 2576 C C . ASN A 1 329 ? -18.292 3.230 21.507 1.00 81.38 329 ASN A C 1
ATOM 2578 O O . ASN A 1 329 ? -19.466 3.424 21.821 1.00 81.38 329 ASN A O 1
ATOM 2582 N N . ASN A 1 330 ? -17.776 3.701 20.361 1.00 79.81 330 ASN A N 1
ATOM 2583 C CA . ASN A 1 330 ? -18.490 4.551 19.397 1.00 79.81 330 ASN A CA 1
ATOM 2584 C C . ASN A 1 330 ? -19.067 5.840 20.021 1.00 79.81 330 ASN A C 1
ATOM 2586 O O . ASN A 1 330 ? -20.154 6.280 19.649 1.00 79.81 330 ASN A O 1
ATOM 2590 N N . MET A 1 331 ? -18.351 6.436 20.976 1.00 68.62 331 MET A N 1
ATOM 2591 C CA . MET A 1 331 ? -18.735 7.674 21.654 1.00 68.62 331 MET A CA 1
ATOM 2592 C C . MET A 1 331 ? -17.550 8.649 21.718 1.00 68.62 331 MET A C 1
ATOM 2594 O O . MET A 1 331 ? -16.399 8.245 21.622 1.00 68.62 331 MET A O 1
ATOM 2598 N N . SER A 1 332 ? -17.802 9.937 21.923 1.00 71.44 332 SER A N 1
ATOM 2599 C CA . SER A 1 332 ? -16.774 10.931 22.271 1.00 71.44 332 SER A CA 1
ATOM 2600 C C . SER A 1 332 ? -17.161 11.698 23.532 1.00 71.44 332 SER A C 1
ATOM 2602 O O . SER A 1 332 ? -18.336 11.717 23.915 1.00 71.44 332 SER A O 1
ATOM 2604 N N . PHE A 1 333 ? -16.210 12.382 24.175 1.00 63.84 333 PHE A N 1
ATOM 2605 C CA . PHE A 1 333 ? -16.513 13.215 25.343 1.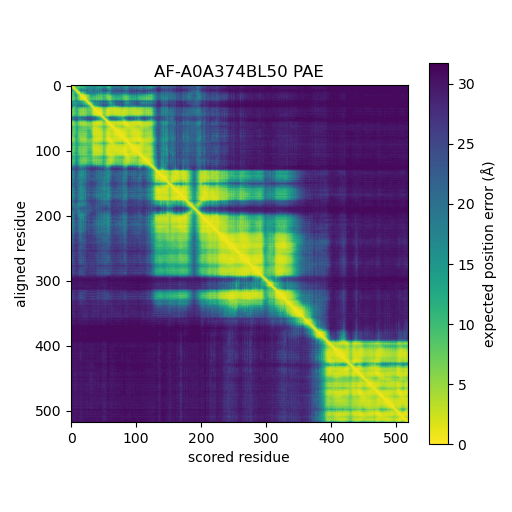00 63.84 333 PHE A CA 1
ATOM 2606 C C . PHE A 1 333 ? -17.566 14.279 25.027 1.00 63.84 333 PHE A C 1
ATOM 2608 O O . PHE A 1 333 ? -18.434 14.555 25.852 1.00 63.84 333 PHE A O 1
ATOM 2615 N N . SER A 1 334 ? -17.535 14.844 23.813 1.00 65.38 334 SER A N 1
ATOM 2616 C CA . SER A 1 334 ? -18.534 15.818 23.358 1.00 65.38 334 SER A CA 1
ATOM 2617 C C . SER A 1 334 ? -19.941 15.222 23.360 1.00 65.38 334 SER A C 1
ATOM 2619 O O . SER A 1 334 ? -20.866 15.828 23.899 1.00 65.38 334 SER A O 1
ATOM 2621 N N . GLN A 1 335 ? -20.100 14.017 22.808 1.00 67.38 335 GLN A N 1
ATOM 2622 C CA . GLN A 1 335 ? -21.385 13.314 22.791 1.00 67.38 335 GLN A CA 1
ATOM 2623 C C . GLN A 1 335 ? -21.834 12.930 24.205 1.00 67.38 335 GLN A C 1
ATOM 2625 O O . GLN A 1 335 ? -23.013 13.032 24.534 1.00 67.38 335 GLN A O 1
ATOM 2630 N N . LEU A 1 336 ? -20.896 12.537 25.069 1.00 63.41 336 LEU A N 1
ATOM 2631 C CA . LEU A 1 336 ? -21.184 12.179 26.456 1.00 63.41 336 LEU A CA 1
ATOM 2632 C C . LEU A 1 336 ? -21.659 13.397 27.268 1.00 63.41 336 LEU A C 1
ATOM 2634 O O . LEU A 1 336 ? -22.633 13.297 28.023 1.00 63.41 336 LEU A O 1
ATOM 2638 N N . ILE A 1 337 ? -21.034 14.564 27.076 1.00 61.25 337 ILE A N 1
ATOM 2639 C CA . ILE A 1 337 ? -21.486 15.833 27.666 1.00 61.25 337 ILE A CA 1
ATOM 2640 C C . ILE A 1 337 ? -22.866 16.211 27.135 1.00 61.25 337 ILE A C 1
ATOM 2642 O O . ILE A 1 337 ? -23.729 16.579 27.926 1.00 61.25 337 ILE A O 1
ATOM 2646 N N . GLU A 1 338 ? -23.094 16.120 25.826 1.00 65.69 338 GLU A N 1
ATOM 2647 C CA . GLU A 1 338 ? -24.380 16.467 25.220 1.00 65.69 338 GLU A CA 1
ATOM 2648 C C . GLU A 1 338 ? -25.513 15.573 25.745 1.00 65.69 338 GLU A C 1
ATOM 2650 O O . GLU A 1 338 ? -26.568 16.076 26.139 1.00 65.69 338 GLU A O 1
ATOM 2655 N N . LEU A 1 339 ? -25.278 14.261 25.850 1.00 63.97 339 LEU A N 1
ATOM 2656 C CA . LEU A 1 339 ? -26.205 13.318 26.480 1.00 63.97 339 LEU A CA 1
ATOM 2657 C C . LEU A 1 339 ? -26.484 13.698 27.937 1.00 63.97 339 LEU A C 1
ATOM 2659 O O . LEU A 1 339 ? -27.645 13.810 28.332 1.00 63.97 339 LEU A O 1
ATOM 2663 N N . SER A 1 340 ? -25.437 13.956 28.723 1.00 61.16 340 SER A N 1
ATOM 2664 C CA . SER A 1 340 ? -25.564 14.326 30.140 1.00 61.16 340 SER A CA 1
ATOM 2665 C C . SER A 1 340 ? -26.323 15.642 30.323 1.00 61.16 340 SER A C 1
ATOM 2667 O O . SER A 1 340 ? -27.185 15.755 31.195 1.00 61.16 340 SER A O 1
ATOM 2669 N N . TRP A 1 341 ? -26.045 16.632 29.473 1.00 53.00 341 TRP A N 1
ATOM 2670 C CA . TRP A 1 341 ? -26.727 17.922 29.460 1.00 53.00 341 TRP A CA 1
ATOM 2671 C C . TRP A 1 341 ? -28.203 17.780 29.090 1.00 53.00 341 TRP A C 1
ATOM 2673 O O . TRP A 1 341 ? -29.059 18.390 29.729 1.00 53.00 341 TRP A O 1
ATOM 2683 N N . ASN A 1 342 ? -28.518 16.952 28.094 1.00 64.12 342 ASN A N 1
ATOM 2684 C CA . ASN A 1 342 ? -29.893 16.686 27.685 1.00 64.12 342 ASN A CA 1
ATOM 2685 C C . ASN A 1 342 ? -30.687 15.966 28.782 1.00 64.12 342 ASN A C 1
ATOM 2687 O O . ASN A 1 342 ? -31.813 16.374 29.068 1.00 64.12 342 ASN A O 1
ATOM 2691 N N . VAL A 1 343 ? -30.100 14.956 29.436 1.00 65.88 343 VAL A N 1
ATOM 2692 C CA . VAL A 1 343 ? -30.716 14.266 30.585 1.00 65.88 343 VAL A CA 1
ATOM 2693 C C . VAL A 1 343 ? -30.980 15.258 31.716 1.00 65.88 343 VAL A C 1
ATOM 2695 O O . VAL A 1 343 ? -32.125 15.418 32.134 1.00 65.88 343 VAL A O 1
ATOM 2698 N N . TRP A 1 344 ? -29.963 16.018 32.128 1.00 61.69 344 TRP A N 1
ATOM 2699 C CA . TRP A 1 344 ? -30.109 17.020 33.183 1.00 61.69 344 TRP A CA 1
ATOM 2700 C C . TRP A 1 344 ? -31.142 18.103 32.833 1.00 61.69 344 TRP A C 1
ATOM 2702 O O . TRP A 1 344 ? -31.971 18.473 33.663 1.00 61.69 344 TRP A O 1
ATOM 2712 N N . SER A 1 345 ? -31.146 18.596 31.591 1.00 62.00 345 SER A N 1
ATOM 2713 C CA . SER A 1 345 ? -32.123 19.584 31.121 1.00 62.00 345 SER A CA 1
ATOM 2714 C C . SER A 1 345 ? -33.548 19.033 31.157 1.00 62.00 345 SER A C 1
ATOM 2716 O O . SER A 1 345 ? -34.472 19.749 31.548 1.00 62.00 345 SER A O 1
ATOM 2718 N N . ASN A 1 346 ? -33.739 17.771 30.774 1.00 63.66 346 ASN A N 1
ATOM 2719 C CA . ASN A 1 346 ? -35.040 17.112 30.823 1.00 63.66 346 ASN A CA 1
ATOM 2720 C C . ASN A 1 346 ? -35.518 16.914 32.267 1.00 63.66 346 ASN A C 1
ATOM 2722 O O . ASN A 1 346 ? -36.667 17.250 32.562 1.00 63.66 346 ASN A O 1
ATOM 2726 N N . ASP A 1 347 ? -34.635 16.499 33.177 1.00 63.78 347 ASP A N 1
ATOM 2727 C CA . ASP A 1 347 ? -34.947 16.395 34.607 1.00 63.78 347 ASP A CA 1
ATOM 2728 C C . ASP A 1 347 ? -35.345 17.759 35.189 1.00 63.78 347 ASP A C 1
ATOM 2730 O O . ASP A 1 347 ? -36.356 17.883 35.884 1.00 63.78 347 ASP A O 1
ATOM 2734 N N . MET A 1 348 ? -34.612 18.824 34.849 1.00 56.88 348 MET A N 1
ATOM 2735 C CA . MET A 1 348 ? -34.934 20.182 35.298 1.00 56.88 348 MET A CA 1
ATOM 2736 C C . MET A 1 348 ? -36.254 20.701 34.712 1.00 56.88 348 MET A C 1
ATOM 2738 O O . MET A 1 348 ? -37.019 21.359 35.420 1.00 56.88 348 MET A O 1
ATOM 2742 N N . LYS A 1 349 ? -36.566 20.391 33.446 1.00 59.72 349 LYS A N 1
ATOM 2743 C CA . LYS A 1 349 ? -37.867 20.720 32.834 1.00 59.72 349 LYS A CA 1
ATOM 2744 C C . LYS A 1 349 ? -39.007 19.999 33.544 1.00 59.72 349 LYS A C 1
ATOM 2746 O O . LYS A 1 349 ? -40.017 20.636 33.834 1.00 59.72 349 LYS A O 1
ATOM 2751 N N . MET A 1 350 ? -38.836 18.716 33.864 1.00 59.19 350 MET A N 1
ATOM 2752 C CA . MET A 1 350 ? -39.816 17.942 34.626 1.00 59.19 350 MET A CA 1
ATOM 2753 C C . MET A 1 350 ? -40.048 18.565 36.009 1.00 59.19 350 MET A C 1
ATOM 2755 O O . MET A 1 350 ? -41.188 18.845 36.374 1.00 59.19 350 MET A O 1
ATOM 2759 N N . VAL A 1 351 ? -38.982 18.871 36.756 1.00 61.06 351 VAL A N 1
ATOM 2760 C CA . VAL A 1 351 ? -39.080 19.522 38.076 1.00 61.06 351 VAL A CA 1
ATOM 2761 C C . VAL A 1 351 ? -39.770 20.888 37.983 1.00 61.06 351 VAL A C 1
ATOM 2763 O O . VAL A 1 351 ? -40.656 21.189 38.785 1.00 61.06 351 VAL A O 1
ATOM 2766 N N . ALA A 1 352 ? -39.426 21.702 36.983 1.00 53.12 352 ALA A N 1
ATOM 2767 C CA . ALA A 1 352 ? -40.060 22.999 36.761 1.00 53.12 352 ALA A CA 1
ATOM 2768 C C . ALA A 1 352 ? -41.551 22.869 36.406 1.00 53.12 352 ALA A C 1
ATOM 2770 O O . ALA A 1 352 ? -42.359 23.655 36.892 1.00 53.12 352 ALA A O 1
ATOM 2771 N N . GLN A 1 353 ? -41.938 21.869 35.608 1.00 54.97 353 GLN A N 1
ATOM 2772 C CA . GLN A 1 353 ? -43.342 21.581 35.292 1.00 54.97 353 GLN A CA 1
ATOM 2773 C C . GLN A 1 353 ? -44.125 21.133 36.533 1.00 54.97 353 GLN A C 1
ATOM 2775 O O . GLN A 1 353 ? -45.228 21.629 36.767 1.00 54.97 353 GLN A O 1
ATOM 2780 N N . ILE A 1 354 ? -43.546 20.266 37.369 1.00 56.31 354 ILE A N 1
ATOM 2781 C CA . ILE A 1 354 ? -44.142 19.848 38.649 1.00 56.31 354 ILE A CA 1
ATOM 2782 C C . ILE A 1 354 ? -44.395 21.065 39.544 1.00 56.31 354 ILE A C 1
ATOM 2784 O O . ILE A 1 354 ? -45.471 21.190 40.134 1.00 56.31 354 ILE A O 1
ATOM 2788 N N . TRP A 1 355 ? -43.419 21.972 39.615 1.00 50.81 355 TRP A N 1
ATOM 2789 C CA . TRP A 1 355 ? -43.493 23.178 40.432 1.00 50.81 355 TRP A CA 1
ATOM 2790 C C . TRP A 1 355 ? -44.502 24.203 39.896 1.00 50.81 355 TRP A C 1
ATOM 2792 O O . TRP A 1 355 ? -45.336 24.691 40.656 1.00 50.81 355 TRP A O 1
ATOM 2802 N N . LEU A 1 356 ? -44.476 24.498 38.591 1.00 49.03 356 LEU A N 1
ATOM 2803 C CA . LEU A 1 356 ? -45.333 25.509 37.955 1.00 49.03 356 LEU A CA 1
ATOM 2804 C C . LEU A 1 356 ? -46.806 25.102 37.895 1.00 49.03 356 LEU A C 1
ATOM 2806 O O . LEU A 1 356 ? -47.680 25.948 38.069 1.00 49.03 356 LEU A O 1
ATOM 2810 N N . PHE A 1 357 ? -47.091 23.823 37.647 1.00 57.12 357 PHE A N 1
ATOM 2811 C CA . PHE A 1 357 ? -48.465 23.335 37.509 1.00 57.12 357 PHE A CA 1
ATOM 2812 C C . PHE A 1 357 ? -49.026 22.736 38.802 1.00 57.12 357 PHE A C 1
ATOM 2814 O O . PHE A 1 357 ? -50.185 22.330 38.826 1.00 57.12 357 PHE A O 1
ATOM 2821 N N . ASN A 1 358 ? -48.230 22.698 39.878 1.00 57.78 358 ASN A N 1
ATOM 2822 C CA . ASN A 1 358 ? -48.599 22.147 41.185 1.00 57.78 358 ASN A CA 1
ATOM 2823 C C . ASN A 1 358 ? -49.252 20.750 41.089 1.00 57.78 358 ASN A C 1
ATOM 2825 O O . ASN A 1 358 ? -50.144 20.395 41.856 1.00 57.78 358 ASN A O 1
ATOM 2829 N N . VAL A 1 359 ? -48.797 19.955 40.116 1.00 58.47 359 VAL A N 1
ATOM 2830 C CA . VAL A 1 359 ? -49.280 18.596 39.816 1.00 58.47 359 VAL A CA 1
ATOM 2831 C C . VAL A 1 359 ? -48.590 17.535 40.679 1.00 58.47 359 VAL A C 1
ATOM 2833 O O . VAL A 1 359 ? -48.690 16.344 40.398 1.00 58.47 359 VAL A O 1
ATOM 2836 N N . SER A 1 360 ? -47.895 17.948 41.745 1.00 58.06 360 SER A N 1
ATOM 2837 C CA . SER A 1 360 ? -47.150 17.055 42.640 1.00 58.06 360 SER A CA 1
ATOM 2838 C C . SER A 1 360 ? -48.035 15.955 43.231 1.00 58.06 360 SER A C 1
ATOM 2840 O O . SER A 1 360 ? -47.600 14.812 43.307 1.00 58.06 360 SER A O 1
ATOM 2842 N N . SER A 1 361 ? -49.291 16.263 43.566 1.00 57.34 361 SER A N 1
ATOM 2843 C CA . SER A 1 361 ? -50.253 15.293 44.100 1.00 57.34 361 SER A CA 1
ATOM 2844 C C . SER A 1 361 ? -50.775 14.308 43.047 1.00 57.34 361 SER A C 1
ATOM 2846 O O . SER A 1 361 ? -50.941 13.133 43.357 1.00 57.34 361 SER A O 1
ATOM 2848 N N . LEU A 1 362 ? -50.980 14.753 41.801 1.00 57.28 362 LEU A N 1
ATOM 2849 C CA . LEU A 1 362 ? -51.397 13.902 40.675 1.00 57.28 362 LEU A CA 1
ATOM 2850 C C . LEU A 1 362 ? -50.273 12.958 40.235 1.00 57.28 362 LEU A C 1
ATOM 2852 O O . LEU A 1 362 ? -50.526 11.800 39.922 1.00 57.28 362 LEU A O 1
ATOM 2856 N N . ILE A 1 363 ? -49.028 13.434 40.258 1.00 55.34 363 ILE A N 1
ATOM 2857 C CA . ILE A 1 363 ? -47.846 12.620 39.958 1.00 55.34 363 ILE A CA 1
ATOM 2858 C C . ILE A 1 363 ? -47.546 11.658 41.107 1.00 55.34 363 ILE A C 1
ATOM 2860 O O . ILE A 1 363 ? -47.217 10.515 40.839 1.00 55.34 363 ILE A O 1
ATOM 2864 N N . GLN A 1 364 ? -47.726 12.056 42.371 1.00 53.50 364 GLN A N 1
ATOM 2865 C CA . GLN A 1 364 ? -47.627 11.130 43.507 1.00 53.50 364 GLN A CA 1
ATOM 2866 C C . GLN A 1 364 ? -48.726 10.059 43.489 1.00 53.50 364 GLN A C 1
ATOM 2868 O O . GLN A 1 364 ? -48.444 8.916 43.835 1.00 53.50 364 GLN A O 1
ATOM 2873 N N . GLN A 1 365 ? -49.949 10.393 43.057 1.00 55.97 365 GLN A N 1
ATOM 2874 C CA . GLN A 1 365 ? -51.003 9.401 42.807 1.00 55.97 365 GLN A CA 1
ATOM 2875 C C . GLN A 1 365 ? -50.639 8.477 41.638 1.00 55.97 365 GLN A C 1
ATOM 2877 O O . GLN A 1 365 ? -50.742 7.265 41.782 1.00 55.97 365 GLN A O 1
ATOM 2882 N N . GLY A 1 366 ? -50.114 9.022 40.537 1.00 54.34 366 GLY A N 1
ATOM 2883 C CA . GLY A 1 366 ? -49.611 8.229 39.412 1.00 54.34 366 GLY A CA 1
ATOM 2884 C C . GLY A 1 366 ? -48.422 7.334 39.779 1.00 54.34 366 GLY A C 1
ATOM 2885 O O . GLY A 1 366 ? -48.383 6.189 39.359 1.00 54.34 366 GLY A O 1
ATOM 2886 N N . TRP A 1 367 ? -47.486 7.802 40.610 1.00 50.09 367 TRP A N 1
ATOM 2887 C CA . TRP A 1 367 ? -46.347 7.025 41.121 1.00 50.09 367 TRP A CA 1
ATOM 2888 C C . TRP A 1 367 ? -46.758 5.966 42.148 1.00 50.09 367 TRP A C 1
ATOM 2890 O O . TRP A 1 367 ? -46.070 4.962 42.282 1.00 50.09 367 TRP A O 1
ATOM 2900 N N . ALA A 1 368 ? -47.868 6.167 42.863 1.00 49.41 368 ALA A N 1
ATOM 2901 C CA . ALA A 1 368 ? -48.461 5.145 43.725 1.00 49.41 368 ALA A CA 1
ATOM 2902 C C . ALA A 1 368 ? -49.226 4.071 42.925 1.00 49.41 368 ALA A C 1
ATOM 2904 O O . ALA A 1 368 ? -49.394 2.958 43.415 1.00 49.41 368 ALA A O 1
ATOM 2905 N N . GLU A 1 369 ? -49.667 4.396 41.704 1.00 47.03 369 GLU A N 1
ATOM 2906 C CA . GLU A 1 369 ? -50.241 3.457 40.728 1.00 47.03 369 GLU A CA 1
ATOM 2907 C C . GLU A 1 369 ? -49.187 2.836 39.793 1.00 47.03 369 GLU A C 1
ATOM 2909 O O . GLU A 1 369 ? -49.484 1.874 39.082 1.00 47.03 369 GLU A O 1
ATOM 2914 N N . TRP A 1 370 ? -47.950 3.347 39.796 1.00 45.84 370 TRP A N 1
ATOM 2915 C CA . TRP A 1 370 ? -46.812 2.701 39.148 1.00 45.84 370 TRP A CA 1
ATOM 2916 C C . TRP A 1 370 ? -46.412 1.474 39.962 1.00 45.84 370 TRP A C 1
ATOM 2918 O O . TRP A 1 370 ? -45.614 1.535 40.896 1.00 45.84 370 TRP A O 1
ATOM 2928 N N . ASP A 1 371 ? -46.986 0.338 39.584 1.00 42.25 371 ASP A N 1
ATOM 2929 C CA . ASP A 1 371 ? -46.453 -0.963 39.946 1.00 42.25 371 ASP A CA 1
ATOM 2930 C C . ASP A 1 371 ? -45.021 -1.056 39.396 1.00 42.25 371 ASP A C 1
ATOM 2932 O O . ASP A 1 371 ? -44.809 -1.041 38.179 1.00 42.25 371 ASP A O 1
ATOM 2936 N N . TYR A 1 372 ? -44.026 -1.123 40.284 1.00 42.78 372 TYR A N 1
ATOM 2937 C CA . TYR A 1 372 ? -42.643 -1.466 39.939 1.00 42.78 372 TYR A CA 1
ATOM 2938 C C . TYR A 1 372 ? -42.567 -2.953 39.545 1.00 42.78 372 TYR A C 1
ATOM 2940 O O . TYR A 1 372 ? -41.843 -3.742 40.152 1.00 42.78 372 TYR A O 1
ATOM 2948 N N . SER A 1 373 ? -43.329 -3.354 38.528 1.00 45.78 373 SER A N 1
ATOM 2949 C CA . SER A 1 373 ? -43.133 -4.634 37.862 1.00 45.78 373 SER A CA 1
ATOM 2950 C C . SER A 1 373 ? -41.917 -4.534 36.937 1.00 45.78 373 SER A C 1
ATOM 2952 O O . SER A 1 373 ? -41.564 -3.459 36.448 1.00 45.78 373 SER A O 1
ATOM 2954 N N . SER A 1 374 ? -41.260 -5.664 36.692 1.00 41.06 374 SER A N 1
ATOM 2955 C CA . SER A 1 374 ? -40.055 -5.814 35.862 1.00 41.06 374 SER A CA 1
ATOM 2956 C C . SER A 1 374 ? -40.204 -5.385 34.391 1.00 41.06 374 SER A C 1
ATOM 2958 O O . SER A 1 374 ? -39.245 -5.484 33.629 1.00 41.06 374 SER A O 1
ATOM 2960 N N . ASP A 1 375 ? -41.373 -4.887 33.989 1.00 42.22 375 ASP A N 1
ATOM 2961 C CA . ASP A 1 375 ? -41.780 -4.692 32.601 1.00 42.22 375 ASP A CA 1
ATOM 2962 C C . ASP A 1 375 ? -41.777 -3.212 32.170 1.00 42.22 375 ASP A C 1
ATOM 2964 O O . ASP A 1 375 ? -42.632 -2.780 31.394 1.00 42.22 375 ASP A O 1
ATOM 2968 N N . TYR A 1 376 ? -40.786 -2.417 32.595 1.00 43.16 376 TYR A N 1
ATOM 2969 C CA . TYR A 1 376 ? -40.487 -1.146 31.915 1.00 43.16 376 TYR A CA 1
ATOM 2970 C C . TYR A 1 376 ? -39.826 -1.455 30.559 1.00 43.16 376 TYR A C 1
ATOM 2972 O O . TYR A 1 376 ? -38.611 -1.357 30.384 1.00 43.16 376 TYR A O 1
ATOM 2980 N N . LYS A 1 377 ? -40.641 -1.935 29.611 1.00 47.31 377 LYS A N 1
ATOM 2981 C CA . LYS A 1 377 ? -40.225 -2.297 28.254 1.00 47.31 377 LYS A CA 1
ATOM 2982 C C . LYS A 1 377 ? -39.712 -1.066 27.5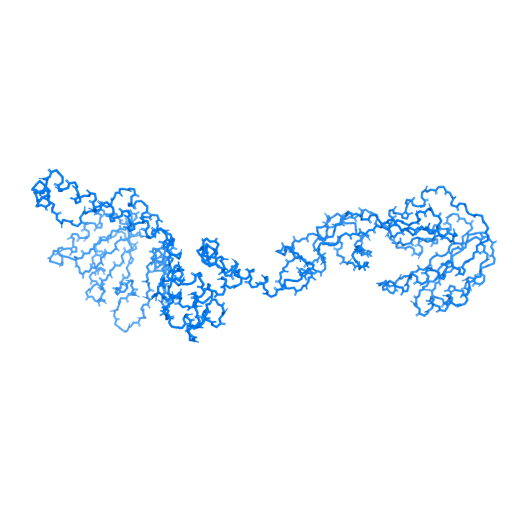13 1.00 47.31 377 LYS A C 1
ATOM 2984 O O . LYS A 1 377 ? -40.379 -0.032 27.455 1.00 47.31 377 LYS A O 1
ATOM 2989 N N . LEU A 1 378 ? -38.527 -1.216 26.929 1.00 49.59 378 LEU A N 1
ATOM 2990 C CA . LEU A 1 378 ? -37.947 -0.295 25.954 1.00 49.59 378 LEU A CA 1
ATOM 2991 C C . LEU A 1 378 ? -38.936 -0.071 24.797 1.00 49.59 378 LEU A C 1
ATOM 2993 O O . LEU A 1 378 ? -39.746 -0.943 24.477 1.00 49.59 378 LEU A O 1
ATOM 2997 N N . SER A 1 379 ? -38.888 1.096 24.147 1.00 55.38 379 SER A N 1
ATOM 2998 C CA . SER A 1 379 ? -39.713 1.306 22.952 1.00 55.38 379 SER A CA 1
ATOM 2999 C C . SER A 1 379 ? -39.326 0.290 21.868 1.00 55.38 379 SER A C 1
ATOM 3001 O O . SER A 1 379 ? -38.165 -0.095 21.768 1.00 55.38 379 SER A O 1
ATOM 3003 N N . LEU A 1 380 ? -40.270 -0.130 21.019 1.00 44.84 380 LEU A N 1
ATOM 3004 C CA . LEU A 1 380 ? -40.021 -1.120 19.954 1.00 44.84 380 LEU A CA 1
ATOM 3005 C C . LEU A 1 380 ? -38.825 -0.740 19.050 1.00 44.84 380 LEU A C 1
ATOM 3007 O O . LEU A 1 380 ? -38.141 -1.591 18.486 1.00 44.84 380 LEU A O 1
ATOM 3011 N N . GLU A 1 381 ? -38.576 0.559 18.910 1.00 48.50 381 GLU A N 1
ATOM 3012 C CA . GLU A 1 381 ? -37.486 1.129 18.121 1.00 48.50 381 GLU A CA 1
ATOM 3013 C C . GLU A 1 381 ? -36.153 1.103 18.887 1.00 48.50 381 GLU A C 1
ATOM 3015 O O . GLU A 1 381 ? -35.115 0.776 18.312 1.00 48.50 381 GLU A O 1
ATOM 3020 N N . GLN A 1 382 ? -36.183 1.328 20.204 1.00 50.06 382 GLN A N 1
ATOM 3021 C CA . GLN A 1 382 ? -35.032 1.141 21.090 1.00 50.06 382 GLN A CA 1
ATOM 3022 C C . GLN A 1 382 ? -34.662 -0.339 21.245 1.00 50.06 382 GLN A C 1
ATOM 3024 O O . GLN A 1 382 ? -33.479 -0.659 21.194 1.00 50.06 382 GLN A O 1
ATOM 3029 N N . GLU A 1 383 ? -35.638 -1.248 21.343 1.00 53.22 383 GLU A N 1
ATOM 3030 C CA . GLU A 1 383 ? -35.406 -2.701 21.351 1.00 53.22 383 GLU A CA 1
ATOM 3031 C C . GLU A 1 383 ? -34.767 -3.178 20.041 1.00 53.22 383 GLU A C 1
ATOM 3033 O O . GLU A 1 383 ? -33.822 -3.963 20.068 1.00 53.22 383 GLU A O 1
ATOM 3038 N N . ARG A 1 384 ? -35.212 -2.663 18.886 1.00 50.31 384 ARG A N 1
ATOM 3039 C CA . ARG A 1 384 ? -34.586 -2.959 17.583 1.00 50.31 384 ARG A CA 1
ATOM 3040 C C . ARG A 1 384 ? -33.171 -2.400 17.473 1.00 50.31 384 ARG A C 1
ATOM 3042 O O . ARG A 1 384 ? -32.291 -3.072 16.945 1.00 50.31 384 ARG A O 1
ATOM 3049 N N . THR A 1 385 ? -32.944 -1.190 17.977 1.00 48.91 385 THR A N 1
ATOM 3050 C CA . THR A 1 385 ? -31.631 -0.533 17.910 1.00 48.91 385 THR A CA 1
ATOM 3051 C C . THR A 1 385 ? -30.621 -1.226 18.826 1.00 48.91 385 THR A C 1
ATOM 3053 O O . THR A 1 385 ? -29.521 -1.544 18.384 1.00 48.91 385 THR A O 1
ATOM 3056 N N . LEU A 1 386 ? -31.008 -1.569 20.059 1.00 51.62 386 LEU A N 1
ATOM 3057 C CA . LEU A 1 386 ? -30.202 -2.399 20.964 1.00 51.62 386 LEU A CA 1
ATOM 3058 C C . LEU A 1 386 ? -29.996 -3.813 20.414 1.00 51.62 386 LEU A C 1
ATOM 3060 O O . LEU A 1 386 ? -28.880 -4.321 20.464 1.00 51.62 386 LEU A O 1
ATOM 3064 N N . GLY A 1 387 ? -31.026 -4.420 19.819 1.00 44.75 387 GLY A N 1
ATOM 3065 C CA . GLY A 1 387 ? -30.912 -5.714 19.149 1.00 44.75 387 GLY A CA 1
ATOM 3066 C C . GLY A 1 387 ? -29.897 -5.703 18.004 1.00 44.75 387 GLY A C 1
ATOM 3067 O O . GLY A 1 387 ? -29.169 -6.671 17.828 1.00 44.75 387 GLY A O 1
ATOM 3068 N N . ASN A 1 388 ? -29.782 -4.602 17.261 1.00 44.16 388 ASN A N 1
ATOM 3069 C CA . ASN A 1 388 ? -28.802 -4.475 16.181 1.00 44.16 388 ASN A CA 1
ATOM 3070 C C . ASN A 1 388 ? -27.383 -4.175 16.695 1.00 44.16 388 ASN A C 1
ATOM 3072 O O . ASN A 1 388 ? -26.422 -4.703 16.144 1.00 44.16 388 ASN A O 1
ATOM 3076 N N . VAL A 1 389 ? -27.239 -3.387 17.769 1.00 45.34 389 VAL A N 1
ATOM 3077 C CA . VAL A 1 389 ? -25.932 -3.050 18.373 1.00 45.34 389 VAL A CA 1
ATOM 3078 C C . VAL A 1 389 ? -25.324 -4.240 19.127 1.00 45.34 389 VAL A C 1
ATOM 3080 O O . VAL A 1 389 ? -24.114 -4.447 19.076 1.00 45.34 389 VAL A O 1
ATOM 3083 N N . VAL A 1 390 ? -26.146 -5.075 19.768 1.00 46.62 390 VAL A N 1
ATOM 3084 C CA . VAL A 1 390 ? -25.698 -6.319 20.426 1.00 46.62 390 VAL A CA 1
ATOM 3085 C C . VAL A 1 390 ? -25.380 -7.428 19.404 1.00 46.62 390 VAL A C 1
ATOM 3087 O O . VAL A 1 390 ? -24.639 -8.355 19.716 1.00 46.62 390 VAL A O 1
ATOM 3090 N N . ASN A 1 391 ? -25.861 -7.308 18.160 1.00 39.66 391 ASN A N 1
ATOM 3091 C CA . ASN A 1 391 ? -25.629 -8.272 17.077 1.00 39.66 391 ASN A CA 1
ATOM 3092 C C . ASN A 1 391 ? -24.417 -7.964 16.178 1.00 39.66 391 ASN A C 1
ATOM 3094 O O . ASN A 1 391 ? -24.223 -8.649 15.170 1.00 39.66 391 ASN A O 1
ATOM 3098 N N . ALA A 1 392 ? -23.551 -7.010 16.538 1.00 43.06 392 ALA A N 1
ATOM 3099 C CA . ALA A 1 392 ? -22.181 -7.026 16.027 1.00 43.06 392 ALA A CA 1
ATOM 3100 C C . ALA A 1 392 ? -21.484 -8.268 16.617 1.00 43.06 392 ALA A C 1
ATOM 3102 O O . ALA A 1 392 ? -20.956 -8.220 17.727 1.00 43.06 392 ALA A O 1
ATOM 3103 N N . LYS A 1 393 ? -21.600 -9.410 15.917 1.00 48.94 393 LYS A N 1
ATOM 3104 C CA . LYS A 1 393 ? -21.211 -10.761 16.360 1.00 48.94 393 LYS A CA 1
ATOM 3105 C C . LYS A 1 393 ? -19.797 -10.769 16.955 1.00 48.94 393 LYS A C 1
ATOM 3107 O O . LYS A 1 393 ? -18.803 -10.935 16.251 1.00 48.94 393 LYS A O 1
ATOM 3112 N N . ARG A 1 394 ? -19.705 -10.660 18.281 1.00 56.59 394 ARG A N 1
ATOM 3113 C CA . ARG A 1 394 ? -18.517 -11.067 19.027 1.00 56.59 394 ARG A CA 1
ATOM 3114 C C . ARG A 1 394 ? -18.570 -12.587 19.084 1.00 56.59 394 ARG A C 1
ATOM 3116 O O . ARG A 1 394 ? -19.442 -13.130 19.753 1.00 56.59 394 ARG A O 1
ATOM 3123 N N . MET A 1 395 ? -17.696 -13.274 18.350 1.00 67.94 395 MET A N 1
ATOM 3124 C CA . MET A 1 395 ? -17.583 -14.725 18.504 1.00 67.94 395 MET A CA 1
ATOM 3125 C C . MET A 1 395 ? -17.238 -15.063 19.958 1.00 67.94 395 MET A C 1
ATOM 3127 O O . MET A 1 395 ? -16.401 -14.407 20.582 1.00 67.94 395 MET A O 1
ATOM 3131 N N . GLY A 1 396 ? -17.909 -16.080 20.488 1.00 72.44 396 GLY A N 1
ATOM 3132 C CA . GLY A 1 396 ? -17.709 -16.598 21.831 1.00 72.44 396 GLY A CA 1
ATOM 3133 C C . GLY A 1 396 ? -16.310 -17.179 22.019 1.00 72.44 396 GLY A C 1
ATOM 3134 O O . GLY A 1 396 ? -15.583 -17.456 21.064 1.00 72.44 396 GLY A O 1
ATOM 3135 N N . LEU A 1 397 ? -15.916 -17.366 23.276 1.00 81.00 397 LEU A N 1
ATOM 3136 C CA . LEU A 1 397 ? -14.592 -17.870 23.636 1.00 81.00 397 LEU A CA 1
ATOM 3137 C C . LEU A 1 397 ? -14.655 -19.373 23.922 1.00 81.00 397 LEU A C 1
ATOM 3139 O O . LEU A 1 397 ? -15.404 -19.786 24.799 1.00 81.00 397 LEU A O 1
ATOM 3143 N N . LEU A 1 398 ? -13.831 -20.182 23.251 1.00 86.94 398 LEU A N 1
ATOM 3144 C CA . LEU A 1 398 ? -13.711 -21.621 23.515 1.00 86.94 398 LEU A CA 1
ATOM 3145 C C . LEU A 1 398 ? -12.397 -21.947 24.238 1.00 86.94 398 LEU A C 1
ATOM 3147 O O . LEU A 1 398 ? -11.321 -21.551 23.790 1.00 86.94 398 LEU A O 1
ATOM 3151 N N . ARG A 1 399 ? -12.469 -22.702 25.337 1.00 85.06 399 ARG A N 1
ATOM 3152 C CA . ARG A 1 399 ? -11.316 -23.206 26.102 1.00 85.06 399 ARG A CA 1
ATOM 3153 C C . ARG A 1 399 ? -11.413 -24.722 26.290 1.00 85.06 399 ARG A C 1
ATOM 3155 O O . ARG A 1 399 ? -12.496 -25.248 26.516 1.00 85.06 399 ARG A O 1
ATOM 3162 N N . GLY A 1 400 ? -10.278 -25.420 26.247 1.00 82.25 400 GLY A N 1
ATOM 3163 C CA . GLY A 1 400 ? -10.195 -26.877 26.439 1.00 82.25 400 GLY A CA 1
ATOM 3164 C C . GLY A 1 400 ? -10.083 -27.683 25.137 1.00 82.25 400 GLY A C 1
ATOM 3165 O O . GLY A 1 400 ? -10.131 -27.130 24.040 1.00 82.25 400 GLY A O 1
ATOM 3166 N N . ASP A 1 401 ? -9.875 -28.999 25.256 1.00 77.81 401 ASP A N 1
ATOM 3167 C CA . ASP A 1 401 ? -9.642 -29.886 24.106 1.00 77.81 401 ASP A CA 1
ATOM 3168 C C . ASP A 1 401 ? -10.952 -30.281 23.407 1.00 77.81 401 ASP A C 1
ATOM 3170 O O . ASP A 1 401 ? -11.827 -30.927 23.987 1.00 77.81 401 ASP A O 1
ATOM 3174 N N . THR A 1 402 ? -11.065 -29.926 22.128 1.00 80.50 402 THR A N 1
ATOM 3175 C CA . THR A 1 402 ? -12.241 -30.175 21.284 1.00 80.50 402 THR A CA 1
ATOM 3176 C C . THR A 1 402 ? -12.174 -31.487 20.506 1.00 80.50 402 THR A C 1
ATOM 3178 O O . THR A 1 402 ? -13.178 -31.891 19.916 1.00 80.50 402 THR A O 1
ATOM 3181 N N . LYS A 1 403 ? -11.033 -32.194 20.508 1.00 80.44 403 LYS A N 1
ATOM 3182 C CA . LYS A 1 403 ? -10.848 -33.442 19.742 1.00 80.44 403 LYS A CA 1
ATOM 3183 C C . LYS A 1 403 ? -11.772 -34.570 20.197 1.00 80.44 403 LYS A C 1
ATOM 3185 O O . LYS A 1 403 ? -12.090 -35.450 19.401 1.00 80.44 403 LYS A O 1
ATOM 3190 N N . ARG A 1 404 ? -12.211 -34.535 21.459 1.00 80.06 404 ARG A N 1
ATOM 3191 C CA . ARG A 1 404 ? -13.132 -35.523 22.042 1.00 80.06 404 ARG A CA 1
ATOM 3192 C C . ARG A 1 404 ? -14.605 -35.283 21.696 1.00 80.06 404 ARG A C 1
ATOM 3194 O O . ARG A 1 404 ? -15.419 -36.174 21.907 1.00 80.06 404 ARG A O 1
ATOM 3201 N N . LEU A 1 405 ? -14.950 -34.105 21.171 1.00 83.56 405 LEU A N 1
ATOM 3202 C CA . LEU A 1 405 ? -16.337 -33.743 20.897 1.00 83.56 405 LEU A CA 1
ATOM 3203 C C . LEU A 1 405 ? -16.868 -34.493 19.673 1.00 83.56 405 LEU A C 1
ATOM 3205 O O . LEU A 1 405 ? -16.295 -34.449 18.576 1.00 83.56 405 LEU A O 1
ATOM 3209 N N . ASN A 1 406 ? -18.020 -35.139 19.829 1.00 86.81 406 ASN A N 1
ATOM 3210 C CA . ASN A 1 406 ? -18.713 -35.753 18.706 1.00 86.81 406 ASN A CA 1
ATOM 3211 C C . ASN A 1 406 ? -19.312 -34.686 17.764 1.00 86.81 406 ASN A C 1
ATOM 3213 O O . ASN A 1 406 ? -19.271 -33.483 18.016 1.00 86.81 406 ASN A O 1
ATOM 3217 N N . ALA A 1 407 ? -19.832 -35.116 16.612 1.00 85.00 407 ALA A N 1
ATOM 3218 C CA . ALA A 1 407 ? -20.330 -34.192 15.588 1.00 85.00 407 ALA A CA 1
ATOM 3219 C C . ALA A 1 407 ? -21.488 -33.298 16.077 1.00 85.00 407 ALA A C 1
ATOM 3221 O O . ALA A 1 407 ? -21.551 -32.129 15.703 1.00 85.00 407 ALA A O 1
ATOM 3222 N N . ASN A 1 408 ? -22.370 -33.818 16.936 1.00 84.44 408 ASN A N 1
ATOM 3223 C CA . ASN A 1 408 ? -23.491 -33.046 17.473 1.00 84.44 408 ASN A CA 1
ATOM 3224 C C . ASN A 1 408 ? -23.018 -32.046 18.531 1.00 84.44 408 ASN A C 1
ATOM 3226 O O . ASN A 1 408 ? -23.465 -30.904 18.534 1.00 84.44 408 ASN A O 1
ATOM 3230 N N . GLU A 1 409 ? -22.076 -32.449 19.383 1.00 86.25 409 GLU A N 1
ATOM 3231 C CA . GLU A 1 409 ? -21.458 -31.563 20.374 1.00 86.25 409 GLU A CA 1
ATOM 3232 C C . GLU A 1 409 ? -20.720 -30.405 19.709 1.00 86.25 409 GLU A C 1
ATOM 3234 O O . GLU A 1 409 ? -20.930 -29.258 20.085 1.00 86.25 409 GLU A O 1
ATOM 3239 N N . ARG A 1 410 ? -19.930 -30.673 18.660 1.00 88.50 410 ARG A N 1
ATOM 3240 C CA . ARG A 1 410 ? -19.259 -29.610 17.892 1.00 88.50 410 ARG A CA 1
ATOM 3241 C C . ARG A 1 410 ? -20.242 -28.645 17.246 1.00 88.50 410 ARG A C 1
ATOM 3243 O O . ARG A 1 410 ? -19.976 -27.449 17.227 1.00 88.50 410 ARG A O 1
ATOM 3250 N N . LYS A 1 411 ? -21.373 -29.150 16.750 1.00 90.00 411 LYS A N 1
ATOM 3251 C CA . LYS A 1 411 ? -22.425 -28.311 16.171 1.00 90.00 411 LYS A CA 1
ATOM 3252 C C . LYS A 1 411 ? -23.021 -27.369 17.220 1.00 90.00 411 LYS A C 1
ATOM 3254 O O . LYS A 1 411 ? -23.095 -26.170 16.986 1.00 90.00 411 LYS A O 1
ATOM 3259 N N . VAL A 1 412 ? -23.396 -27.905 18.380 1.00 89.00 412 VAL A N 1
ATOM 3260 C CA . VAL A 1 412 ? -23.956 -27.109 19.482 1.00 89.00 412 VAL A CA 1
ATOM 3261 C C . VAL A 1 412 ? -22.938 -26.095 20.001 1.00 89.00 412 VAL A C 1
ATOM 3263 O O . VAL A 1 412 ? -23.286 -24.935 20.180 1.00 89.00 412 VAL A O 1
ATOM 3266 N N . VAL A 1 413 ? -21.673 -26.491 20.167 1.00 88.81 413 VAL A N 1
ATOM 3267 C CA . VAL A 1 413 ? -20.582 -25.578 20.544 1.00 88.81 413 VAL A CA 1
ATOM 3268 C C . VAL A 1 413 ? -20.411 -24.461 19.512 1.00 88.81 413 VAL A C 1
ATOM 3270 O O . VAL A 1 413 ? -20.320 -23.306 19.904 1.00 88.81 413 VAL A O 1
ATOM 3273 N N . GLY A 1 414 ? -20.420 -24.772 18.213 1.00 87.75 414 GLY A N 1
ATOM 3274 C CA . GLY A 1 414 ? -20.344 -23.760 17.154 1.00 87.75 414 GLY A CA 1
ATOM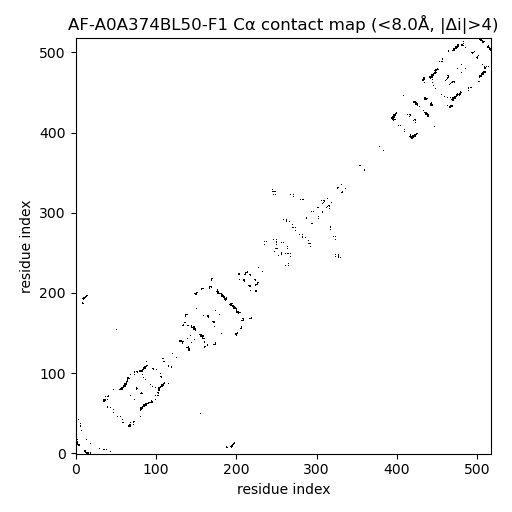 3275 C C . GLY A 1 414 ? -21.479 -22.739 17.235 1.00 87.75 414 GLY A C 1
ATOM 3276 O O . GLY A 1 414 ? -21.222 -21.541 17.242 1.00 87.75 414 GLY A O 1
ATOM 3277 N N . GLU A 1 415 ? -22.719 -23.205 17.395 1.00 89.25 415 GLU A N 1
ATOM 3278 C CA . GLU A 1 415 ? -23.889 -22.328 17.547 1.00 89.25 415 GLU A CA 1
ATOM 3279 C C . GLU A 1 415 ? -23.802 -21.453 18.812 1.00 89.25 415 GLU A C 1
ATOM 3281 O O . GLU A 1 415 ? -24.107 -20.267 18.762 1.00 89.25 415 GLU A O 1
ATOM 3286 N N . LEU A 1 416 ? -23.320 -21.998 19.934 1.00 88.88 416 LEU A N 1
ATOM 3287 C CA . LEU A 1 416 ? -23.102 -21.231 21.168 1.00 88.88 416 LEU A CA 1
ATOM 3288 C C . LEU A 1 416 ? -22.010 -20.155 21.005 1.00 88.88 416 LEU A C 1
ATOM 3290 O O . LEU A 1 416 ? -22.136 -19.061 21.554 1.00 88.88 416 LEU A O 1
ATOM 3294 N N . LEU A 1 417 ? -20.945 -20.444 20.252 1.00 86.06 417 LEU A N 1
ATOM 3295 C CA . LEU A 1 417 ? -19.893 -19.467 19.953 1.00 86.06 417 LEU A CA 1
ATOM 3296 C C . LEU A 1 417 ? -20.397 -18.380 19.002 1.00 86.06 417 LEU A C 1
ATOM 3298 O O . LEU A 1 417 ? -20.058 -17.214 19.180 1.00 86.06 417 LEU A O 1
ATOM 3302 N N . GLU A 1 418 ? -21.234 -18.720 18.025 1.00 82.56 418 GLU A N 1
ATOM 3303 C CA . GLU A 1 418 ? -21.888 -17.720 17.177 1.00 82.56 418 GLU A CA 1
ATOM 3304 C C . GLU A 1 418 ? -22.816 -16.786 17.965 1.00 82.56 418 GLU A C 1
ATOM 3306 O O . GLU A 1 418 ? -22.996 -15.635 17.569 1.00 82.56 418 GLU A O 1
ATOM 3311 N N . GLU A 1 419 ? -23.365 -17.268 19.080 1.00 80.44 419 GLU A N 1
ATOM 3312 C CA . GLU A 1 419 ? -24.151 -16.494 20.048 1.00 80.44 419 GLU A CA 1
ATOM 3313 C C . GLU A 1 419 ? -23.286 -15.702 21.043 1.00 80.44 419 GLU A C 1
ATOM 3315 O O . GLU A 1 419 ? -23.817 -15.040 21.933 1.00 80.44 419 GLU A O 1
ATOM 3320 N N . GLY A 1 420 ? -21.957 -15.758 20.917 1.00 79.88 420 GLY A N 1
ATOM 3321 C CA . GLY A 1 420 ? -21.032 -15.012 21.771 1.00 79.88 420 GLY A CA 1
ATOM 3322 C C . GLY A 1 420 ? -20.782 -15.627 23.148 1.00 79.88 420 GLY A C 1
ATOM 3323 O O . GLY A 1 420 ? -20.159 -14.984 23.995 1.00 79.88 420 GLY A O 1
ATOM 3324 N N . ARG A 1 421 ? -21.233 -16.863 23.396 1.00 82.50 421 ARG A N 1
ATOM 3325 C CA . ARG A 1 421 ? -21.131 -17.511 24.713 1.00 82.50 421 ARG A CA 1
ATOM 3326 C C . ARG A 1 421 ? -19.722 -18.030 24.994 1.00 82.50 421 ARG A C 1
ATOM 3328 O O . ARG A 1 421 ? -19.021 -18.503 24.098 1.00 82.50 421 ARG A O 1
ATOM 3335 N N . SER A 1 422 ? -19.295 -17.961 26.253 1.00 86.19 422 SER A N 1
ATOM 3336 C CA . SER A 1 422 ? -17.997 -18.483 26.694 1.00 86.19 422 SER A CA 1
ATOM 3337 C C . SER A 1 422 ? -18.134 -19.948 27.099 1.00 86.19 422 SER A C 1
ATOM 3339 O O . SER A 1 422 ? -18.930 -20.273 27.976 1.00 86.19 422 SER A O 1
ATOM 3341 N N . ILE A 1 423 ? -17.334 -20.831 26.505 1.00 89.56 423 ILE A N 1
ATOM 3342 C CA . ILE A 1 423 ? -17.415 -22.284 26.678 1.00 89.56 423 ILE A CA 1
ATOM 3343 C C . ILE A 1 423 ? -16.060 -22.830 27.135 1.00 89.56 423 ILE A C 1
ATOM 3345 O O . ILE A 1 423 ? -15.042 -22.639 26.471 1.00 89.56 423 ILE A O 1
ATOM 3349 N N . GLU A 1 424 ? -16.049 -23.579 28.232 1.00 90.19 424 GLU A N 1
ATOM 3350 C CA . GLU A 1 424 ? -14.914 -24.388 28.680 1.00 90.19 424 GLU A CA 1
ATOM 3351 C C . GLU A 1 424 ? -15.280 -25.876 28.632 1.00 90.19 424 GLU A C 1
ATOM 3353 O O . GLU A 1 424 ? -16.286 -26.304 29.193 1.00 90.19 424 GLU A O 1
ATOM 3358 N N . VAL A 1 425 ? -14.469 -26.675 27.945 1.00 87.94 425 VAL A N 1
ATOM 3359 C CA . VAL A 1 425 ? -14.655 -28.120 27.794 1.00 87.94 425 VAL A CA 1
ATOM 3360 C C . VAL A 1 425 ? -14.000 -28.840 28.978 1.00 87.94 425 VAL A C 1
ATOM 3362 O O . VAL A 1 425 ? -12.777 -28.814 29.114 1.00 87.94 425 VAL A O 1
ATOM 3365 N N . LEU A 1 426 ? -14.793 -29.515 29.817 1.00 85.00 426 LEU A N 1
ATOM 3366 C CA . LEU A 1 426 ? -14.294 -30.177 31.032 1.00 85.00 426 LEU A CA 1
ATOM 3367 C C . LEU A 1 426 ? -13.651 -31.545 30.722 1.00 85.00 426 LEU A C 1
ATOM 3369 O O . LEU A 1 426 ? -14.175 -32.283 29.899 1.00 85.00 426 LEU A O 1
ATOM 3373 N N . PRO A 1 427 ? -12.532 -31.943 31.348 1.00 78.25 427 PRO A N 1
ATOM 3374 C CA . PRO A 1 427 ? -11.914 -33.249 31.096 1.00 78.25 427 PRO A CA 1
ATOM 3375 C C . PRO A 1 427 ? -12.775 -34.413 31.623 1.00 78.25 427 PRO A C 1
ATOM 3377 O O . PRO A 1 427 ? -13.491 -34.265 32.612 1.00 78.25 427 PRO A O 1
ATOM 3380 N N . GLU A 1 428 ? -12.673 -35.596 31.004 1.00 72.25 428 GLU A N 1
ATOM 3381 C CA . GLU A 1 428 ? -13.358 -36.797 31.506 1.00 72.25 428 GLU A CA 1
ATOM 3382 C C . GLU A 1 428 ? -12.760 -37.247 32.847 1.00 72.25 428 GLU A C 1
ATOM 3384 O O . GLU A 1 428 ? -11.582 -37.596 32.946 1.00 72.25 428 GLU A O 1
ATOM 3389 N N . GLY A 1 429 ? -13.585 -37.238 33.894 1.00 65.00 429 GLY A N 1
ATOM 3390 C CA . GLY A 1 429 ? -13.244 -37.781 35.205 1.00 65.00 429 GLY A CA 1
ATOM 3391 C C . GLY A 1 429 ? -13.664 -39.245 35.371 1.00 65.00 429 GLY A C 1
ATOM 3392 O O . GLY A 1 429 ? -14.467 -39.784 34.616 1.00 65.00 429 GLY A O 1
ATOM 3393 N N . VAL A 1 430 ? -13.172 -39.888 36.436 1.00 59.31 430 VAL A N 1
ATOM 3394 C CA . VAL A 1 430 ? -13.582 -41.253 36.842 1.00 59.31 430 VAL A CA 1
ATOM 3395 C C . VAL A 1 430 ? -15.062 -41.299 37.276 1.00 59.31 430 VAL A C 1
ATOM 3397 O O . VAL A 1 430 ? -15.697 -42.352 37.263 1.00 59.31 430 VAL A O 1
ATOM 3400 N N . THR A 1 431 ? -15.630 -40.150 37.648 1.00 67.88 431 THR A N 1
ATOM 3401 C CA . THR A 1 431 ? -17.033 -39.972 38.046 1.00 67.88 431 THR A CA 1
ATOM 3402 C C . THR A 1 431 ? -17.805 -39.176 36.998 1.00 67.88 431 THR A C 1
ATOM 3404 O O . THR A 1 431 ? -17.253 -38.265 36.391 1.00 67.88 431 THR A O 1
ATOM 3407 N N . SER A 1 432 ? -19.098 -39.473 36.829 1.00 74.31 432 SER A N 1
ATOM 3408 C CA . SER A 1 432 ? -19.983 -38.753 35.901 1.00 74.31 432 SER A CA 1
ATOM 3409 C C . SER A 1 432 ? -20.032 -37.260 36.253 1.00 74.31 432 SER A C 1
ATOM 3411 O O . SER A 1 432 ? -20.540 -36.908 37.314 1.00 74.31 432 SER A O 1
ATOM 3413 N N . SER A 1 433 ? -19.529 -36.399 35.371 1.00 79.50 433 SER A N 1
ATOM 3414 C CA . SER A 1 433 ? -19.521 -34.938 35.526 1.00 79.50 433 SER A CA 1
ATOM 3415 C C . SER A 1 433 ? -20.221 -34.258 34.345 1.00 79.50 433 SER A C 1
ATOM 3417 O O . SER A 1 433 ? -20.561 -34.952 33.380 1.00 79.50 433 SER A O 1
ATOM 3419 N N . PRO A 1 434 ? -20.459 -32.937 34.425 1.00 85.62 434 PRO A N 1
ATOM 3420 C CA . PRO A 1 434 ? -20.941 -32.148 33.304 1.00 85.62 434 PRO A CA 1
ATOM 3421 C C . PRO A 1 434 ? -19.886 -32.040 32.199 1.00 85.62 434 PRO A C 1
ATOM 3423 O O . PRO A 1 434 ? -18.687 -32.031 32.493 1.00 85.62 434 PRO A O 1
ATOM 3426 N N . ASP A 1 435 ? -20.327 -31.950 30.947 1.00 82.62 435 ASP A N 1
ATOM 3427 C CA . ASP A 1 435 ? -19.432 -31.892 29.782 1.00 82.62 435 ASP A CA 1
ATOM 3428 C C . ASP A 1 435 ? -18.729 -30.530 29.605 1.00 82.62 435 ASP A C 1
ATOM 3430 O O . ASP A 1 435 ? -17.592 -30.476 29.117 1.00 82.62 435 ASP A O 1
ATOM 3434 N N . PHE A 1 436 ? -19.390 -29.436 30.005 1.00 90.69 436 PHE A N 1
ATOM 3435 C CA . PHE A 1 436 ? -18.953 -28.062 29.744 1.00 90.69 436 PHE A CA 1
ATOM 3436 C C . PHE A 1 436 ? -19.122 -27.139 30.959 1.00 90.69 436 PHE A C 1
ATOM 3438 O O . PHE A 1 436 ? -19.896 -27.411 31.877 1.00 90.69 436 PHE A O 1
ATOM 3445 N N . VAL A 1 437 ? -18.455 -25.988 30.921 1.00 88.31 437 VAL A N 1
ATOM 3446 C CA . VAL A 1 437 ? -18.852 -24.775 31.643 1.00 88.31 437 VAL A CA 1
ATOM 3447 C C . VAL A 1 437 ? -19.228 -23.732 30.598 1.00 88.31 437 VAL A C 1
ATOM 3449 O O . VAL A 1 437 ? -18.375 -23.324 29.814 1.00 88.31 437 VAL A O 1
ATOM 3452 N N . VAL A 1 438 ? -20.495 -23.321 30.560 1.00 87.75 438 VAL A N 1
ATOM 3453 C CA . VAL A 1 438 ? -20.986 -22.311 29.612 1.00 87.75 438 VAL A CA 1
ATOM 3454 C C . VAL A 1 438 ? -21.406 -21.074 30.394 1.00 87.75 438 VAL A C 1
ATOM 3456 O O . VAL A 1 438 ? -22.239 -21.163 31.292 1.00 87.75 438 VAL A O 1
ATOM 3459 N N . ASP A 1 439 ? -20.771 -19.939 30.104 1.00 86.56 439 ASP A N 1
ATOM 3460 C CA . ASP A 1 439 ? -20.924 -18.660 30.816 1.00 86.56 439 ASP A CA 1
ATOM 3461 C C . ASP A 1 439 ? -20.781 -18.785 32.345 1.00 86.56 439 ASP A C 1
ATOM 3463 O O . ASP A 1 439 ? -21.471 -18.130 33.122 1.00 86.56 439 ASP A O 1
ATOM 3467 N N . GLY A 1 440 ? -19.875 -19.663 32.786 1.00 83.25 440 GLY A N 1
ATOM 3468 C CA . GLY A 1 440 ? -19.608 -19.919 34.205 1.00 83.25 440 GLY A CA 1
ATOM 3469 C C . GLY A 1 440 ? -20.513 -20.968 34.863 1.00 83.25 440 GLY A C 1
ATOM 3470 O O . GLY A 1 440 ? -20.278 -21.304 36.022 1.00 83.25 440 GLY A O 1
ATOM 3471 N N . LEU A 1 441 ? -21.494 -21.530 34.147 1.00 88.19 441 LEU A N 1
ATOM 3472 C CA . LEU A 1 441 ? -22.406 -22.561 34.657 1.00 88.19 441 LEU A CA 1
ATOM 3473 C C . LEU A 1 441 ? -21.988 -23.960 34.204 1.00 88.19 441 LEU A C 1
ATOM 3475 O O . LEU A 1 441 ? -21.769 -24.184 33.008 1.00 88.19 441 LEU A O 1
ATOM 3479 N N . LYS A 1 442 ? -21.941 -24.937 35.122 1.00 89.81 442 LYS A N 1
ATOM 3480 C CA . LYS A 1 442 ? -21.654 -26.329 34.747 1.00 89.81 442 LYS A CA 1
ATOM 3481 C C . LYS A 1 442 ? -22.807 -26.874 33.915 1.00 89.81 442 LYS A C 1
ATOM 3483 O O . LYS A 1 442 ? -23.913 -27.069 34.415 1.00 89.81 442 LYS A O 1
ATOM 3488 N N . THR A 1 443 ? -22.541 -27.112 32.643 1.00 92.31 443 THR A N 1
ATOM 3489 C CA . THR A 1 443 ? -23.559 -27.381 31.637 1.00 92.31 443 THR A CA 1
ATOM 3490 C C . THR A 1 443 ? -23.370 -28.771 31.055 1.00 92.31 443 THR A C 1
ATOM 3492 O O . THR A 1 443 ? -22.305 -29.108 30.539 1.00 92.31 443 THR A O 1
ATOM 3495 N N . GLU A 1 444 ? -24.424 -29.576 31.117 1.00 92.62 444 GLU A N 1
ATOM 3496 C CA . GLU A 1 444 ? -24.487 -30.864 30.432 1.00 92.62 444 GLU A CA 1
ATOM 3497 C C . GLU A 1 444 ? -25.090 -30.696 29.036 1.00 92.62 444 GLU A C 1
ATOM 3499 O O . GLU A 1 444 ? -26.048 -29.939 28.865 1.00 92.62 444 GLU A O 1
ATOM 3504 N N . LEU A 1 445 ? -24.590 -31.446 28.047 1.00 91.56 445 LEU A N 1
ATOM 3505 C CA . LEU A 1 445 ? -25.190 -31.496 26.716 1.00 91.56 445 LEU A CA 1
ATOM 3506 C C . LEU A 1 445 ? -25.790 -32.873 26.445 1.00 91.56 445 LEU A C 1
ATOM 3508 O O . LEU A 1 445 ? -25.126 -33.905 26.507 1.00 91.56 445 LEU A O 1
ATOM 3512 N N . LYS A 1 446 ? -27.072 -32.911 26.082 1.00 91.06 446 LYS A N 1
ATOM 3513 C CA . LYS A 1 446 ? -27.732 -34.136 25.615 1.00 91.06 446 LYS A CA 1
ATOM 3514 C C . LYS A 1 446 ? -28.311 -33.935 24.227 1.00 91.06 446 LYS A C 1
ATOM 3516 O O . LYS A 1 446 ? -28.882 -32.899 23.923 1.00 91.06 446 LYS A O 1
ATOM 3521 N N . THR A 1 447 ? -28.250 -34.981 23.406 1.00 90.00 447 THR A N 1
ATOM 3522 C CA . THR A 1 447 ? -28.928 -35.014 22.102 1.00 90.00 447 THR A CA 1
ATOM 3523 C C . THR A 1 447 ? -29.983 -36.113 22.074 1.00 90.00 447 THR A C 1
ATOM 3525 O O . THR A 1 447 ? -29.743 -37.240 22.536 1.00 90.00 447 THR A O 1
ATOM 3528 N N . LEU A 1 448 ? -31.170 -35.817 21.547 1.00 90.06 448 LEU A N 1
ATOM 3529 C CA . LEU A 1 448 ? -32.234 -36.794 21.325 1.00 90.06 448 LEU A CA 1
ATOM 3530 C C . LEU A 1 448 ? -32.194 -37.255 19.867 1.00 90.06 448 LEU A C 1
ATOM 3532 O O . LEU A 1 448 ? -32.355 -36.449 18.964 1.00 90.06 448 LEU A O 1
ATOM 3536 N N . LYS A 1 449 ? -31.964 -38.554 19.643 1.00 85.44 449 LYS A N 1
ATOM 3537 C CA . LYS A 1 449 ? -31.829 -39.122 18.290 1.00 85.44 449 LYS A CA 1
ATOM 3538 C C . LYS A 1 449 ? -33.158 -39.556 17.665 1.00 85.44 449 LYS A C 1
ATOM 3540 O O . LYS A 1 449 ? -33.290 -39.498 16.456 1.00 85.44 449 LYS A O 1
ATOM 3545 N N . ASN A 1 450 ? -34.112 -40.002 18.483 1.00 86.38 450 ASN A N 1
ATOM 3546 C CA . ASN A 1 450 ? -35.404 -40.527 18.038 1.00 86.38 450 ASN A CA 1
ATOM 3547 C C . ASN A 1 450 ? -36.532 -39.743 18.708 1.00 86.38 450 ASN A C 1
ATOM 3549 O O . ASN A 1 450 ? -36.393 -39.355 19.870 1.00 86.38 450 ASN A O 1
ATOM 3553 N N . HIS A 1 451 ? -37.657 -39.585 18.015 1.00 86.12 451 HIS A N 1
ATOM 3554 C CA . HIS A 1 451 ? -38.849 -38.911 18.525 1.00 86.12 451 HIS A CA 1
ATOM 3555 C C . HIS A 1 451 ? -39.490 -39.709 19.685 1.00 86.12 451 HIS A C 1
ATOM 3557 O O . HIS A 1 451 ? -40.315 -40.597 19.475 1.00 86.12 451 HIS A O 1
ATOM 3563 N N . ASN A 1 452 ? -39.042 -39.472 20.925 1.00 83.69 452 ASN A N 1
ATOM 3564 C CA . ASN A 1 452 ? -39.506 -40.190 22.118 1.00 83.69 452 ASN A CA 1
ATOM 3565 C C . ASN A 1 452 ? -39.453 -39.305 23.375 1.00 83.69 452 ASN A C 1
ATOM 3567 O O . ASN A 1 452 ? -38.388 -39.103 23.964 1.00 83.69 452 ASN A O 1
ATOM 3571 N N . LEU A 1 453 ? -40.628 -38.864 23.835 1.00 80.69 453 LEU A N 1
ATOM 3572 C CA . LEU A 1 453 ? -40.783 -37.957 24.979 1.00 80.69 453 LEU A CA 1
ATOM 3573 C C . LEU A 1 453 ? -40.352 -38.574 26.325 1.00 80.69 453 LEU A C 1
ATOM 3575 O O . LEU A 1 453 ? -39.899 -37.860 27.219 1.00 80.69 453 LEU A O 1
ATOM 3579 N N . ASN A 1 454 ? -40.455 -39.897 26.495 1.00 78.62 454 ASN A N 1
ATOM 3580 C CA . ASN A 1 454 ? -40.096 -40.566 27.756 1.00 78.62 454 ASN A CA 1
ATOM 3581 C C . ASN A 1 454 ? -38.576 -40.651 27.945 1.00 78.62 454 ASN A C 1
ATOM 3583 O O . ASN A 1 454 ? -38.073 -40.587 29.067 1.00 78.62 454 ASN A O 1
ATOM 3587 N N . THR A 1 455 ? -37.833 -40.748 26.839 1.00 79.31 455 THR A N 1
ATOM 3588 C CA . THR A 1 455 ? -36.365 -40.734 26.868 1.00 79.31 455 THR A CA 1
ATOM 3589 C C . THR A 1 455 ? -35.852 -39.379 27.360 1.00 79.31 455 THR A C 1
ATOM 3591 O O . THR A 1 455 ? -34.832 -39.318 28.049 1.00 79.31 455 THR A O 1
ATOM 3594 N N . THR A 1 456 ? -36.577 -38.296 27.070 1.00 77.69 456 THR A N 1
ATOM 3595 C CA . THR A 1 456 ? -36.215 -36.927 27.446 1.00 77.69 456 THR A CA 1
ATOM 3596 C C . THR A 1 456 ? -36.137 -36.743 28.962 1.00 77.69 456 THR A C 1
ATOM 3598 O O . THR A 1 456 ? -35.099 -36.310 29.456 1.00 77.69 456 THR A O 1
ATOM 3601 N N . LEU A 1 457 ? -37.152 -37.189 29.711 1.00 82.06 457 LEU A N 1
ATOM 3602 C CA . LEU A 1 457 ? -37.186 -37.083 31.180 1.00 82.06 457 LEU A CA 1
ATOM 3603 C C . LEU A 1 457 ? -36.006 -37.791 31.855 1.00 82.06 457 LEU A C 1
ATOM 3605 O O . LEU A 1 457 ? -35.317 -37.206 32.684 1.00 82.06 457 LEU A O 1
ATOM 3609 N N . SER A 1 458 ? -35.709 -39.022 31.432 1.00 83.81 458 SER A N 1
ATOM 3610 C CA . SER A 1 458 ? -34.615 -39.805 32.022 1.00 83.81 458 SER A CA 1
ATOM 3611 C C . SER A 1 458 ? -33.235 -39.151 31.864 1.00 83.81 458 SER A C 1
ATOM 3613 O O . SER A 1 458 ? -32.360 -39.320 32.716 1.00 83.81 458 SER A O 1
ATOM 3615 N N . LYS A 1 459 ? -33.021 -38.398 30.775 1.00 87.44 459 LYS A N 1
ATOM 3616 C CA . LYS A 1 459 ? -31.758 -37.688 30.540 1.00 87.44 459 LYS A CA 1
ATOM 3617 C C . LYS A 1 459 ? -31.659 -36.408 31.360 1.00 87.44 459 LYS A C 1
ATOM 3619 O O . LYS A 1 459 ? -30.565 -36.120 31.835 1.00 87.44 459 LYS A O 1
ATOM 3624 N N . ILE A 1 460 ? -32.777 -35.707 31.561 1.00 87.06 460 ILE A N 1
ATOM 3625 C CA . ILE A 1 460 ? -32.860 -34.552 32.466 1.00 87.06 460 ILE A CA 1
ATOM 3626 C C . ILE A 1 460 ? -32.493 -34.998 33.883 1.00 87.06 460 ILE A C 1
ATOM 3628 O O . ILE A 1 460 ? -31.571 -34.457 34.484 1.00 87.06 460 ILE A O 1
ATOM 3632 N N . ASP A 1 461 ? -33.104 -36.082 34.363 1.00 84.31 461 ASP A N 1
ATOM 3633 C CA . ASP A 1 461 ? -32.796 -36.636 35.685 1.00 84.31 461 ASP A CA 1
ATOM 3634 C C . ASP A 1 461 ? -31.320 -37.008 35.852 1.00 84.31 461 ASP A C 1
ATOM 3636 O O . ASP A 1 461 ? -30.737 -36.823 36.919 1.00 84.31 461 ASP A O 1
ATOM 3640 N N . LYS A 1 462 ? -30.706 -37.568 34.803 1.00 86.25 462 LYS A N 1
ATOM 3641 C CA . LYS A 1 462 ? -29.293 -37.952 34.832 1.00 86.25 462 LYS A CA 1
ATOM 3642 C C . LYS A 1 462 ? -28.384 -36.722 34.912 1.00 86.25 462 LYS A C 1
ATOM 3644 O O . LYS A 1 462 ? -27.451 -36.743 35.713 1.00 86.25 462 LYS A O 1
ATOM 3649 N N . ALA A 1 463 ? -28.671 -35.684 34.128 1.00 87.69 463 ALA A N 1
ATOM 3650 C CA . ALA A 1 463 ? -27.881 -34.456 34.093 1.00 87.69 463 ALA A CA 1
ATOM 3651 C C . ALA A 1 463 ? -27.850 -33.767 35.468 1.00 87.69 463 ALA A C 1
ATOM 3653 O O . ALA A 1 463 ? -26.783 -33.538 36.033 1.00 87.69 463 ALA A O 1
ATOM 3654 N N . PHE A 1 464 ? -29.014 -33.537 36.071 1.00 88.06 464 PHE A N 1
ATOM 3655 C CA . PHE A 1 464 ? -29.078 -32.837 37.355 1.00 88.06 464 PHE A CA 1
ATOM 3656 C C . PHE A 1 464 ? -28.788 -33.759 38.546 1.00 88.06 464 PHE A C 1
ATOM 3658 O O . PHE A 1 464 ? -27.998 -33.424 39.422 1.00 88.06 464 PHE A O 1
ATOM 3665 N N . GLY A 1 465 ? -29.379 -34.956 38.577 1.00 80.25 465 GLY A N 1
ATOM 3666 C CA . GLY A 1 465 ? -29.322 -35.841 39.745 1.00 80.25 465 GLY A CA 1
ATOM 3667 C C . GLY A 1 465 ? -28.066 -36.708 39.855 1.00 80.25 465 GLY A C 1
ATOM 3668 O O . GLY A 1 465 ? -27.725 -37.130 40.957 1.00 80.25 465 GLY A O 1
ATOM 3669 N N . LYS A 1 466 ? -27.384 -37.015 38.740 1.00 79.44 466 LYS A N 1
ATOM 3670 C CA . LYS A 1 466 ? -26.168 -37.857 38.746 1.00 79.44 466 LYS A CA 1
ATOM 3671 C C . LYS A 1 466 ? -24.905 -37.114 38.330 1.00 79.44 466 LYS A C 1
ATOM 3673 O O . LYS A 1 466 ? -23.839 -37.492 38.799 1.00 79.44 466 LYS A O 1
ATOM 3678 N N . GLN A 1 467 ? -25.017 -36.127 37.442 1.00 82.81 467 GLN A N 1
ATOM 3679 C CA . GLN A 1 467 ? -23.865 -35.379 36.924 1.00 82.81 467 GLN A CA 1
ATOM 3680 C C . GLN A 1 467 ? -23.650 -34.052 37.659 1.00 82.81 467 GLN A C 1
ATOM 3682 O O . GLN A 1 467 ? -22.557 -33.507 37.582 1.00 82.81 467 GLN A O 1
ATOM 3687 N N . GLY A 1 468 ? -24.642 -33.557 38.410 1.00 83.81 468 GLY A N 1
ATOM 3688 C CA . GLY A 1 468 ? -24.519 -32.311 39.171 1.00 83.81 468 GLY A CA 1
ATOM 3689 C C . GLY A 1 468 ? -24.361 -31.082 38.275 1.00 83.81 468 GLY A C 1
ATOM 3690 O O . GLY A 1 468 ? -23.553 -30.208 38.581 1.00 83.81 468 GLY A O 1
ATOM 3691 N N . ALA A 1 469 ? -25.067 -31.060 37.142 1.00 89.38 469 ALA A N 1
ATOM 3692 C CA . ALA A 1 469 ? -25.101 -29.911 36.247 1.00 89.38 469 ALA A CA 1
ATOM 3693 C C . ALA A 1 469 ? -25.974 -28.784 36.825 1.00 89.38 469 ALA A C 1
ATOM 3695 O O . ALA A 1 469 ? -27.028 -29.055 37.396 1.00 89.38 469 ALA A O 1
ATOM 3696 N N . ASP A 1 470 ? -25.552 -27.536 36.631 1.00 89.44 470 ASP A N 1
ATOM 3697 C CA . ASP A 1 470 ? -26.334 -26.330 36.935 1.00 89.44 470 ASP A CA 1
ATOM 3698 C C . ASP A 1 470 ? -27.291 -25.997 35.772 1.00 89.44 470 ASP A C 1
ATOM 3700 O O . ASP A 1 470 ? -28.380 -25.448 35.967 1.00 89.44 470 ASP A O 1
ATOM 3704 N N . ALA A 1 471 ? -26.896 -26.375 34.550 1.00 91.69 471 ALA A N 1
ATOM 3705 C CA . ALA A 1 471 ? -27.667 -26.200 33.328 1.00 91.69 471 ALA A CA 1
ATOM 3706 C C . ALA A 1 471 ? -27.629 -27.448 32.427 1.00 91.69 471 ALA A C 1
ATOM 3708 O O . ALA A 1 471 ? -26.661 -28.210 32.407 1.00 91.69 471 ALA A O 1
ATOM 3709 N N . LEU A 1 472 ? -28.678 -27.645 31.634 1.00 92.88 472 LEU A N 1
ATOM 3710 C CA . LEU A 1 472 ? -28.772 -28.684 30.615 1.00 92.88 472 LEU A CA 1
ATOM 3711 C C . LEU A 1 472 ? -29.148 -28.053 29.279 1.00 92.88 472 LEU A C 1
ATOM 3713 O O . LEU A 1 472 ? -30.251 -27.529 29.134 1.00 92.88 472 LEU A O 1
ATOM 3717 N N . ILE A 1 473 ? -28.276 -28.200 28.285 1.00 93.88 473 ILE A N 1
ATOM 3718 C CA . ILE A 1 473 ? -28.623 -27.961 26.885 1.00 93.88 473 ILE A CA 1
ATOM 3719 C C . ILE A 1 473 ? -29.087 -29.292 26.300 1.00 93.88 473 ILE A C 1
ATOM 3721 O O . ILE A 1 473 ? -28.350 -30.281 26.278 1.00 93.88 473 ILE A O 1
ATOM 3725 N N . TYR A 1 474 ? -30.332 -29.339 25.837 1.00 93.00 474 TYR A N 1
ATOM 3726 C CA . TYR A 1 474 ? -30.910 -30.526 25.227 1.00 93.00 474 TYR A CA 1
ATOM 3727 C C . TYR A 1 474 ? -31.224 -30.266 23.752 1.00 93.00 474 TYR A C 1
ATOM 3729 O O . TYR A 1 474 ? -32.270 -29.716 23.405 1.00 93.00 474 TYR A O 1
ATOM 3737 N N . ASP A 1 475 ? -30.339 -30.735 22.869 1.00 92.50 475 ASP A N 1
ATOM 3738 C CA . ASP A 1 475 ? -30.574 -30.731 21.428 1.00 92.50 475 ASP A CA 1
ATOM 3739 C C . ASP A 1 475 ? -31.588 -31.816 21.042 1.00 92.50 475 ASP A C 1
ATOM 3741 O O . ASP A 1 475 ? -31.264 -33.006 20.924 1.00 92.50 475 ASP A O 1
ATOM 3745 N N . VAL A 1 476 ? -32.846 -31.405 20.882 1.00 91.94 476 VAL A N 1
ATOM 3746 C CA . VAL A 1 476 ? -33.962 -32.276 20.494 1.00 91.94 476 VAL A CA 1
ATOM 3747 C C . VAL A 1 476 ? -34.344 -32.135 19.021 1.00 91.94 476 VAL A C 1
ATOM 3749 O O . VAL A 1 476 ? -35.247 -32.839 18.564 1.00 91.94 476 VAL A O 1
ATOM 3752 N N . ARG A 1 477 ? -33.617 -31.312 18.247 1.00 90.94 477 ARG A N 1
ATOM 3753 C CA . ARG A 1 477 ? -33.827 -31.134 16.799 1.00 90.94 477 ARG A CA 1
ATOM 3754 C C . ARG A 1 477 ? -33.744 -32.450 16.026 1.00 90.94 477 ARG A C 1
ATOM 3756 O O . ARG A 1 477 ? -34.642 -32.683 15.221 1.00 90.94 477 ARG A O 1
ATOM 3763 N N . PRO A 1 478 ? -32.767 -33.354 16.269 1.00 88.62 478 PRO A N 1
ATOM 3764 C CA . PRO A 1 478 ? -32.702 -34.610 15.520 1.00 88.62 478 PRO A CA 1
ATOM 3765 C C . PRO A 1 478 ? -33.881 -35.547 15.820 1.00 88.62 478 PRO A C 1
ATOM 3767 O O . PRO A 1 478 ? -34.258 -36.349 14.974 1.00 88.62 478 PRO A O 1
ATOM 3770 N N . GLY A 1 479 ? -34.486 -35.426 17.006 1.00 86.50 479 GLY A N 1
ATOM 3771 C CA . GLY A 1 479 ? -35.713 -36.130 17.376 1.00 86.50 479 GLY A CA 1
ATOM 3772 C C . GLY A 1 479 ? -36.992 -35.462 16.861 1.00 86.50 479 GLY A C 1
ATOM 3773 O O . GLY A 1 479 ? -38.060 -36.041 17.024 1.00 86.50 479 GLY A O 1
ATOM 3774 N N . GLY A 1 480 ? -36.907 -34.269 16.263 1.00 88.81 480 GLY A N 1
ATOM 3775 C CA . GLY A 1 480 ? -38.043 -33.557 15.675 1.00 88.81 480 GLY A CA 1
ATOM 3776 C C . GLY A 1 480 ? -39.118 -33.135 16.678 1.00 88.81 480 GLY A C 1
ATOM 3777 O O . GLY A 1 480 ? -40.290 -33.156 16.327 1.00 88.81 480 GLY A O 1
ATOM 3778 N N . LEU A 1 481 ? -38.750 -32.825 17.925 1.00 89.50 481 LEU A N 1
ATOM 3779 C CA . LEU A 1 481 ? -39.717 -32.360 18.928 1.00 89.50 481 LEU A CA 1
ATOM 3780 C C . LEU A 1 481 ? -40.138 -30.914 18.643 1.00 89.50 481 LEU A C 1
ATOM 3782 O O . LEU A 1 481 ? -39.289 -30.068 18.349 1.00 89.50 481 LEU A O 1
ATOM 3786 N N . THR A 1 482 ? -41.433 -30.647 18.782 1.00 90.19 482 THR A N 1
ATOM 3787 C CA . THR A 1 482 ? -42.056 -29.314 18.698 1.00 90.19 482 THR A CA 1
ATOM 3788 C C . THR A 1 482 ? -42.026 -28.590 20.049 1.00 90.19 482 THR A C 1
ATOM 3790 O O . THR A 1 482 ? -41.811 -29.208 21.099 1.00 90.19 482 THR A O 1
ATOM 3793 N N . LYS A 1 483 ? -42.283 -27.276 20.062 1.00 90.19 483 LYS A N 1
ATOM 3794 C CA . LYS A 1 483 ? -42.402 -26.490 21.304 1.00 90.19 483 LYS A CA 1
ATOM 3795 C C . LYS A 1 483 ? -43.518 -27.007 22.210 1.00 90.19 483 LYS A C 1
ATOM 3797 O O . LYS A 1 483 ? -43.320 -27.091 23.419 1.00 90.19 483 LYS A O 1
ATOM 3802 N N . LEU A 1 484 ? -44.646 -27.422 21.629 1.00 88.19 484 LEU A N 1
ATOM 3803 C CA . LEU A 1 484 ? -45.784 -27.973 22.373 1.00 88.19 484 LEU A CA 1
ATOM 3804 C C . LEU A 1 484 ? -45.418 -29.284 23.090 1.00 88.19 484 LEU A C 1
ATOM 3806 O O . LEU A 1 484 ? -45.807 -29.518 24.232 1.00 88.19 484 LEU A O 1
ATOM 3810 N N . GLU A 1 485 ? -44.644 -30.154 22.442 1.00 88.31 485 GLU A N 1
ATOM 3811 C CA . GLU A 1 485 ? -44.182 -31.405 23.057 1.00 88.31 485 GLU A CA 1
ATOM 3812 C C . GLU A 1 485 ? -43.136 -31.156 24.146 1.00 88.31 485 GLU A C 1
ATOM 3814 O O . GLU A 1 485 ? -43.127 -31.845 25.169 1.00 88.31 485 GLU A O 1
ATOM 3819 N N . VAL A 1 486 ? -42.279 -30.150 23.960 1.00 89.81 486 VAL A N 1
ATOM 3820 C CA . VAL A 1 486 ? -41.347 -29.687 24.994 1.00 89.81 486 VAL A CA 1
ATOM 3821 C C . VAL A 1 486 ? -42.091 -29.123 26.206 1.00 89.81 486 VAL A C 1
ATOM 3823 O O . VAL A 1 486 ? -41.718 -29.441 27.332 1.00 89.81 486 VAL A O 1
ATOM 3826 N N . GLU A 1 487 ? -43.183 -28.388 26.009 1.00 89.25 487 GLU A N 1
ATOM 3827 C CA . GLU A 1 487 ? -44.037 -27.893 27.096 1.00 89.25 487 GLU A CA 1
ATOM 3828 C C . GLU A 1 487 ? -44.692 -29.045 27.880 1.00 89.25 487 GLU A C 1
ATOM 3830 O O . GLU A 1 487 ? -44.701 -29.057 29.114 1.00 89.25 487 GLU A O 1
ATOM 3835 N N . GLN A 1 488 ? -45.142 -30.098 27.190 1.00 88.75 488 GLN A N 1
ATOM 3836 C CA . GLN A 1 488 ? -45.614 -31.320 27.853 1.00 88.75 488 GLN A CA 1
ATOM 3837 C C . GLN A 1 488 ? -44.511 -32.000 28.674 1.00 88.75 488 GLN A C 1
ATOM 3839 O O . GLN A 1 488 ? -44.776 -32.520 29.761 1.00 88.75 488 GLN A O 1
ATOM 3844 N N . ILE A 1 489 ? -43.273 -32.020 28.170 1.00 87.19 489 ILE A N 1
ATOM 3845 C CA . ILE A 1 489 ? -42.117 -32.542 28.908 1.00 87.19 489 ILE A CA 1
ATOM 3846 C C . ILE A 1 489 ? -41.832 -31.664 30.128 1.00 87.19 489 ILE A C 1
ATOM 3848 O O . ILE A 1 489 ? -41.645 -32.210 31.214 1.00 87.19 489 ILE A O 1
ATOM 3852 N N . TYR A 1 490 ? -41.863 -30.340 29.983 1.00 87.06 490 TYR A N 1
ATOM 3853 C CA . TYR A 1 490 ? -41.681 -29.386 31.074 1.00 87.06 490 TYR A CA 1
ATOM 3854 C C . TYR A 1 490 ? -42.683 -29.623 32.209 1.00 87.06 490 TYR A C 1
ATOM 3856 O O . TYR A 1 490 ? -42.268 -29.828 33.347 1.00 87.06 490 TYR A O 1
ATOM 3864 N N . HIS A 1 491 ? -43.981 -29.751 31.915 1.00 86.69 491 HIS A N 1
ATOM 3865 C CA . HIS A 1 491 ? -44.982 -30.058 32.945 1.00 86.69 491 HIS A CA 1
ATOM 3866 C C . HIS A 1 491 ? -44.716 -31.387 33.671 1.00 86.69 491 HIS A C 1
ATOM 3868 O O . HIS A 1 491 ? -44.943 -31.496 34.879 1.00 86.69 491 HIS A O 1
ATOM 3874 N N . ARG A 1 492 ? -44.193 -32.400 32.966 1.00 85.94 492 ARG A N 1
ATOM 3875 C CA . ARG A 1 492 ? -43.786 -33.674 33.585 1.00 85.94 492 ARG A CA 1
ATOM 3876 C C . ARG A 1 492 ? -42.542 -33.521 34.465 1.00 85.94 492 ARG A C 1
ATOM 3878 O O . ARG A 1 492 ? -42.466 -34.180 35.500 1.00 85.94 492 ARG A O 1
ATOM 3885 N N . VAL A 1 493 ? -41.594 -32.662 34.082 1.00 85.88 493 VAL A N 1
ATOM 3886 C CA . VAL A 1 493 ? -40.438 -32.297 34.919 1.00 85.88 493 VAL A CA 1
ATOM 3887 C C . VAL A 1 493 ? -40.930 -31.587 36.181 1.00 85.88 493 VAL A C 1
ATOM 3889 O O . VAL A 1 493 ? -40.618 -32.046 37.276 1.00 85.88 493 VAL A O 1
ATOM 3892 N N . CYS A 1 494 ? -41.781 -30.565 36.058 1.00 84.50 494 CYS A N 1
ATOM 3893 C CA . CYS A 1 494 ? -42.352 -29.853 37.205 1.00 84.50 494 CYS A CA 1
ATOM 3894 C C . CYS A 1 494 ? -43.084 -30.788 38.170 1.00 84.50 494 CYS A C 1
ATOM 3896 O O . CYS A 1 494 ? -42.885 -30.709 39.381 1.00 84.50 494 CYS A O 1
ATOM 3898 N N . GLY A 1 495 ? -43.873 -31.731 37.647 1.00 83.69 495 GLY A N 1
ATOM 3899 C CA . GLY A 1 495 ? -44.546 -32.739 38.469 1.00 83.69 495 GLY A CA 1
ATOM 3900 C C . GLY A 1 495 ? -43.583 -33.632 39.264 1.00 83.69 495 GLY A C 1
ATOM 3901 O O . GLY A 1 495 ? -43.924 -34.080 40.355 1.00 83.69 495 GLY A O 1
ATOM 3902 N N . LYS A 1 496 ? -42.371 -33.872 38.752 1.00 82.75 496 LYS A N 1
ATOM 3903 C CA . LYS A 1 496 ? -41.340 -34.671 39.427 1.00 82.75 496 LYS A CA 1
ATOM 3904 C C . LYS A 1 496 ? -40.520 -33.870 40.444 1.00 82.75 496 LYS A C 1
ATOM 3906 O O . LYS A 1 496 ? -40.109 -34.428 41.458 1.00 82.75 496 LYS A O 1
ATOM 3911 N N . TYR A 1 497 ? -40.288 -32.588 40.182 1.00 82.06 497 TYR A N 1
ATOM 3912 C CA . TYR A 1 497 ? -39.469 -31.696 41.008 1.00 82.06 497 TYR A CA 1
ATOM 3913 C C . TYR A 1 497 ? -40.323 -30.760 41.886 1.00 82.06 497 TYR A C 1
ATOM 3915 O O . TYR A 1 497 ? -39.986 -29.597 42.086 1.00 82.06 497 TYR A O 1
ATOM 3923 N N . ASN A 1 498 ? -41.432 -31.273 42.438 1.00 80.88 498 ASN A N 1
ATOM 3924 C CA . ASN A 1 498 ? -42.312 -30.574 43.391 1.00 80.88 498 ASN A CA 1
ATOM 3925 C C . ASN A 1 498 ? -42.795 -29.182 42.930 1.00 80.88 498 ASN A C 1
ATOM 3927 O O . ASN A 1 498 ? -42.913 -28.263 43.737 1.00 80.88 498 ASN A O 1
ATOM 3931 N N . GLY A 1 499 ? -43.096 -29.027 41.640 1.00 73.12 499 GLY A N 1
ATOM 3932 C CA . GLY A 1 499 ? -43.608 -27.784 41.056 1.00 73.12 499 GLY A CA 1
ATOM 3933 C C . GLY A 1 499 ? -42.538 -26.839 40.501 1.00 73.12 499 GLY A C 1
ATOM 3934 O O . GLY A 1 499 ? -42.906 -25.848 39.882 1.00 73.12 499 GLY A O 1
ATOM 3935 N N . GLY A 1 500 ? -41.249 -27.152 40.664 1.00 78.25 500 GLY A N 1
ATOM 3936 C CA . GLY A 1 500 ? -40.129 -26.407 40.076 1.00 78.25 500 GLY A CA 1
ATOM 3937 C C . GLY A 1 500 ? -39.351 -27.218 39.039 1.00 78.25 500 GLY A C 1
ATOM 3938 O O . GLY A 1 500 ? -39.746 -28.320 38.666 1.00 78.25 500 GLY A O 1
ATOM 3939 N N . ILE A 1 501 ? -38.219 -26.692 38.581 1.00 83.25 501 ILE A N 1
ATOM 3940 C CA . ILE A 1 501 ? -37.252 -27.421 37.748 1.00 83.25 501 ILE A CA 1
ATOM 3941 C C . ILE A 1 501 ? -35.903 -27.527 38.478 1.00 83.25 501 ILE A C 1
ATOM 3943 O O . ILE A 1 501 ? -35.627 -26.725 39.363 1.00 83.25 501 ILE A O 1
ATOM 3947 N N . PRO A 1 502 ? -35.058 -28.524 38.168 1.00 81.88 502 PRO A N 1
ATOM 3948 C CA . PRO A 1 502 ? -33.820 -28.773 38.919 1.00 81.88 502 PRO A CA 1
ATOM 3949 C C . PRO A 1 502 ? -32.676 -27.776 38.670 1.00 81.88 502 PRO A C 1
ATOM 3951 O O . PRO A 1 502 ? -31.660 -27.850 39.353 1.00 81.88 502 PRO A O 1
ATOM 3954 N N . GLY A 1 503 ? -32.815 -26.898 37.680 1.00 87.50 503 GLY A N 1
ATOM 3955 C CA . GLY A 1 503 ? -31.800 -25.962 37.204 1.00 87.50 503 GLY A CA 1
ATOM 3956 C C . GLY A 1 503 ? -32.232 -25.388 35.856 1.00 87.50 503 GLY A C 1
ATOM 3957 O O . GLY A 1 503 ? -33.404 -25.496 35.492 1.00 87.50 503 GLY A O 1
ATOM 3958 N N . ILE A 1 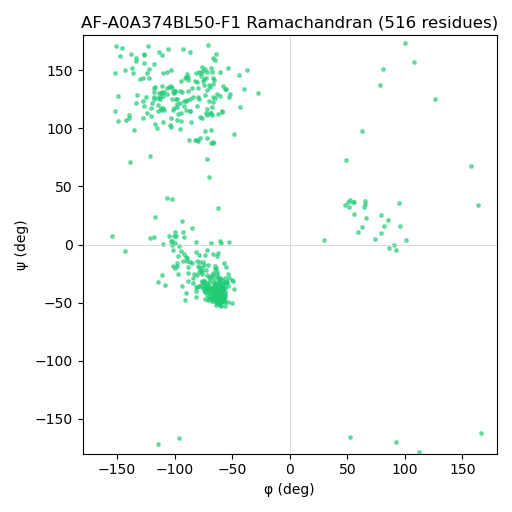504 ? -31.306 -24.808 35.092 1.00 91.06 504 ILE A N 1
ATOM 3959 C CA . ILE A 1 504 ? -31.634 -24.211 33.787 1.00 91.06 504 ILE A CA 1
ATOM 3960 C C . ILE A 1 504 ? -31.731 -25.310 32.725 1.00 91.06 504 ILE A C 1
ATOM 3962 O O . ILE A 1 504 ? -30.800 -26.091 32.552 1.00 91.06 504 ILE A O 1
ATOM 3966 N N . ILE A 1 505 ? -32.838 -25.374 31.985 1.00 91.75 505 ILE A N 1
ATOM 3967 C CA . ILE A 1 505 ? -33.023 -26.330 30.886 1.00 91.75 505 ILE A CA 1
ATOM 3968 C C . ILE A 1 505 ? -33.279 -25.566 29.591 1.00 91.75 505 ILE A C 1
ATOM 3970 O O . ILE A 1 505 ? -34.291 -24.884 29.451 1.00 91.75 505 ILE A O 1
ATOM 3974 N N . GLU A 1 506 ? -32.384 -25.725 28.624 1.00 93.50 506 GLU A N 1
ATOM 3975 C CA . GLU A 1 506 ? -32.466 -25.115 27.301 1.00 93.50 506 GLU A CA 1
ATOM 3976 C C . GLU A 1 506 ? -32.751 -26.202 26.252 1.00 93.50 506 GLU A C 1
ATOM 3978 O O . GLU A 1 506 ? -31.882 -27.003 25.904 1.00 93.50 506 GLU A O 1
ATOM 3983 N N . PHE A 1 507 ? -33.984 -26.259 25.746 1.00 92.50 507 PHE A N 1
ATOM 3984 C CA . PHE A 1 507 ? -34.384 -27.178 24.679 1.00 92.50 507 PHE A CA 1
ATOM 3985 C C . PHE A 1 507 ? -34.178 -26.541 23.313 1.00 92.50 507 PHE A C 1
ATOM 3987 O O . PHE A 1 507 ? -34.761 -25.501 23.010 1.00 92.50 507 PHE A O 1
ATOM 3994 N N . TRP A 1 508 ? -33.399 -27.188 22.451 1.00 93.06 508 TRP A N 1
ATOM 3995 C CA . TRP A 1 508 ? -33.228 -26.745 21.070 1.00 93.06 508 TRP A CA 1
ATOM 3996 C C . TRP A 1 508 ? -34.162 -27.572 20.199 1.00 93.06 508 TRP A C 1
ATOM 3998 O O . TRP A 1 508 ? -33.940 -28.768 20.009 1.00 93.06 508 TRP A O 1
ATOM 4008 N N . THR A 1 509 ? -35.239 -26.950 19.721 1.00 90.75 509 THR A N 1
ATOM 4009 C CA . THR A 1 509 ? -36.277 -27.595 18.903 1.00 90.75 509 THR A CA 1
ATOM 4010 C C . THR A 1 509 ? -36.160 -27.177 17.442 1.00 90.75 509 THR A C 1
ATOM 4012 O O . THR A 1 509 ? -35.446 -26.227 17.114 1.00 90.75 509 THR A O 1
ATOM 4015 N N . ILE A 1 510 ? -36.876 -27.866 16.549 1.00 83.31 510 ILE A N 1
ATOM 4016 C CA . ILE A 1 510 ? -36.977 -27.455 15.136 1.00 83.31 510 ILE A CA 1
ATOM 4017 C C . ILE A 1 510 ? -37.692 -26.100 14.962 1.00 83.31 510 ILE A C 1
ATOM 4019 O O . ILE A 1 510 ? -37.523 -25.444 13.942 1.00 83.31 510 ILE A O 1
ATOM 4023 N N . GLU A 1 511 ? -38.447 -25.661 15.973 1.00 86.88 511 GLU A N 1
ATOM 4024 C CA . GLU A 1 511 ? -39.201 -24.399 16.012 1.00 86.88 511 GLU A CA 1
ATOM 4025 C C . GLU A 1 511 ? -38.460 -23.286 16.784 1.00 86.88 511 GLU A C 1
ATOM 4027 O O . GLU A 1 511 ? -39.025 -22.221 17.059 1.00 86.88 511 GLU A O 1
ATOM 4032 N N . GLY A 1 512 ? -37.206 -23.533 17.176 1.00 84.50 512 GLY A N 1
ATOM 4033 C CA . GLY A 1 512 ? -36.357 -22.610 17.931 1.00 84.50 512 GLY A CA 1
ATOM 4034 C C . GLY A 1 512 ? -36.043 -23.075 19.356 1.00 84.50 512 GLY A C 1
ATOM 4035 O O . GLY A 1 512 ? -36.437 -24.161 19.790 1.00 84.50 512 GLY A O 1
ATOM 4036 N N . LYS A 1 513 ? -35.298 -22.249 20.091 1.00 89.88 513 LYS A N 1
ATOM 4037 C CA . LYS A 1 513 ? -34.874 -22.541 21.465 1.00 89.88 513 LYS A CA 1
ATOM 4038 C C . LYS A 1 513 ? -35.976 -22.199 22.470 1.00 89.88 513 LYS A C 1
ATOM 4040 O O . LYS A 1 513 ? -36.667 -21.193 22.313 1.00 89.88 513 LYS A O 1
ATOM 4045 N N . VAL A 1 514 ? -36.135 -23.035 23.492 1.00 89.94 514 VAL A N 1
ATOM 4046 C CA . VAL A 1 514 ? -37.043 -22.817 24.627 1.00 89.94 514 VAL A CA 1
ATOM 4047 C C . VAL A 1 514 ? -36.240 -22.971 25.910 1.00 89.94 514 VAL A C 1
ATOM 4049 O O . VAL A 1 514 ? -35.614 -24.009 26.115 1.00 89.94 514 VAL A O 1
ATOM 4052 N N . ILE A 1 515 ? -36.248 -21.945 26.757 1.00 90.31 515 ILE A N 1
ATOM 4053 C CA . ILE A 1 515 ? -35.485 -21.913 28.007 1.00 90.31 515 ILE A CA 1
ATOM 4054 C C . ILE A 1 515 ? -36.461 -21.971 29.178 1.00 90.31 515 ILE A C 1
ATOM 4056 O O . ILE A 1 515 ? -37.413 -21.195 29.231 1.00 90.31 515 ILE A O 1
ATOM 4060 N N . TYR A 1 516 ? -36.187 -22.862 30.125 1.00 86.88 516 TYR A N 1
ATOM 4061 C CA . TYR A 1 516 ? -36.845 -22.914 31.422 1.00 86.88 516 TYR A CA 1
ATOM 4062 C C . TYR A 1 516 ? -35.800 -22.692 32.518 1.00 86.88 516 TYR A C 1
ATOM 4064 O O . TYR A 1 516 ? -34.747 -23.331 32.510 1.00 86.88 516 TYR A O 1
ATOM 4072 N N . ASN A 1 517 ? -36.088 -21.797 33.458 1.00 83.50 517 ASN A N 1
ATOM 4073 C CA . ASN A 1 517 ? -35.274 -21.519 34.643 1.00 83.50 517 ASN A CA 1
ATOM 4074 C C . ASN A 1 517 ? -36.137 -21.624 35.919 1.00 83.50 517 ASN A C 1
ATOM 4076 O O . ASN A 1 517 ? -37.362 -21.733 35.837 1.00 83.50 517 ASN A O 1
ATOM 4080 N N . THR A 1 518 ? -35.472 -21.732 37.072 1.00 67.06 518 THR A N 1
ATOM 4081 C CA . THR A 1 518 ? -36.091 -21.826 38.408 1.00 67.06 518 THR A CA 1
ATOM 4082 C C . THR A 1 518 ? -36.688 -20.521 38.880 1.00 67.06 518 THR A C 1
ATOM 4084 O O . THR A 1 518 ? -36.010 -19.490 38.669 1.00 67.06 518 THR A O 1
#

Nearest PDB structures (foldseek):
  4g6v-assembly1_A  TM=7.505E-01  e=2.397E-05  Burkholderia pseudomallei 1026a
  8ebt-assembly1_E  TM=6.817E-01  e=3.799E-02  Homo sapiens
  5i7o-assembly1_A  TM=4.784E-01  e=2.292E-01  Mycobacterium tuberculosis
  5i6d-assembly2_D  TM=4.654E-01  e=2.033E-01  Mycobacterium tuberculosis
  3dwi-assembly1_A  TM=4.246E-01  e=9.090E-01  Mycobacterium tuberculosis H37Rv

Radius of gyration: 43.61 Å; Cα contacts (8 Å, |Δi|>4): 711; chains: 1; bounding box: 97×68×101 Å

Foldseek 3Di:
DWDDDFDDDFEIDDDPVSVVVVVPDDDPDDDDDDAVQVRLQVQLVVVVVDPDPDDAEAEAEDQEDHDHDVVSLVSLQVVLYAYEYEHEADYDCVRVQVSRVSSVHYYQYDPDPVSVVVVCCVPDDVDPPPPDQQCPLPDHPCCQVVFAQADPPRDGAHADSNHQQRQPLPDGVCNQKPPQWDWDQDDIPPPDSHYTHTHIHGQARSND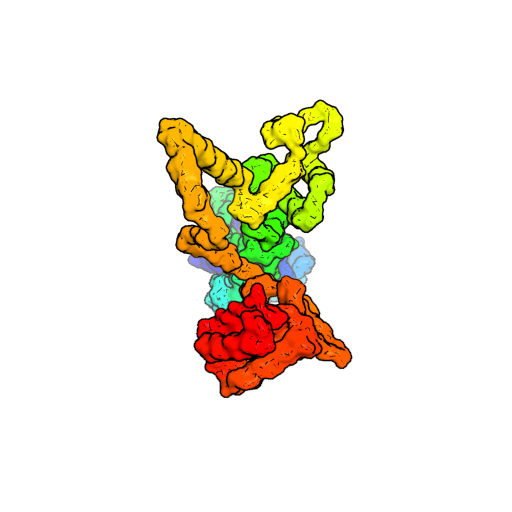LQRCPQPHGSVRDPRSNDHDDPQRVLLVVLVVPDDPLLVCLCVVVPLNVVQDDSLSSQLSVLLVVCVPVVPLVSLLVSCCVSVVFPDPPDPDDGPPSRCVVQPVHRDVSCQSSVQSVQSVVVHGPVRVVVVVVVVVVVVVVVVVCCVVVVCVVVVVVVVVVPDPDPPPDDPPVVVVVVVVVLQPFPFAAEADDPPPDDPVRVVVNRVCRSVRWHKYADDDDPFQAAGIQINNWREHEEEDQAQDLVVVLVVLCCVCVGHVGQEYEYEDANRQDDPVSVVVSVVVQCVVVVNAHSHWYWYQHPVGIDIGGD

Sequence (518 aa):
MSFLTYQNAGGMNTDFTSVKSALKWDPIYYSRTANASYGIGLAAVILNDEAMGYNSKIVFITDSSVSVDSRFLKFAINNKIPIYFFCIGDFNTAALIGYAQLTGGKVYSAKTAAEINQSCNEIGPKTFVGETDTDGDGFTNIEEMSGLIVSSNCKIVNTDYMKADTDDDGLDDNEEVDVELTKVEVPGKQGNPSTFKYYHHMNSDPSKADTDGDGLDDMEDFDPIKPLSNDERNIYDFFNNAEDYEIRYVLENPWIQQLGTLKSIECVKICRKHLVDRDLKKIENEMITAGIMSNPKNGKPIDKIMQFLCGHYGNPSTMLFSEYELYKNNMSFSQLIELSWNVWSNDMKMVAQIWLFNVSSLIQQGWAEWDYSSDYKLSLEQERTLGNVVNAKRMGLLRGDTKRLNANERKVVGELLEEGRSIEVLPEGVTSSPDFVVDGLKTELKTLKNHNLNTTLSKIDKAFGKQGADALIYDVRPGGLTKLEVEQIYHRVCGKYNGGIPGIIEFWTIEGKVIYNT

Solvent-accessible surface area (backbone atoms only — not comparable to full-atom values): 29518 Å² total; per-residue (Å²): 97,73,45,82,79,78,78,80,86,65,52,53,19,63,42,66,69,50,36,56,54,64,67,68,52,73,83,87,83,73,94,76,84,87,59,50,31,58,44,54,33,51,52,44,52,55,64,67,76,48,97,63,71,92,73,61,69,47,79,46,78,39,70,63,70,66,68,66,52,66,68,42,53,53,49,22,40,77,68,59,32,22,34,29,38,40,35,44,52,93,65,72,52,69,65,50,46,53,54,9,57,70,23,68,30,47,68,42,76,20,82,46,75,67,45,43,53,55,50,46,60,75,72,47,72,92,67,85,66,73,88,46,43,73,48,66,48,79,57,33,37,55,49,27,77,67,33,45,48,25,62,93,75,69,48,72,46,60,51,45,52,77,37,33,36,51,49,72,57,82,54,40,40,47,74,23,31,40,82,66,58,50,76,45,79,44,87,38,94,82,86,49,71,26,35,59,45,74,20,25,45,69,58,38,48,48,70,37,38,40,52,52,69,69,82,52,44,42,78,78,37,92,53,28,74,56,58,70,48,75,68,54,47,55,49,53,56,44,66,78,72,49,54,74,42,54,52,43,44,44,74,66,35,76,71,38,53,73,63,37,69,72,48,29,52,50,50,48,53,53,44,62,73,36,68,82,76,65,49,60,69,58,52,37,52,51,37,35,75,70,66,72,44,80,75,79,85,76,85,61,80,64,53,73,68,57,42,67,74,28,48,102,77,52,62,65,55,56,53,56,46,51,41,53,55,28,27,69,69,79,40,44,67,67,57,52,49,51,52,52,50,50,53,51,50,51,52,52,50,50,54,50,48,38,63,75,67,64,41,55,64,60,49,51,51,50,56,71,66,52,72,89,59,97,73,81,69,69,53,77,65,54,48,50,50,51,54,55,65,70,57,63,72,53,69,26,50,80,44,69,77,65,86,81,52,50,76,66,54,48,50,53,51,50,54,40,21,65,69,40,40,38,36,34,46,50,79,93,60,100,56,72,59,39,52,28,29,48,75,86,36,38,23,23,77,47,75,35,76,58,78,50,74,72,63,52,55,59,50,52,50,40,37,45,74,62,23,65,20,51,26,36,42,34,40,28,41,73,18,63,41,46,67,70,57,49,50,56,48,47,54,54,45,18,70,72,48,83,72,38,55,93,37,36,40,38,38,34,30,74,83,46,78,49,78,45,72,109

Secondary structure (DSSP, 8-state):
--B---SSS---B-SHHHHHHHTTSS-----S---HHHHHHHHHHHHHHS---S---EEEEESS-----HHHHHHHHHTT--EEEEEESSS--HHHHHHHHHHT--EEEESSHHHHHHHHHHHS-S----S--SS-SSS-HHHHHH-EEBTTT-PEE---TT-SSSSSSSS-HHHHEE-----EE---TTS----EE--BEESS-TT-SSSSSSSS-TTT-SSTTSPPPHHHHHHHHHHHH--HHHHHHHHH-HHHHTT-HHHHHHHHHHHHHTTTT--HHHHHHHHHHTTSS---TTS----HHHHHHHTTT--HHHHHHHHHHHHHTT--HHHHHHHHHHHHHHHHHHHHHHHHHTTHHHHHHHHHH----S--PPPHHHHHHHHHHHTS--PPPEES--TT--HHHHHHHHHHHHTT--EEEPPPPSS---SEEETTEEEEEEE--SS-HHHHHHHHHHHHHTT--SEEEEE-GGGT--HHHHHHHHHHHHHHTTTS-SSEEEEEETTEEEEE--

pLDDT: mean 72.44, std 17.06, range [31.22, 94.31]

Mean predicted aligned error: 22.12 Å